Protein 2PYY (pdb70)

CATH classification: 3.40.190.10 (+1 more: 3.40.190.10)

Foldseek 3Di:
DFEEEEEAFPQCAHPCGDHLVVVLVVLLCVVVVHDYDYDYDLAPVRSLVCQVVVVGFWYIGQAWDDPVQVVFWNWAPFLFKKFKFKKAWVPQDAAVVSQAVFEEEDAPPDVQVVVCVVVVGHYDHHSDRVVRVVCRQVVVGGIYMDIPLRVVVCCVPVNPPTMDTHYDGRGMTTGTMIGGPPRPCRVSSNVSSVVCVVVCNSVVSCCVRPPD/DFEEEEEDFPQCAHPCGHHLVVVLVVQLCVVLVHDYDYDYDQDDVRSLVCQVVVVGFWYFGQAWDDPVLVVFWPWAPFLAKWFKFKKAWVAQDFDPVRFAVFEEEAAPPDVQVVVCVVVVGHYDHDSHRVVRVVCRQVVVGGIYMDIPNRVVVCCVPVCPPTMGTHDDGPDMTTGTMIGGPPRPCRVSSNVSSVVCVVVCVSVVSCVVRDPPVPGPD/DFEEEEEDAPQQAHPCGHHLVVVLVVLLCVLLPHDYDYDYDQADVRSLVCQVVVVGFWYDGQAWDDPVQVVQWNWAPFLWKWFKFKKFWVDQDFEPVRQAPFEEEDAPPDVQVVVCVVVVGHYDHDRYRVVRVVCRQVVVGGIYMDIPVRVVLCCVPVCPPTMDIHDDGPGITTGTMIGGPPRPCRVSSNVSSVVCVVVVNSVVSCCVRPND

Structure (mmCIF, N/CA/C/O backbone):
data_2PYY
#
_entry.id   2PYY
#
_cell.length_a   77.979
_cell.length_b   145.085
_cell.length_c   132.128
_cell.angle_alpha   90.00
_cell.angle_beta   90.00
_cell.angle_gamma   90.00
#
_symmetry.space_group_name_H-M   'C 2 2 21'
#
loop_
_entity.id
_entity.type
_entity.pdbx_description
1 polymer 'Ionotropic glutamate receptor bacterial homologue'
2 non-polymer 'GLUTAMIC ACID'
3 water water
#
loop_
_atom_site.group_PDB
_atom_site.id
_atom_site.type_symbol
_atom_site.label_atom_id
_atom_site.label_alt_id
_atom_site.label_comp_id
_atom_site.label_asym_id
_atom_site.label_entity_id
_atom_site.label_seq_id
_atom_site.pdbx_PDB_ins_code
_atom_site.Cartn_x
_atom_site.Cartn_y
_atom_site.Cartn_z
_atom_site.occupancy
_atom_site.B_iso_or_equiv
_atom_site.auth_seq_id
_atom_site.auth_comp_id
_atom_site.auth_asym_id
_atom_site.auth_atom_id
_atom_site.pdbx_PDB_model_num
ATOM 1 N N . PRO A 1 4 ? 51.758 41.269 15.744 1.00 32.76 4 PRO A N 1
ATOM 2 C CA . PRO A 1 4 ? 52.010 39.821 15.940 1.00 32.33 4 PRO A CA 1
ATOM 3 C C . PRO A 1 4 ? 52.137 39.498 17.424 1.00 31.78 4 PRO A C 1
ATOM 4 O O . PRO A 1 4 ? 52.870 40.174 18.144 1.00 32.20 4 PRO A O 1
ATOM 8 N N . LEU A 1 5 ? 51.412 38.479 17.884 1.00 30.42 5 LEU A N 1
ATOM 9 C CA . LEU A 1 5 ? 51.473 38.093 19.292 1.00 28.94 5 LEU A CA 1
ATOM 10 C C . LEU A 1 5 ? 52.656 37.178 19.576 1.00 27.86 5 LEU A C 1
ATOM 11 O O . LEU A 1 5 ? 52.887 36.210 18.860 1.00 27.50 5 LEU A O 1
ATOM 16 N N . LEU A 1 6 ? 53.408 37.500 20.622 1.00 25.55 6 LEU A N 1
ATOM 17 C CA . LEU A 1 6 ? 54.550 36.694 21.026 1.00 23.97 6 LEU A CA 1
ATOM 18 C C . LEU A 1 6 ? 54.076 35.584 21.955 1.00 21.67 6 LEU A C 1
ATOM 19 O O . LEU A 1 6 ? 53.477 35.842 23.003 1.00 19.63 6 LEU A O 1
ATOM 24 N N . VAL A 1 7 ? 54.342 34.345 21.561 1.00 19.87 7 VAL A N 1
ATOM 25 C CA . VAL A 1 7 ? 53.914 33.205 22.350 1.00 19.14 7 VAL A CA 1
ATOM 26 C C . VAL A 1 7 ? 55.088 32.426 22.928 1.00 19.29 7 VAL A C 1
ATOM 27 O O . VAL A 1 7 ? 55.923 31.899 22.194 1.00 18.36 7 VAL A O 1
ATOM 31 N N . ALA A 1 8 ? 55.155 32.358 24.251 1.00 18.34 8 ALA A N 1
ATOM 32 C CA . ALA A 1 8 ? 56.236 31.623 24.889 1.00 18.96 8 ALA A CA 1
ATOM 33 C C . ALA A 1 8 ? 55.891 30.144 24.912 1.00 19.71 8 ALA A C 1
ATOM 34 O O . ALA A 1 8 ? 54.750 29.775 25.193 1.00 19.34 8 ALA A O 1
ATOM 36 N N . THR A 1 9 ? 56.880 29.302 24.610 1.00 19.99 9 THR A N 1
ATOM 37 C CA . THR A 1 9 ? 56.692 27.856 24.620 1.00 21.01 9 THR A CA 1
ATOM 38 C C . THR A 1 9 ? 57.873 27.174 25.310 1.00 20.76 9 THR A C 1
ATOM 39 O O . THR A 1 9 ? 58.891 27.798 25.603 1.00 18.73 9 THR A O 1
ATOM 43 N N . ARG A 1 10 ? 57.713 25.891 25.590 1.00 22.20 10 ARG A N 1
ATOM 44 C CA . ARG A 1 10 ? 58.747 25.122 26.253 1.00 22.88 10 ARG A CA 1
ATOM 45 C C . ARG A 1 10 ? 58.658 23.735 25.637 1.00 22.78 10 ARG A C 1
ATOM 46 O O . ARG A 1 10 ? 57.558 23.196 25.464 1.00 19.81 10 ARG A O 1
ATOM 54 N N . VAL A 1 11 ? 59.808 23.169 25.287 1.00 20.46 11 VAL A N 1
ATOM 55 C CA . VAL A 1 11 ? 59.829 21.850 24.685 1.00 22.36 11 VAL A CA 1
ATOM 56 C C . VAL A 1 11 ? 59.547 20.788 25.733 1.00 22.19 11 VAL A C 1
ATOM 57 O O . VAL A 1 11 ? 60.277 20.658 26.712 1.00 23.31 11 VAL A O 1
ATOM 61 N N . ILE A 1 12 ? 58.466 20.044 25.527 1.00 20.31 12 ILE A N 1
ATOM 62 C CA . ILE A 1 12 ? 58.066 18.998 26.458 1.00 19.07 12 ILE A CA 1
ATOM 63 C C . ILE A 1 12 ? 57.068 18.042 25.783 1.00 19.55 12 ILE A C 1
ATOM 64 O O . ILE A 1 12 ? 55.857 18.231 25.845 1.00 19.22 12 ILE A O 1
ATOM 69 N N . PRO A 1 13 ? 57.580 16.995 25.123 1.00 21.32 13 PRO A N 1
ATOM 70 C CA . PRO A 1 13 ? 56.745 16.007 24.429 1.00 21.85 13 PRO A CA 1
ATOM 71 C C . PRO A 1 13 ? 55.789 15.246 25.350 1.00 21.65 13 PRO A C 1
ATOM 72 O O . PRO A 1 13 ? 56.100 15.013 26.508 1.00 22.34 13 PRO A O 1
ATOM 76 N N . PRO A 1 14 ? 54.612 14.844 24.837 1.00 21.06 14 PRO A N 1
ATOM 77 C CA . PRO A 1 14 ? 54.153 15.063 23.465 1.00 19.92 14 PRO A CA 1
ATOM 78 C C . PRO A 1 14 ? 53.432 16.387 23.213 1.00 18.78 14 PRO A C 1
ATOM 79 O O . PRO A 1 14 ? 52.847 16.584 22.148 1.00 19.14 14 PRO A O 1
ATOM 83 N N . PHE A 1 15 ? 53.476 17.296 24.177 1.00 16.62 15 PHE A N 1
ATOM 84 C CA . PHE A 1 15 ? 52.797 18.577 24.015 1.00 16.44 15 PHE A CA 1
ATOM 85 C C . PHE A 1 15 ? 53.553 19.559 23.117 1.00 18.10 15 PHE A C 1
ATOM 86 O O . PHE A 1 15 ? 52.940 20.287 22.335 1.00 17.17 15 PHE A O 1
ATOM 94 N N . VAL A 1 16 ? 54.878 19.579 23.238 1.00 18.40 16 VAL A N 1
ATOM 95 C CA . VAL A 1 16 ? 55.719 20.428 22.403 1.00 19.69 16 VAL A CA 1
ATOM 96 C C . VAL A 1 16 ? 56.987 19.619 22.083 1.00 21.60 16 VAL A C 1
ATOM 97 O O . VAL A 1 16 ? 57.701 19.188 22.989 1.00 20.84 16 VAL A O 1
ATOM 101 N N . LEU A 1 17 ? 57.230 19.391 20.793 1.00 23.01 17 LEU A N 1
ATOM 102 C CA . LEU A 1 17 ? 58.408 18.658 20.317 1.00 27.60 17 LEU A CA 1
ATOM 103 C C . LEU A 1 17 ? 59.050 19.431 19.177 1.00 30.94 17 LEU A C 1
ATOM 104 O O . LEU A 1 17 ? 58.367 20.147 18.444 1.00 30.52 17 LEU A O 1
ATOM 109 N N . SER A 1 18 ? 60.360 19.251 19.016 1.00 34.44 18 SER A N 1
ATOM 110 C CA . SER A 1 18 ? 61.114 19.925 17.961 1.00 38.81 18 SER A CA 1
ATOM 111 C C . SER A 1 18 ? 61.595 18.924 16.921 1.00 41.22 18 SER A C 1
ATOM 112 O O . SER A 1 18 ? 61.788 17.750 17.227 1.00 41.29 18 SER A O 1
ATOM 115 N N . ASN A 1 19 ? 61.790 19.395 15.691 1.00 43.60 19 ASN A N 1
ATOM 116 C CA . ASN A 1 19 ? 62.242 18.532 14.607 1.00 45.52 19 ASN A CA 1
ATOM 117 C C . ASN A 1 19 ? 62.817 19.348 13.455 1.00 45.08 19 ASN A C 1
ATOM 118 O O . ASN A 1 19 ? 62.361 20.459 13.180 1.00 45.31 19 ASN A O 1
ATOM 123 N N . LEU A 1 23 ? 58.780 22.207 14.797 1.00 24.71 23 LEU A N 1
ATOM 124 C CA . LEU A 1 23 ? 57.912 22.241 15.975 1.00 25.24 23 LEU A CA 1
ATOM 125 C C . LEU A 1 23 ? 56.566 21.583 15.748 1.00 24.10 23 LEU A C 1
ATOM 126 O O . LEU A 1 23 ? 55.847 21.916 14.808 1.00 22.63 23 LEU A O 1
ATOM 131 N N . SER A 1 24 ? 56.222 20.661 16.639 1.00 21.88 24 SER A N 1
ATOM 132 C CA . SER A 1 24 ? 54.958 19.931 16.553 1.00 21.41 24 SER A CA 1
ATOM 133 C C . SER A 1 24 ? 54.485 19.563 17.965 1.00 18.46 24 SER A C 1
ATOM 134 O O . SER A 1 24 ? 54.999 20.086 18.955 1.00 17.24 24 SER A O 1
ATOM 137 N N . GLY A 1 25 ? 53.514 18.658 18.064 1.00 18.84 25 GLY A N 1
ATOM 138 C CA . GLY A 1 25 ? 53.008 18.264 19.369 1.00 17.08 25 GLY A CA 1
ATOM 139 C C . GLY A 1 25 ? 51.606 18.795 19.612 1.00 16.98 25 GLY A C 1
ATOM 140 O O . GLY A 1 25 ? 51.181 19.762 18.977 1.00 17.28 25 GLY A O 1
ATOM 141 N N . PHE A 1 26 ? 50.897 18.167 20.543 1.00 15.58 26 PHE A N 1
ATOM 142 C CA . PHE A 1 26 ? 49.530 18.556 20.875 1.00 14.05 26 PHE A CA 1
ATOM 143 C C . PHE A 1 26 ? 49.312 20.053 21.089 1.00 13.14 26 PHE A C 1
ATOM 144 O O . PHE A 1 26 ? 48.421 20.635 20.478 1.00 11.84 26 PHE A O 1
ATOM 152 N N . SER A 1 27 ? 50.111 20.663 21.961 1.00 13.76 27 SER A N 1
ATOM 153 C CA . SER A 1 27 ? 49.963 22.083 22.262 1.00 14.41 27 SER A CA 1
ATOM 154 C C . SER A 1 27 ? 50.267 22.962 21.050 1.00 14.44 27 SER A C 1
ATOM 155 O O . SER A 1 27 ? 49.652 24.014 20.870 1.00 13.74 27 SER A O 1
ATOM 158 N N . ILE A 1 28 ? 51.211 22.530 20.223 1.00 15.27 28 ILE A N 1
ATOM 159 C CA . ILE A 1 28 ? 51.551 23.294 19.034 1.00 16.54 28 ILE A CA 1
ATOM 160 C C . ILE A 1 28 ? 50.398 23.228 18.032 1.00 14.68 28 ILE A C 1
ATOM 161 O O . ILE A 1 28 ? 49.994 24.251 17.490 1.00 15.41 28 ILE A O 1
ATOM 166 N N . ASP A 1 29 ? 49.851 22.041 17.791 1.00 15.90 29 ASP A N 1
ATOM 167 C CA . ASP A 1 29 ? 48.742 21.939 16.853 1.00 13.71 29 ASP A CA 1
ATOM 168 C C . ASP A 1 29 ? 47.538 22.714 17.402 1.00 15.18 29 ASP A C 1
ATOM 169 O O . ASP A 1 29 ? 46.880 23.443 16.659 1.00 13.05 29 ASP A O 1
ATOM 174 N N . LEU A 1 30 ? 47.255 22.575 18.701 1.00 11.76 30 LEU A N 1
ATOM 175 C CA . LEU A 1 30 ? 46.100 23.275 19.288 1.00 12.08 30 LEU A CA 1
ATOM 176 C C . LEU A 1 30 ? 46.234 24.789 19.148 1.00 12.67 30 LEU A C 1
ATOM 177 O O . LEU A 1 30 ? 45.279 25.472 18.785 1.00 14.10 30 LEU A O 1
ATOM 182 N N . TRP A 1 31 ? 47.416 25.322 19.439 1.00 12.89 31 TRP A N 1
ATOM 183 C CA . TRP A 1 31 ? 47.596 26.755 19.320 1.00 13.74 31 TRP A CA 1
ATOM 184 C C . TRP A 1 31 ? 47.396 27.224 17.878 1.00 15.23 31 TRP A C 1
ATOM 185 O O . TRP A 1 31 ? 46.825 28.285 17.623 1.00 16.05 31 TRP A O 1
ATOM 196 N N . ARG A 1 32 ? 47.881 26.438 16.928 1.00 15.61 32 ARG A N 1
ATOM 197 C CA . ARG A 1 32 ? 47.723 26.805 15.527 1.00 17.49 32 ARG A CA 1
ATOM 198 C C . ARG A 1 32 ? 46.250 26.887 15.134 1.00 17.30 32 ARG A C 1
ATOM 199 O O . ARG A 1 32 ? 45.850 27.828 14.435 1.00 16.76 32 ARG A O 1
ATOM 207 N N . SER A 1 33 ? 45.440 25.925 15.578 1.00 17.78 33 SER A N 1
ATOM 208 C CA . SER A 1 33 ? 44.012 25.960 15.252 1.00 19.16 33 SER A CA 1
ATOM 209 C C . SER A 1 33 ? 43.353 27.156 15.925 1.00 18.00 33 SER A C 1
ATOM 210 O O . SER A 1 33 ? 42.462 27.793 15.353 1.00 20.84 33 SER A O 1
ATOM 213 N N . ILE A 1 34 ? 43.776 27.457 17.148 1.00 17.11 34 ILE A N 1
ATOM 214 C CA . ILE A 1 34 ? 43.196 28.588 17.873 1.00 18.60 34 ILE A CA 1
ATOM 215 C C . ILE A 1 34 ? 43.578 29.905 17.196 1.00 18.91 34 ILE A C 1
ATOM 216 O O . ILE A 1 34 ? 42.731 30.780 16.986 1.00 19.60 34 ILE A O 1
ATOM 221 N N . ALA A 1 35 ? 44.858 30.037 16.864 1.00 18.75 35 ALA A N 1
ATOM 222 C CA . ALA A 1 35 ? 45.368 31.243 16.224 1.00 21.59 35 ALA A CA 1
ATOM 223 C C . ALA A 1 35 ? 44.731 31.473 14.858 1.00 22.46 35 ALA A C 1
ATOM 224 O O . ALA A 1 35 ? 44.383 32.601 14.506 1.00 24.23 35 ALA A O 1
ATOM 226 N N . THR A 1 36 ? 44.596 30.407 14.081 1.00 23.28 36 THR A N 1
ATOM 227 C CA . THR A 1 36 ? 43.993 30.513 12.757 1.00 25.42 36 THR A CA 1
ATOM 228 C C . THR A 1 36 ? 42.563 31.008 12.880 1.00 26.72 36 THR A C 1
ATOM 229 O O . THR A 1 36 ? 42.106 31.826 12.080 1.00 26.13 36 THR A O 1
ATOM 233 N N . GLN A 1 37 ? 41.856 30.502 13.886 1.00 29.28 37 GLN A N 1
ATOM 234 C CA . GLN A 1 37 ? 40.463 30.880 14.109 1.00 31.38 37 GLN A CA 1
ATOM 235 C C . GLN A 1 37 ? 40.282 32.326 14.546 1.00 30.73 37 GLN A C 1
ATOM 236 O O . GLN A 1 37 ? 39.352 33.000 14.103 1.00 32.02 37 GLN A O 1
ATOM 242 N N . ILE A 1 38 ? 41.155 32.807 15.422 1.00 29.83 38 ILE A N 1
ATOM 243 C CA . ILE A 1 38 ? 41.046 34.191 15.872 1.00 29.17 38 ILE A CA 1
ATOM 244 C C . ILE A 1 38 ? 41.666 35.121 14.838 1.00 29.56 38 ILE A C 1
ATOM 245 O O . ILE A 1 38 ? 41.528 36.339 14.929 1.00 28.50 38 ILE A O 1
ATOM 250 N N . GLY A 1 39 ? 42.361 34.543 13.862 1.00 29.01 39 GLY A N 1
ATOM 251 C CA . GLY A 1 39 ? 42.992 35.349 12.833 1.00 30.24 39 GLY A CA 1
ATOM 252 C C . GLY A 1 39 ? 44.136 36.157 13.409 1.00 31.16 39 GLY A C 1
ATOM 253 O O . GLY A 1 39 ? 44.215 37.369 13.221 1.00 31.19 39 GLY A O 1
ATOM 254 N N . ILE A 1 40 ? 45.038 35.477 14.103 1.00 31.03 40 ILE A N 1
ATOM 255 C CA . ILE A 1 40 ? 46.165 36.141 14.723 1.00 32.53 40 ILE A CA 1
ATOM 256 C C . ILE A 1 40 ? 47.501 35.550 14.274 1.00 31.54 40 ILE A C 1
ATOM 257 O O . ILE A 1 40 ? 47.668 34.330 14.175 1.00 33.04 40 ILE A O 1
ATOM 262 N N . GLU A 1 41 ? 48.444 36.428 13.970 1.00 29.06 41 GLU A N 1
ATOM 263 C CA . GLU A 1 41 ? 49.764 36.000 13.542 1.00 29.13 41 GLU A CA 1
ATOM 264 C C . GLU A 1 41 ? 50.586 35.866 14.814 1.00 27.74 41 GLU A C 1
ATOM 265 O O . GLU A 1 41 ? 50.574 36.764 15.657 1.00 26.75 41 GLU A O 1
ATOM 271 N N . SER A 1 42 ? 51.300 34.760 14.964 1.00 25.77 42 SER A N 1
ATOM 272 C CA . SER A 1 42 ? 52.084 34.586 16.171 1.00 26.21 42 SER A CA 1
ATOM 273 C C . SER A 1 42 ? 53.528 34.195 15.929 1.00 25.72 42 SER A C 1
ATOM 274 O O . SER A 1 42 ? 53.868 33.574 14.922 1.00 25.01 42 SER A O 1
ATOM 277 N N . LYS A 1 43 ? 54.377 34.582 16.872 1.00 25.71 43 LYS A N 1
ATOM 278 C CA . LYS A 1 43 ? 55.800 34.284 16.816 1.00 26.98 43 LYS A CA 1
ATOM 279 C C . LYS A 1 43 ? 56.131 33.516 18.095 1.00 25.78 43 LYS A C 1
ATOM 280 O O . LYS A 1 43 ? 55.937 34.021 19.205 1.00 24.50 43 LYS A O 1
ATOM 286 N N . LEU A 1 44 ? 56.623 32.294 17.936 1.00 24.88 44 LEU A N 1
ATOM 287 C CA . LEU A 1 44 ? 56.941 31.455 19.088 1.00 24.36 44 LEU A CA 1
ATOM 288 C C . LEU A 1 44 ? 58.348 31.673 19.630 1.00 24.65 44 LEU A C 1
ATOM 289 O O . LEU A 1 44 ? 59.313 31.741 18.876 1.00 25.91 44 LEU A O 1
ATOM 294 N N . ILE A 1 45 ? 58.454 31.804 20.947 1.00 23.64 45 ILE A N 1
ATOM 295 C CA . ILE A 1 45 ? 59.745 31.997 21.595 1.00 22.47 45 ILE A CA 1
ATOM 296 C C . ILE A 1 45 ? 59.902 30.898 22.637 1.00 22.13 45 ILE A C 1
ATOM 297 O O . ILE A 1 45 ? 59.070 30.770 23.535 1.00 19.73 45 ILE A O 1
ATOM 302 N N . GLU A 1 46 ? 60.961 30.103 22.507 1.00 20.59 46 GLU A N 1
ATOM 303 C CA . GLU A 1 46 ? 61.209 29.007 23.435 1.00 21.75 46 GLU A CA 1
ATOM 304 C C . GLU A 1 46 ? 61.904 29.447 24.710 1.00 20.08 46 GLU A C 1
ATOM 305 O O . GLU A 1 46 ? 62.733 30.360 24.701 1.00 18.93 46 GLU A O 1
ATOM 311 N N . TYR A 1 47 ? 61.533 28.797 25.808 1.00 19.06 47 TYR A N 1
ATOM 312 C CA . TYR A 1 47 ? 62.124 29.076 27.112 1.00 19.62 47 TYR A CA 1
ATOM 313 C C . TYR A 1 47 ? 62.559 27.755 27.745 1.00 19.69 47 TYR A C 1
ATOM 314 O O . TYR A 1 47 ? 61.944 26.714 27.505 1.00 21.27 47 TYR A O 1
ATOM 323 N N . SER A 1 48 ? 63.626 27.817 28.540 1.00 19.61 48 SER A N 1
ATOM 324 C CA . SER A 1 48 ? 64.240 26.660 29.192 1.00 19.97 48 SER A CA 1
ATOM 325 C C . SER A 1 48 ? 63.503 26.037 30.368 1.00 18.16 48 SER A C 1
ATOM 326 O O . SER A 1 48 ? 63.740 24.878 30.709 1.00 17.39 48 SER A O 1
ATOM 329 N N . SER A 1 49 ? 62.631 26.801 31.011 1.00 18.26 49 SER A N 1
ATOM 330 C CA . SER A 1 49 ? 61.890 26.282 32.163 1.00 19.20 49 SER A CA 1
ATOM 331 C C . SER A 1 49 ? 60.599 27.060 32.321 1.00 18.45 49 SER A C 1
ATOM 332 O O . SER A 1 49 ? 60.448 28.141 31.760 1.00 17.48 49 SER A O 1
ATOM 335 N N . VAL A 1 50 ? 59.668 26.493 33.077 1.00 17.11 50 VAL A N 1
ATOM 336 C CA . VAL A 1 50 ? 58.395 27.146 33.295 1.00 18.36 50 VAL A CA 1
ATOM 337 C C . VAL A 1 50 ? 58.597 28.492 33.985 1.00 18.50 50 VAL A C 1
ATOM 338 O O . VAL A 1 50 ? 58.023 29.501 33.562 1.00 16.80 50 VAL A O 1
ATOM 342 N N . PRO A 1 51 ? 59.410 28.537 35.058 1.00 19.25 51 PRO A N 1
ATOM 343 C CA . PRO A 1 51 ? 59.612 29.829 35.726 1.00 20.22 51 PRO A CA 1
ATOM 344 C C . PRO A 1 51 ? 60.193 30.893 34.799 1.00 20.97 51 PRO A C 1
ATOM 345 O O . PRO A 1 51 ? 59.904 32.080 34.949 1.00 19.97 51 PRO A O 1
ATOM 349 N N . GLU A 1 52 ? 61.002 30.466 33.835 1.00 20.22 52 GLU A N 1
ATOM 350 C CA . GLU A 1 52 ? 61.589 31.402 32.883 1.00 23.50 52 GLU A CA 1
ATOM 351 C C . GLU A 1 52 ? 60.491 31.883 31.945 1.00 22.12 52 GLU A C 1
ATOM 352 O O . GLU A 1 52 ? 60.431 33.058 31.585 1.00 21.04 52 GLU A O 1
ATOM 358 N N . LEU A 1 53 ? 59.611 30.966 31.565 1.00 21.52 53 LEU A N 1
ATOM 359 C CA . LEU A 1 53 ? 58.513 31.319 30.696 1.00 20.03 53 LEU A CA 1
ATOM 360 C C . LEU A 1 53 ? 57.588 32.278 31.447 1.00 20.92 53 LEU A C 1
ATOM 361 O O . LEU A 1 53 ? 57.083 33.245 30.874 1.00 23.21 53 LEU A O 1
ATOM 366 N N . ILE A 1 54 ? 57.379 32.027 32.735 1.00 21.06 54 ILE A N 1
ATOM 367 C CA . ILE A 1 54 ? 56.515 32.891 33.548 1.00 23.16 54 ILE A CA 1
ATOM 368 C C . ILE A 1 54 ? 57.058 34.316 33.635 1.00 24.17 54 ILE A C 1
ATOM 369 O O . ILE A 1 54 ? 56.310 35.286 33.460 1.00 25.93 54 ILE A O 1
ATOM 374 N N . SER A 1 55 ? 58.351 34.457 33.917 1.00 23.98 55 SER A N 1
ATOM 375 C CA . SER A 1 55 ? 58.931 35.796 34.015 1.00 25.49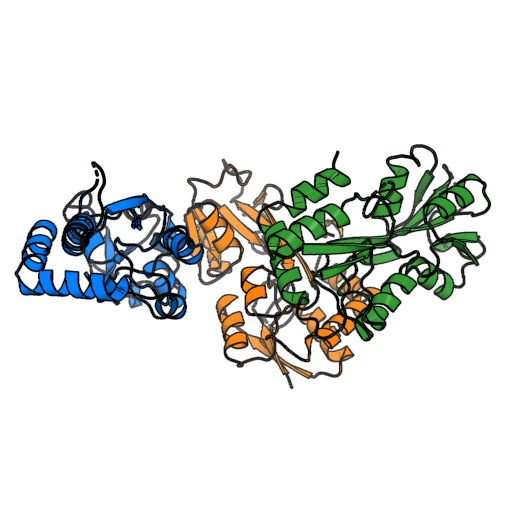 55 SER A CA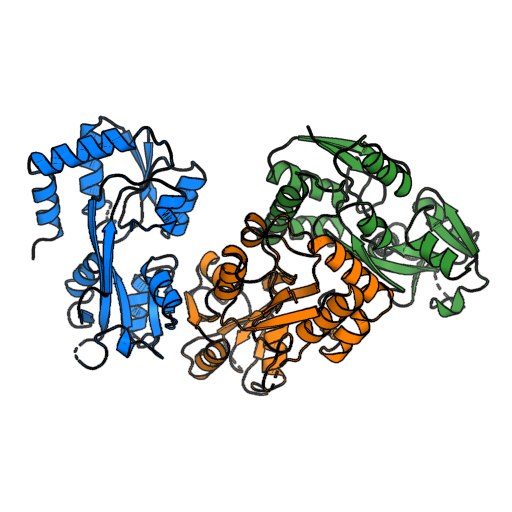 1
ATOM 376 C C . SER A 1 55 ? 58.811 36.547 32.689 1.00 24.80 55 SER A C 1
ATOM 377 O O . SER A 1 55 ? 58.753 37.777 32.668 1.00 23.45 55 SER A O 1
ATOM 380 N N . ALA A 1 56 ? 58.772 35.806 31.585 1.00 25.81 56 ALA A N 1
ATOM 381 C CA . ALA A 1 56 ? 58.623 36.425 30.271 1.00 24.98 56 ALA A CA 1
ATOM 382 C C . ALA A 1 56 ? 57.242 37.089 30.236 1.00 25.85 56 ALA A C 1
ATOM 383 O O . ALA A 1 56 ? 57.085 38.182 29.696 1.00 25.90 56 ALA A O 1
ATOM 385 N N . ILE A 1 57 ? 56.249 36.421 30.825 1.00 26.06 57 ILE A N 1
ATOM 386 C CA . ILE A 1 57 ? 54.889 36.953 30.894 1.00 25.54 57 ILE A CA 1
ATOM 387 C C . ILE A 1 57 ? 54.898 38.193 31.796 1.00 27.71 57 ILE A C 1
ATOM 388 O O . ILE A 1 57 ? 54.378 39.248 31.431 1.00 26.10 57 ILE A O 1
ATOM 393 N N . LYS A 1 58 ? 55.488 38.042 32.977 1.00 26.85 58 LYS A N 1
ATOM 394 C CA . LYS A 1 58 ? 55.577 39.123 33.949 1.00 29.25 58 LYS A CA 1
ATOM 395 C C . LYS A 1 58 ? 56.338 40.333 33.414 1.00 30.20 58 LYS A C 1
ATOM 396 O O . LYS A 1 58 ? 55.997 41.469 33.734 1.00 30.16 58 LYS A O 1
ATOM 402 N N . ASP A 1 59 ? 57.362 40.091 32.598 1.00 31.34 59 ASP A N 1
ATOM 403 C CA . ASP A 1 59 ? 58.159 41.181 32.031 1.00 32.60 59 ASP A CA 1
ATOM 404 C C . ASP A 1 59 ? 57.594 41.728 30.728 1.00 34.22 59 ASP A C 1
ATOM 405 O O . ASP A 1 59 ? 58.270 42.478 30.018 1.00 34.79 59 ASP A O 1
ATOM 410 N N . ASN A 1 60 ? 56.365 41.343 30.408 1.00 33.01 60 ASN A N 1
ATOM 411 C CA . ASN A 1 60 ? 55.724 41.807 29.184 1.00 33.22 60 ASN A CA 1
ATOM 412 C C . ASN A 1 60 ? 56.553 41.462 27.937 1.00 31.23 60 ASN A C 1
ATOM 413 O O . ASN A 1 60 ? 56.447 42.127 26.908 1.00 29.08 60 ASN A O 1
ATOM 418 N N . LYS A 1 61 ? 57.385 40.428 28.042 1.00 29.74 61 LYS A N 1
ATOM 419 C CA . LYS A 1 61 ? 58.222 39.984 26.931 1.00 27.22 61 LYS A CA 1
ATOM 420 C C . LYS A 1 61 ? 57.443 39.086 25.962 1.00 26.24 61 LYS A C 1
ATOM 421 O O . LYS A 1 61 ? 57.865 38.865 24.824 1.00 25.40 61 LYS A O 1
ATOM 427 N N . VAL A 1 62 ? 56.315 38.556 26.430 1.00 24.83 62 VAL A N 1
ATOM 428 C CA . VAL A 1 62 ? 55.433 37.710 25.619 1.00 22.02 62 VAL A CA 1
ATOM 429 C C . VAL A 1 62 ? 53.984 38.047 25.965 1.00 20.35 62 VAL A C 1
ATOM 430 O O . VAL A 1 62 ? 53.715 38.627 27.013 1.00 21.05 62 VAL A O 1
ATOM 434 N N . ASN A 1 63 ? 53.052 37.693 25.089 1.00 19.75 63 ASN A N 1
ATOM 435 C CA . ASN A 1 63 ? 51.641 37.984 25.324 1.00 19.16 63 ASN A CA 1
ATOM 436 C C . ASN A 1 63 ? 50.942 36.789 25.977 1.00 18.15 63 ASN A C 1
ATOM 437 O O . ASN A 1 63 ? 49.918 36.945 26.633 1.00 18.41 63 ASN A O 1
ATOM 442 N N . LEU A 1 64 ? 51.493 35.597 25.788 1.00 17.96 64 LEU A N 1
ATOM 443 C CA . LEU A 1 64 ? 50.917 34.400 26.383 1.00 17.38 64 LEU A CA 1
ATOM 444 C C . LEU A 1 64 ? 51.935 33.279 26.370 1.00 18.72 64 LEU A C 1
ATOM 445 O O . LEU A 1 64 ? 53.028 33.429 25.827 1.00 17.45 64 LEU A O 1
ATOM 450 N N . GLY A 1 65 ? 51.562 32.157 26.979 1.00 16.87 65 GLY A N 1
ATOM 451 C CA . GLY A 1 65 ? 52.441 31.008 27.032 1.00 16.33 65 GLY A CA 1
ATOM 452 C C . GLY A 1 65 ? 51.6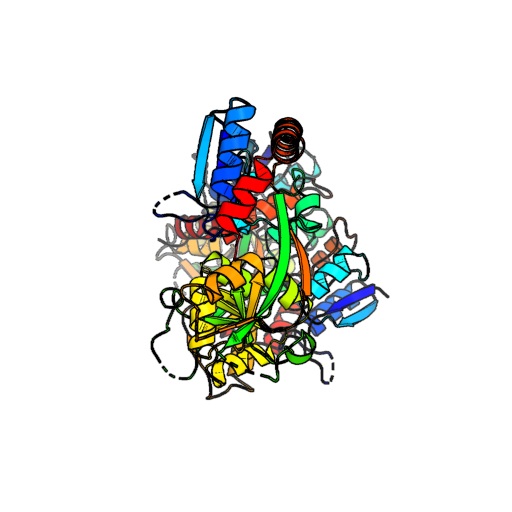56 29.715 26.937 1.00 16.98 65 GLY A C 1
ATOM 453 O O . GLY A 1 65 ? 50.581 29.583 27.518 1.00 14.78 65 GLY A O 1
ATOM 454 N N . ILE A 1 66 ? 52.184 28.757 26.188 1.00 17.39 66 ILE A N 1
ATOM 455 C CA . ILE A 1 66 ? 51.516 27.474 26.049 1.00 17.90 66 ILE A CA 1
ATOM 456 C C . ILE A 1 66 ? 52.531 26.344 25.872 1.00 18.57 66 ILE A C 1
ATOM 457 O O . ILE A 1 66 ? 53.479 26.461 25.097 1.00 20.72 66 ILE A O 1
ATOM 462 N N . ALA A 1 67 ? 52.319 25.258 26.609 1.00 17.97 67 ALA A N 1
ATOM 463 C CA . ALA A 1 67 ? 53.165 24.067 26.559 1.00 18.06 67 ALA A CA 1
ATOM 464 C C . ALA A 1 67 ? 52.444 23.047 27.427 1.00 17.72 67 ALA A C 1
ATOM 465 O O . ALA A 1 67 ? 51.379 22.550 27.047 1.00 19.40 67 ALA A O 1
ATOM 467 N N . ALA A 1 68 ? 53.013 22.740 28.590 1.00 17.48 68 ALA A N 1
ATOM 468 C CA . ALA A 1 68 ? 52.393 21.807 29.543 1.00 16.41 68 ALA A CA 1
ATOM 469 C C . ALA A 1 68 ? 52.405 22.550 30.882 1.00 14.96 68 ALA A C 1
ATOM 470 O O . ALA A 1 68 ? 52.929 22.063 31.886 1.00 13.61 68 ALA A O 1
ATOM 472 N N . ILE A 1 69 ? 51.803 23.738 30.868 1.00 15.41 69 ILE A N 1
ATOM 473 C CA . ILE A 1 69 ? 51.746 24.632 32.030 1.00 14.45 69 ILE A CA 1
ATOM 474 C C . ILE A 1 69 ? 50.587 24.402 33.013 1.00 13.05 69 ILE A C 1
ATOM 475 O O . ILE A 1 69 ? 49.439 24.722 32.710 1.00 14.20 69 ILE A O 1
ATOM 480 N N . SER A 1 70 ? 50.908 23.884 34.196 1.00 12.09 70 SER A N 1
ATOM 481 C CA . SER A 1 70 ? 49.916 23.615 35.211 1.00 9.30 70 SER A CA 1
ATOM 482 C C . SER A 1 70 ? 49.257 24.856 35.778 1.00 11.72 70 SER A C 1
ATOM 483 O O . SER A 1 70 ? 49.922 25.869 36.041 1.00 12.27 70 SER A O 1
ATOM 486 N N . ILE A 1 71 ? 47.939 24.772 35.955 1.00 12.29 71 ILE A N 1
ATOM 487 C CA . ILE A 1 71 ? 47.173 25.860 36.543 1.00 12.28 71 ILE A CA 1
ATOM 488 C C . ILE A 1 71 ? 47.194 25.591 38.054 1.00 12.95 71 ILE A C 1
ATOM 489 O O . ILE A 1 71 ? 46.665 24.581 38.523 1.00 12.38 71 ILE A O 1
ATOM 494 N N . THR A 1 72 ? 47.811 26.502 38.805 1.00 14.37 72 THR A N 1
ATOM 495 C CA . THR A 1 72 ? 47.937 26.410 40.268 1.00 12.47 72 THR A CA 1
ATOM 496 C C . THR A 1 72 ? 47.495 27.735 40.901 1.00 13.16 72 THR A C 1
ATOM 497 O O . THR A 1 72 ? 47.475 28.763 40.222 1.00 10.06 72 THR A O 1
ATOM 501 N N . ALA A 1 73 ? 47.184 27.707 42.200 1.00 13.55 73 ALA A N 1
ATOM 502 C CA . ALA A 1 73 ? 46.734 28.896 42.905 1.00 16.61 73 ALA A CA 1
ATOM 503 C C . ALA A 1 73 ? 47.788 29.990 42.890 1.00 17.51 73 ALA A C 1
ATOM 504 O O . ALA A 1 73 ? 47.491 31.174 42.710 1.00 18.32 73 ALA A O 1
ATOM 506 N N . GLU A 1 74 ? 49.025 29.593 43.121 1.00 18.93 74 GLU A N 1
ATOM 507 C CA . GLU A 1 74 ? 50.113 30.539 43.145 1.00 23.21 74 GLU A CA 1
ATOM 508 C C . GLU A 1 74 ? 50.212 31.297 41.828 1.00 22.41 74 GLU A C 1
ATOM 509 O O . GLU A 1 74 ? 50.382 32.512 41.815 1.00 22.81 74 GLU A O 1
ATOM 515 N N . ARG A 1 75 ? 50.113 30.579 40.715 1.00 21.48 75 ARG A N 1
ATOM 516 C CA . ARG A 1 75 ? 50.213 31.218 39.405 1.00 20.87 75 ARG A CA 1
ATOM 517 C C . ARG A 1 75 ? 49.003 32.094 39.078 1.00 21.39 75 ARG A C 1
ATOM 518 O O . ARG A 1 75 ? 49.153 33.199 38.547 1.00 19.94 75 ARG A O 1
ATOM 526 N N . GLU A 1 76 ? 47.817 31.606 39.430 1.00 21.68 76 GLU A N 1
ATOM 527 C CA . GLU A 1 76 ? 46.561 32.312 39.191 1.00 23.81 76 GLU A CA 1
ATOM 528 C C . GLU A 1 76 ? 46.513 33.623 39.986 1.00 24.37 76 GLU A C 1
ATOM 529 O O . GLU A 1 76 ? 45.891 34.598 39.568 1.00 23.06 76 GLU A O 1
ATOM 535 N N . GLN A 1 77 ? 47.184 33.644 41.130 1.00 26.33 77 GLN A N 1
ATOM 536 C CA . GLN A 1 77 ? 47.207 34.831 41.982 1.00 29.65 77 GLN A CA 1
ATOM 537 C C . GLN A 1 77 ? 47.959 36.007 41.352 1.00 30.15 77 GLN A C 1
ATOM 538 O O . GLN A 1 77 ? 47.630 37.165 41.604 1.00 31.33 77 GLN A O 1
ATOM 544 N N . ASN A 1 78 ? 48.966 35.708 40.535 1.00 29.99 78 ASN A N 1
ATOM 545 C CA . ASN A 1 78 ? 49.770 36.743 39.883 1.00 28.79 78 ASN A CA 1
ATOM 546 C C . ASN A 1 78 ? 49.488 36.855 38.394 1.00 28.85 78 ASN A C 1
ATOM 547 O O . ASN A 1 78 ? 49.817 37.863 37.761 1.00 28.71 78 ASN A O 1
ATOM 552 N N . PHE A 1 79 ? 48.895 35.816 37.823 1.00 25.70 79 PHE A N 1
ATOM 553 C CA . PHE A 1 79 ? 48.612 35.829 36.394 1.00 25.49 79 PHE A CA 1
ATOM 554 C C . PHE A 1 79 ? 47.229 35.273 36.115 1.00 24.01 79 PHE A C 1
ATOM 555 O O . PHE A 1 79 ? 46.473 34.989 37.042 1.00 25.26 79 PHE A O 1
ATOM 563 N N . ASP A 1 80 ? 46.901 35.129 34.837 1.00 22.29 80 ASP A N 1
ATOM 564 C CA . ASP A 1 80 ? 45.597 34.621 34.434 1.00 20.77 80 ASP A CA 1
ATOM 565 C C . ASP A 1 80 ? 45.766 33.374 33.553 1.00 20.86 80 ASP A C 1
ATOM 566 O O . ASP A 1 80 ? 46.871 33.069 33.097 1.00 21.91 80 ASP A O 1
ATOM 571 N N . PHE A 1 81 ? 44.675 32.651 33.332 1.00 18.90 81 PHE A N 1
ATOM 572 C CA . PHE A 1 81 ? 44.707 31.457 32.500 1.00 17.74 81 PHE A CA 1
ATOM 573 C C . PHE A 1 81 ? 43.456 31.366 31.643 1.00 17.87 81 PHE A C 1
ATOM 574 O O . PHE A 1 81 ? 42.405 31.921 31.982 1.00 16.28 81 PHE A O 1
ATOM 582 N N . SER A 1 82 ? 43.580 30.670 30.520 1.00 15.75 82 SER A N 1
ATOM 583 C CA . SER A 1 82 ? 42.441 30.431 29.644 1.00 15.66 82 SER A CA 1
ATOM 584 C C . SER A 1 82 ? 41.779 29.240 30.300 1.00 16.98 82 SER A C 1
ATOM 585 O O . SER A 1 82 ? 42.201 28.799 31.372 1.00 16.53 82 SER A O 1
ATOM 588 N N . LEU A 1 83 ? 40.753 28.707 29.657 1.00 18.45 83 LEU A N 1
ATOM 589 C CA . LEU A 1 83 ? 40.095 27.515 30.169 1.00 18.55 83 LEU A CA 1
ATOM 590 C C . LEU A 1 83 ? 41.142 26.423 29.976 1.00 18.24 83 LEU A C 1
ATOM 591 O O . LEU A 1 83 ? 42.031 26.554 29.138 1.00 15.38 83 LEU A O 1
ATOM 596 N N . PRO A 1 84 ? 41.052 25.331 30.743 1.00 18.38 84 PRO A N 1
ATOM 597 C CA . PRO A 1 84 ? 42.032 24.246 30.607 1.00 16.78 84 PRO A CA 1
ATOM 598 C C . PRO A 1 84 ? 42.110 23.631 29.211 1.00 15.83 84 PRO A C 1
ATOM 599 O O . PRO A 1 84 ? 41.096 23.473 28.538 1.00 15.60 84 PRO A O 1
ATOM 603 N N . ILE A 1 85 ? 43.320 23.310 28.763 1.00 13.35 85 ILE A N 1
ATOM 604 C CA . ILE A 1 85 ? 43.486 22.692 27.445 1.00 12.36 85 ILE A CA 1
ATOM 605 C C . ILE A 1 85 ? 43.811 21.201 27.558 1.00 11.08 85 ILE A C 1
ATOM 606 O O . ILE A 1 85 ? 44.028 20.519 26.543 1.00 11.43 85 ILE A O 1
ATOM 611 N N . PHE A 1 86 ? 43.858 20.702 28.792 1.00 11.53 86 PHE A N 1
ATOM 612 C CA . PHE A 1 86 ? 44.190 19.296 29.050 1.00 13.58 86 PHE A CA 1
ATOM 613 C C . PHE A 1 86 ? 44.084 18.949 30.543 1.00 14.46 86 PHE A C 1
ATOM 614 O O . PHE A 1 86 ? 44.295 19.808 31.406 1.00 14.99 86 PHE A O 1
ATOM 622 N N . ALA A 1 87 ? 43.778 17.686 30.831 1.00 15.65 87 ALA A N 1
ATOM 623 C CA . ALA A 1 87 ? 43.677 17.201 32.203 1.00 17.80 87 ALA A CA 1
ATOM 624 C C . ALA A 1 87 ? 44.928 16.372 32.467 1.00 18.27 87 ALA A C 1
ATOM 625 O O . ALA A 1 87 ? 45.169 15.371 31.792 1.00 19.62 87 ALA A O 1
ATOM 627 N N . SER A 1 88 ? 45.728 16.803 33.438 1.00 16.63 88 SER A N 1
ATOM 628 C CA . SER A 1 88 ? 46.970 16.118 33.766 1.00 16.73 88 SER A CA 1
ATOM 629 C C . SER A 1 88 ? 47.066 15.813 35.256 1.00 16.14 88 SER A C 1
ATOM 630 O O . SER A 1 88 ? 46.058 15.822 35.966 1.00 16.14 88 SER A O 1
ATOM 633 N N . GLY A 1 89 ? 48.281 15.535 35.721 1.00 16.56 89 GLY A N 1
ATOM 634 C CA . GLY A 1 89 ? 48.496 15.233 37.127 1.00 15.23 89 GLY A CA 1
ATOM 635 C C . GLY A 1 89 ? 49.863 14.627 37.365 1.00 16.87 89 GLY A C 1
ATOM 636 O O . GLY A 1 89 ? 50.500 14.120 36.436 1.00 16.66 89 GLY A O 1
ATOM 637 N N . LEU A 1 90 ? 50.312 14.681 38.615 1.00 18.30 90 LEU A N 1
ATOM 638 C CA . LEU A 1 90 ? 51.610 14.131 39.012 1.00 19.20 90 LEU A CA 1
ATOM 639 C C . LEU A 1 90 ? 51.556 12.615 39.157 1.00 19.36 90 LEU A C 1
ATOM 640 O O . LEU A 1 90 ? 50.600 12.056 39.697 1.00 21.51 90 LEU A O 1
ATOM 645 N N . GLN A 1 91 ? 52.615 11.966 38.698 1.00 19.22 91 GLN A N 1
ATOM 646 C CA . GLN A 1 91 ? 52.703 10.522 38.718 1.00 19.26 91 GLN A CA 1
ATOM 647 C C . GLN A 1 91 ? 54.100 10.048 39.086 1.00 18.15 91 GLN A C 1
ATOM 648 O O . GLN A 1 91 ? 55.101 10.707 38.781 1.00 17.32 91 GLN A O 1
ATOM 654 N N . ILE A 1 92 ? 54.162 8.891 39.730 1.00 17.13 92 ILE A N 1
ATOM 655 C CA . ILE A 1 92 ? 55.435 8.309 40.124 1.00 17.70 92 ILE A CA 1
ATOM 656 C C . ILE A 1 92 ? 55.883 7.302 39.072 1.00 16.67 92 ILE A C 1
ATOM 657 O O . ILE A 1 92 ? 55.074 6.529 38.571 1.00 18.48 92 ILE A O 1
ATOM 662 N N . MET A 1 93 ? 57.165 7.333 38.728 1.00 16.28 93 MET A N 1
ATOM 663 C CA . MET A 1 93 ? 57.745 6.406 37.756 1.00 18.21 93 MET A CA 1
ATOM 664 C C . MET A 1 93 ? 59.027 5.852 38.368 1.00 19.74 93 MET A C 1
ATOM 665 O O . MET A 1 93 ? 59.851 6.605 38.902 1.00 21.03 93 MET A O 1
ATOM 670 N N . VAL A 1 94 ? 59.188 4.536 38.301 1.00 20.30 94 VAL A N 1
ATOM 671 C CA . VAL A 1 94 ? 60.370 3.893 38.848 1.00 20.58 94 VAL A CA 1
ATOM 672 C C . VAL A 1 94 ? 61.061 3.079 37.769 1.00 21.85 94 VAL A C 1
ATOM 673 O O . VAL A 1 94 ? 60.566 2.977 36.651 1.00 18.85 94 VAL A O 1
ATOM 677 N N . ARG A 1 95 ? 62.215 2.512 38.105 1.00 24.38 95 ARG A N 1
ATOM 678 C CA . ARG A 1 95 ? 62.962 1.693 37.159 1.00 28.32 95 ARG A CA 1
ATOM 679 C C . ARG A 1 95 ? 62.244 0.364 36.934 1.00 30.24 95 ARG A C 1
ATOM 680 O O . ARG A 1 95 ? 61.512 -0.107 37.805 1.00 28.21 95 ARG A O 1
ATOM 688 N N . ASN A 1 96 ? 62.449 -0.240 35.767 1.00 32.84 96 ASN A N 1
ATOM 689 C CA . ASN A 1 96 ? 61.799 -1.513 35.467 1.00 35.13 96 ASN A CA 1
ATOM 690 C C . ASN A 1 96 ? 62.228 -2.568 36.481 1.00 35.17 96 ASN A C 1
ATOM 691 O O . ASN A 1 96 ? 61.492 -3.516 36.749 1.00 35.30 96 ASN A O 1
ATOM 696 N N . GLY A 1 102 ? 56.304 -2.763 42.861 1.00 57.16 100 GLY A N 1
ATOM 697 C CA . GLY A 1 102 ? 57.191 -3.332 43.859 1.00 57.67 100 GLY A CA 1
ATOM 698 C C . GLY A 1 102 ? 57.024 -2.709 45.234 1.00 57.05 100 GLY A C 1
ATOM 699 O O . GLY A 1 102 ? 56.020 -2.935 45.914 1.00 57.74 100 GLY A O 1
ATOM 700 N N . ASP A 1 103 ? 58.011 -1.916 45.641 1.00 56.34 101 ASP A N 1
ATOM 701 C CA . ASP A 1 103 ? 57.993 -1.250 46.942 1.00 55.00 101 ASP A CA 1
ATOM 702 C C . ASP A 1 103 ? 57.439 0.165 46.867 1.00 53.19 101 ASP A C 1
ATOM 703 O O . ASP A 1 103 ? 56.465 0.490 47.545 1.00 54.18 101 ASP A O 1
ATOM 708 N N . ILE A 1 104 ? 58.063 1.010 46.054 1.00 49.67 102 ILE A N 1
ATOM 709 C CA . ILE A 1 104 ? 57.595 2.383 45.915 1.00 46.71 102 ILE A CA 1
ATOM 710 C C . ILE A 1 104 ? 56.315 2.420 45.089 1.00 45.40 102 ILE A C 1
ATOM 711 O O . ILE A 1 104 ? 56.320 2.063 43.913 1.00 45.11 102 ILE A O 1
ATOM 716 N N . ARG A 1 105 ? 55.220 2.854 45.708 1.00 44.30 103 ARG A N 1
ATOM 717 C CA . ARG A 1 105 ? 53.939 2.913 45.017 1.00 43.94 103 ARG A CA 1
ATOM 718 C C . ARG A 1 105 ? 53.107 4.143 45.362 1.00 41.93 103 ARG A C 1
ATOM 719 O O . ARG A 1 105 ? 52.129 4.446 44.683 1.00 42.13 103 ARG A O 1
ATOM 727 N N . SER A 1 106 ? 53.481 4.846 46.423 1.00 40.18 104 SER A N 1
ATOM 728 C CA . SER A 1 106 ? 52.751 6.046 46.815 1.00 36.65 104 SER A CA 1
ATOM 729 C C . SER A 1 106 ? 53.719 7.009 47.472 1.00 35.09 104 SER A C 1
ATOM 730 O O . SER A 1 106 ? 54.894 6.692 47.649 1.00 34.50 104 SER A O 1
ATOM 733 N N . ILE A 1 107 ? 53.229 8.186 47.837 1.00 33.72 105 ILE A N 1
ATOM 734 C CA . ILE A 1 107 ? 54.082 9.170 48.487 1.00 33.32 105 ILE A CA 1
ATOM 735 C C . ILE A 1 107 ? 54.609 8.594 49.791 1.00 31.29 105 ILE A C 1
ATOM 736 O O . ILE A 1 107 ? 55.702 8.942 50.250 1.00 31.79 105 ILE A O 1
ATOM 741 N N . ASP A 1 108 ? 53.826 7.695 50.377 1.00 29.60 106 ASP A N 1
ATOM 742 C CA . ASP A 1 108 ? 54.188 7.045 51.635 1.00 27.52 106 ASP A CA 1
ATOM 743 C C . ASP A 1 108 ? 55.504 6.258 51.559 1.00 26.15 106 ASP A C 1
ATOM 744 O O . ASP A 1 108 ? 56.096 5.948 52.588 1.00 24.60 106 ASP A O 1
ATOM 749 N N . ASP A 1 109 ? 55.973 5.943 50.354 1.00 23.21 107 ASP A N 1
ATOM 750 C CA . ASP A 1 109 ? 57.232 5.210 50.230 1.00 21.38 107 ASP A CA 1
ATOM 751 C C . ASP A 1 109 ? 58.375 6.130 49.822 1.00 19.03 107 ASP A C 1
ATOM 752 O O . ASP A 1 109 ? 59.522 5.699 49.724 1.00 17.08 107 ASP A O 1
ATOM 757 N N . LEU A 1 110 ? 58.060 7.397 49.591 1.00 18.59 108 LEU A N 1
ATOM 758 C CA . LEU A 1 110 ? 59.069 8.352 49.175 1.00 17.37 108 LEU A CA 1
ATOM 759 C C . LEU A 1 110 ? 59.907 8.947 50.299 1.00 18.90 108 LEU A C 1
ATOM 760 O O . LEU A 1 110 ? 60.988 9.484 50.054 1.00 17.68 108 LEU A O 1
ATOM 765 N N . PRO A 1 111 ? 59.433 8.872 51.553 1.00 20.48 109 PRO A N 1
ATOM 766 C CA . PRO A 1 111 ? 60.292 9.456 52.589 1.00 22.38 109 PRO A CA 1
ATOM 767 C C . PRO A 1 111 ? 61.683 8.811 52.556 1.00 23.54 109 PRO A C 1
ATOM 768 O O . PRO A 1 111 ? 61.815 7.591 52.410 1.00 20.88 109 PRO A O 1
ATOM 772 N N . GLY A 1 112 ? 62.714 9.641 52.671 1.00 22.63 110 GLY A N 1
ATOM 773 C CA . GLY A 1 112 ? 64.073 9.144 52.652 1.00 21.91 110 GLY A CA 1
ATOM 774 C C . GLY A 1 112 ? 64.606 8.804 51.274 1.00 22.52 110 GLY A C 1
ATOM 775 O O . GLY A 1 112 ? 65.771 8.438 51.139 1.00 24.50 110 GLY A O 1
ATOM 776 N N . LYS A 1 113 ? 63.771 8.916 50.246 1.00 21.94 111 LYS A N 1
ATOM 777 C CA . LYS A 1 113 ? 64.200 8.612 48.875 1.00 22.41 111 LYS A CA 1
ATOM 778 C C . LYS A 1 113 ? 64.624 9.873 48.126 1.00 21.86 111 LYS A C 1
ATOM 779 O O . LYS A 1 113 ? 64.333 10.992 48.549 1.00 21.61 111 LYS A O 1
ATOM 785 N N . VAL A 1 114 ? 65.323 9.677 47.015 1.00 21.74 112 VAL A N 1
ATOM 786 C CA . VAL A 1 114 ? 65.740 10.784 46.166 1.00 18.36 112 VAL A CA 1
ATOM 787 C C . VAL A 1 114 ? 64.798 10.708 44.956 1.00 17.96 112 VAL A C 1
ATOM 788 O O . VAL A 1 114 ? 64.758 9.687 44.267 1.00 18.57 112 VAL A O 1
ATOM 792 N N . VAL A 1 115 ? 64.013 11.757 44.727 1.00 15.89 113 VAL A N 1
ATOM 793 C CA . VAL A 1 115 ? 63.083 11.774 43.601 1.00 16.00 113 VAL A CA 1
ATOM 794 C C . VAL A 1 115 ? 63.525 12.854 42.621 1.00 15.46 113 VAL A C 1
ATOM 795 O O . VAL A 1 115 ? 63.673 14.019 42.999 1.00 17.62 113 VAL A O 1
ATOM 799 N N . ALA A 1 116 ? 63.746 12.471 41.367 1.00 16.82 114 ALA A N 1
ATOM 800 C CA . ALA A 1 116 ? 64.180 13.429 40.356 1.00 16.35 114 ALA A CA 1
ATOM 801 C C . ALA A 1 116 ? 63.025 14.022 39.565 1.00 15.34 114 ALA A C 1
ATOM 802 O O . ALA A 1 116 ? 62.044 13.343 39.263 1.00 16.04 114 ALA A O 1
ATOM 804 N N . THR A 1 117 ? 63.135 15.306 39.248 1.00 14.40 115 THR A N 1
ATOM 805 C CA . THR A 1 117 ? 62.121 15.996 38.435 1.00 15.69 115 THR A CA 1
ATOM 806 C C . THR A 1 117 ? 62.769 17.270 37.880 1.00 15.68 115 THR A C 1
ATOM 807 O O . THR A 1 117 ? 63.906 17.578 38.212 1.00 16.88 115 THR A O 1
ATOM 811 N N . THR A 1 118 ? 62.063 17.998 37.029 1.00 16.26 116 THR A N 1
ATOM 812 C CA . THR A 1 118 ? 62.624 19.215 36.465 1.00 16.92 116 THR A CA 1
ATOM 813 C C . THR A 1 118 ? 62.587 20.334 37.495 1.00 15.98 116 THR A C 1
ATOM 814 O O . THR A 1 118 ? 61.699 20.360 38.351 1.00 13.50 116 THR A O 1
ATOM 818 N N . ALA A 1 119 ? 63.553 21.251 37.425 1.00 15.62 117 ALA A N 1
ATOM 819 C CA . ALA A 1 119 ? 63.581 22.375 38.359 1.00 15.00 117 ALA A CA 1
ATOM 820 C C . ALA A 1 119 ? 62.459 23.359 37.988 1.00 13.93 117 ALA A C 1
ATOM 821 O O . ALA A 1 119 ? 62.148 23.529 36.817 1.00 13.66 117 ALA A O 1
ATOM 823 N N . GLY A 1 120 ? 61.834 23.988 38.979 1.00 12.04 118 GLY A N 1
ATOM 824 C CA . GLY A 1 120 ? 60.798 24.958 38.673 1.00 13.23 118 GLY A CA 1
ATOM 825 C C . GLY A 1 120 ? 59.418 24.405 38.388 1.00 14.44 118 GLY A C 1
ATOM 826 O O . GLY A 1 120 ? 58.488 25.169 38.115 1.00 12.60 118 GLY A O 1
ATOM 827 N N . SER A 1 121 ? 59.265 23.083 38.446 1.00 13.89 119 SER A N 1
ATOM 828 C CA . SER A 1 121 ? 57.957 22.464 38.164 1.00 13.51 119 SER A CA 1
ATOM 829 C C . SER A 1 121 ? 57.062 22.340 39.371 1.00 12.59 119 SER A C 1
ATOM 830 O O . SER A 1 121 ? 57.459 22.573 40.499 1.00 11.52 119 SER A O 1
ATOM 833 N N . THR A 1 122 ? 55.824 21.961 39.107 1.00 12.99 120 THR A N 1
ATOM 834 C CA . THR A 1 122 ? 54.883 21.746 40.177 1.00 12.38 120 THR A CA 1
ATOM 835 C C . THR A 1 122 ? 55.317 20.483 40.907 1.00 12.47 120 THR A C 1
ATOM 836 O O . THR A 1 122 ? 55.128 20.369 42.123 1.00 11.54 120 THR A O 1
ATOM 840 N N . ALA A 1 123 ? 55.899 19.533 40.175 1.00 10.08 121 ALA A N 1
ATOM 841 C CA . ALA A 1 123 ? 56.376 18.305 40.802 1.00 10.95 121 ALA A CA 1
ATOM 842 C C . ALA A 1 123 ? 57.400 18.688 41.871 1.00 12.37 121 ALA A C 1
ATOM 843 O O . ALA A 1 123 ? 57.327 18.223 43.017 1.00 14.04 121 ALA A O 1
ATOM 845 N N . ALA A 1 124 ? 58.357 19.529 41.487 1.00 10.34 122 ALA A N 1
ATOM 846 C CA . ALA A 1 124 ? 59.386 20.011 42.416 1.00 12.70 122 ALA A CA 1
ATOM 847 C C . ALA A 1 124 ? 58.750 20.610 43.665 1.00 13.00 122 ALA A C 1
ATOM 848 O O . ALA A 1 124 ? 59.069 20.221 44.787 1.00 13.51 122 ALA A O 1
ATOM 850 N N . THR A 1 125 ? 57.873 21.594 43.459 1.00 14.21 123 THR A N 1
ATOM 851 C CA . THR A 1 125 ? 57.174 22.249 44.566 1.00 14.08 123 THR A CA 1
ATOM 852 C C . THR A 1 125 ? 56.413 21.228 45.429 1.00 14.83 123 THR A C 1
ATOM 853 O O . THR A 1 125 ? 56.448 21.281 46.659 1.00 16.39 123 THR A O 1
ATOM 857 N N . TYR A 1 126 ? 55.728 20.294 44.779 1.00 15.49 124 TYR A N 1
ATOM 858 C CA . TYR A 1 126 ? 54.987 19.268 45.499 1.00 15.52 124 TYR A CA 1
ATOM 859 C C . TYR A 1 126 ? 55.899 18.413 46.406 1.00 16.78 124 TYR A C 1
ATOM 860 O O . TYR A 1 126 ? 55.604 18.184 47.586 1.00 16.33 124 TYR A O 1
ATOM 869 N N . LEU A 1 127 ? 57.011 17.954 45.841 1.00 14.18 125 LEU A N 1
ATOM 870 C CA . LEU A 1 127 ? 57.982 17.140 46.565 1.00 14.71 125 LEU A CA 1
ATOM 871 C C . LEU A 1 127 ? 58.593 17.907 47.730 1.00 15.65 125 LEU A C 1
ATOM 872 O O . LEU A 1 127 ? 58.720 17.366 48.824 1.00 18.11 125 LEU A O 1
ATOM 877 N N . ARG A 1 128 ? 58.962 19.165 47.498 1.00 14.99 126 ARG A N 1
ATOM 878 C CA . ARG A 1 128 ? 59.540 19.974 48.563 1.00 15.92 126 ARG A CA 1
ATOM 879 C C . ARG A 1 128 ? 58.543 20.183 49.702 1.00 16.46 126 ARG A C 1
ATOM 880 O O . ARG A 1 128 ? 58.894 20.055 50.873 1.00 12.92 126 ARG A O 1
ATOM 888 N N . GLU A 1 129 ? 57.296 20.484 49.357 1.00 15.59 127 GLU A N 1
ATOM 889 C CA . GLU A 1 129 ? 56.293 20.711 50.374 1.00 16.49 127 GLU A CA 1
ATOM 890 C C . GLU A 1 129 ? 55.999 19.469 51.210 1.00 16.42 127 GLU A C 1
ATOM 891 O O . GLU A 1 129 ? 55.509 19.588 52.327 1.00 17.64 127 GLU A O 1
ATOM 897 N N . HIS A 1 130 ? 56.308 18.292 50.671 1.00 16.34 128 HIS A N 1
ATOM 898 C CA . HIS A 1 130 ? 56.090 17.032 51.367 1.00 17.37 128 HIS A CA 1
ATOM 899 C C . HIS A 1 130 ? 57.382 16.523 51.999 1.00 16.95 128 HIS A C 1
ATOM 900 O O . HIS A 1 130 ? 57.462 15.378 52.452 1.00 15.24 128 HIS A O 1
ATOM 907 N N . HIS A 1 131 ? 58.397 17.382 51.994 1.00 16.57 129 HIS A N 1
ATOM 908 C CA . HIS A 1 131 ? 59.693 17.093 52.593 1.00 14.30 129 HIS A CA 1
ATOM 909 C C . HIS A 1 131 ? 60.338 15.835 52.049 1.00 16.11 129 HIS A C 1
ATOM 910 O O . HIS A 1 131 ? 60.807 14.980 52.791 1.00 12.97 129 HIS A O 1
ATOM 917 N N . ILE A 1 132 ? 60.339 15.729 50.727 1.00 16.01 130 ILE A N 1
ATOM 918 C CA . ILE A 1 132 ? 60.957 14.605 50.050 1.00 15.09 130 ILE A CA 1
ATOM 919 C C . ILE A 1 132 ? 62.200 15.197 49.387 1.00 15.01 130 ILE A C 1
ATOM 920 O O . ILE A 1 132 ? 62.157 16.314 48.861 1.00 13.75 130 ILE A O 1
ATOM 925 N N . SER A 1 133 ? 63.307 14.469 49.420 1.00 14.63 131 SER A N 1
ATOM 926 C CA . SER A 1 133 ? 64.524 14.963 48.791 1.00 15.07 131 SER A CA 1
ATOM 927 C C . SER A 1 133 ? 64.282 14.906 47.286 1.00 15.79 131 SER A C 1
ATOM 928 O O . SER A 1 133 ? 63.915 13.864 46.739 1.00 14.93 131 SER A O 1
ATOM 931 N N . VAL A 1 134 ? 64.470 16.043 46.628 1.00 15.33 132 VAL A N 1
ATOM 932 C CA . VAL A 1 134 ? 64.239 16.129 45.198 1.00 17.52 132 VAL A CA 1
ATOM 933 C C . VAL A 1 134 ? 65.464 16.612 44.428 1.00 18.97 132 VAL A C 1
ATOM 934 O O . VAL A 1 134 ? 66.067 17.636 44.764 1.00 19.04 132 VAL A O 1
ATOM 938 N N . LEU A 1 135 ? 65.833 15.847 43.407 1.00 17.81 133 LEU A N 1
ATOM 939 C CA . LEU A 1 135 ? 66.955 16.189 42.548 1.00 18.89 133 LEU A CA 1
ATOM 940 C C . LEU A 1 135 ? 66.316 17.010 41.438 1.00 18.22 133 LEU A C 1
ATOM 941 O O . LEU A 1 135 ? 65.587 16.477 40.605 1.00 18.96 133 LEU A O 1
ATOM 946 N N . GLU A 1 136 ? 66.560 18.316 41.454 1.00 19.88 134 GLU A N 1
ATOM 947 C CA . GLU A 1 136 ? 65.991 19.220 40.456 1.00 19.57 134 GLU A CA 1
ATOM 948 C C . GLU A 1 136 ? 66.973 19.488 39.332 1.00 18.97 134 GLU A C 1
ATOM 949 O O . GLU A 1 136 ? 67.980 20.180 39.513 1.00 18.36 134 GLU A O 1
ATOM 955 N N . VAL A 1 137 ? 66.662 18.935 38.166 1.00 19.43 135 VAL A N 1
ATOM 956 C CA . VAL A 1 137 ? 67.496 19.086 36.987 1.00 18.33 135 VAL A CA 1
ATOM 957 C C . VAL A 1 137 ? 66.879 20.091 36.030 1.00 21.23 135 VAL A C 1
ATOM 958 O O . VAL A 1 137 ? 65.654 20.261 35.990 1.00 19.89 135 VAL A O 1
ATOM 962 N N . PRO A 1 138 ? 67.723 20.790 35.251 1.00 24.06 136 PRO A N 1
ATOM 963 C CA . PRO A 1 138 ? 67.199 21.776 34.299 1.00 25.88 136 PRO A CA 1
ATOM 964 C C . PRO A 1 138 ? 66.487 21.140 33.106 1.00 27.76 136 PRO A C 1
ATOM 965 O O . PRO A 1 138 ? 65.626 21.766 32.488 1.00 30.18 136 PRO A O 1
ATOM 969 N N . LYS A 1 139 ? 66.826 19.890 32.807 1.00 28.86 137 LYS A N 1
ATOM 970 C CA . LYS A 1 139 ? 66.208 19.173 31.696 1.00 30.09 137 LYS A CA 1
ATOM 971 C C . LYS A 1 139 ? 65.678 17.814 32.143 1.00 29.18 137 LYS A C 1
ATOM 972 O O . LYS A 1 139 ? 66.414 17.007 32.708 1.00 27.51 137 LYS A O 1
ATOM 978 N N . ILE A 1 140 ? 64.400 17.566 31.883 1.00 28.72 138 ILE A N 1
ATOM 979 C CA . ILE A 1 140 ? 63.762 16.311 32.274 1.00 30.65 138 ILE A CA 1
ATOM 980 C C . ILE A 1 140 ? 64.565 15.084 31.864 1.00 31.11 138 ILE A C 1
ATOM 981 O O . ILE A 1 140 ? 64.555 14.067 32.562 1.00 32.17 138 ILE A O 1
ATOM 986 N N . GLU A 1 141 ? 65.248 15.188 30.728 1.00 30.91 139 GLU A N 1
ATOM 987 C CA . GLU A 1 141 ? 66.061 14.098 30.204 1.00 31.33 139 GLU A CA 1
ATOM 988 C C . GLU A 1 141 ? 67.065 13.643 31.258 1.00 29.27 139 GLU A C 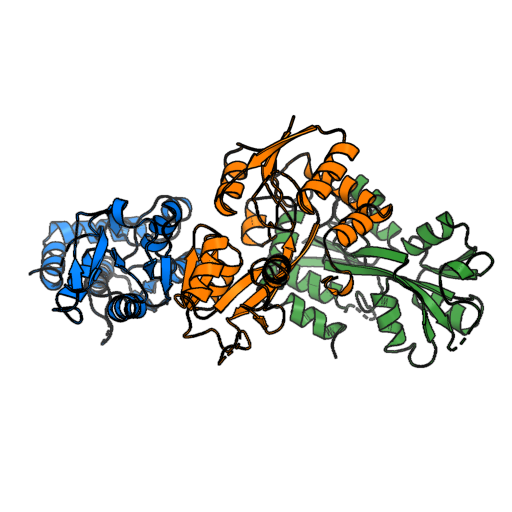1
ATOM 989 O O . GLU A 1 141 ? 67.390 12.461 31.349 1.00 27.54 139 GLU A O 1
ATOM 995 N N . GLU A 1 142 ? 67.577 14.590 32.037 1.00 27.38 140 GLU A N 1
ATOM 996 C CA . GLU A 1 142 ? 68.521 14.259 33.092 1.00 25.84 140 GLU A CA 1
ATOM 997 C C . GLU A 1 142 ? 67.824 13.464 34.179 1.00 23.46 140 GLU A C 1
ATOM 998 O O . GLU A 1 142 ? 68.426 12.570 34.758 1.00 25.29 140 GLU A O 1
ATOM 1004 N N . ALA A 1 143 ? 66.562 13.794 34.448 1.00 20.95 141 ALA A N 1
ATOM 1005 C CA . ALA A 1 143 ? 65.779 13.092 35.463 1.00 20.74 141 ALA A CA 1
ATOM 1006 C C . ALA A 1 143 ? 65.741 11.605 35.122 1.00 20.77 141 ALA A C 1
ATOM 1007 O O . ALA A 1 143 ? 66.058 10.766 35.959 1.00 20.47 141 ALA A O 1
ATOM 1009 N N . TYR A 1 144 ? 65.365 11.302 33.881 1.00 20.27 142 TYR A N 1
ATOM 1010 C CA . TYR A 1 144 ? 65.291 9.933 33.388 1.00 21.40 142 TYR A CA 1
ATOM 1011 C C . TYR A 1 144 ? 66.641 9.240 33.518 1.00 20.58 142 TYR A C 1
ATOM 1012 O O . TYR A 1 144 ? 66.710 8.086 33.917 1.00 19.73 142 TYR A O 1
ATOM 1021 N N . LYS A 1 145 ? 67.709 9.948 33.163 1.00 21.98 143 LYS A N 1
ATOM 1022 C CA . LYS A 1 145 ? 69.056 9.393 33.250 1.00 23.21 143 LYS A CA 1
ATOM 1023 C C . LYS A 1 145 ? 69.438 9.076 34.694 1.00 22.24 143 LYS A C 1
ATOM 1024 O O . LYS A 1 145 ? 70.015 8.027 34.979 1.00 22.32 143 LYS A O 1
ATOM 1030 N N . ALA A 1 146 ? 69.115 9.997 35.598 1.00 21.31 144 ALA A N 1
ATOM 1031 C CA . ALA A 1 146 ? 69.408 9.837 37.020 1.00 21.20 144 ALA A CA 1
ATOM 1032 C C . ALA A 1 146 ? 68.683 8.617 37.582 1.00 20.38 144 ALA A C 1
ATOM 1033 O O . ALA A 1 146 ? 69.180 7.955 38.494 1.00 21.88 144 ALA A O 1
ATOM 1035 N N . LEU A 1 147 ? 67.504 8.328 37.038 1.00 18.62 145 LEU A N 1
ATOM 1036 C CA . LEU A 1 147 ? 66.728 7.179 37.484 1.00 20.33 145 LEU A CA 1
ATOM 1037 C C . LEU A 1 147 ? 67.412 5.900 37.020 1.00 20.44 145 LEU A C 1
ATOM 1038 O O . LEU A 1 147 ? 67.565 4.958 37.795 1.00 18.27 145 LEU A O 1
ATOM 1043 N N . GLN A 1 148 ? 67.822 5.878 35.755 1.00 22.23 146 GLN A N 1
ATOM 1044 C CA . GLN A 1 148 ? 68.488 4.713 35.185 1.00 25.72 146 GLN A CA 1
ATOM 1045 C C . GLN A 1 148 ? 69.873 4.478 35.780 1.00 26.77 146 GLN A C 1
ATOM 1046 O O . GLN A 1 148 ? 70.333 3.341 35.865 1.00 25.97 146 GLN A O 1
ATOM 1052 N N . THR A 1 149 ? 70.526 5.560 36.192 1.00 27.96 147 THR A N 1
ATOM 1053 C CA . THR A 1 149 ? 71.862 5.499 36.777 1.00 28.53 147 THR A CA 1
ATOM 1054 C C . THR A 1 149 ? 71.753 5.187 38.259 1.00 30.08 147 THR A C 1
ATOM 1055 O O . THR A 1 149 ? 72.756 4.984 38.945 1.00 29.40 147 THR A O 1
ATOM 1059 N N . LYS A 1 150 ? 70.518 5.165 38.746 1.00 29.16 148 LYS A N 1
ATOM 1060 C CA . LYS A 1 150 ? 70.242 4.872 40.141 1.00 28.44 148 LYS A CA 1
ATOM 1061 C C . LYS A 1 150 ? 70.584 6.004 41.108 1.00 27.62 148 LYS A C 1
ATOM 1062 O O . LYS A 1 150 ? 70.568 5.805 42.322 1.00 26.85 148 LYS A O 1
ATOM 1068 N N . LYS A 1 151 ? 70.902 7.184 40.581 1.00 27.41 149 LYS A N 1
ATOM 1069 C CA . LYS A 1 151 ? 71.198 8.324 41.439 1.00 26.70 149 LYS A CA 1
ATOM 1070 C C . LYS A 1 151 ? 69.907 8.678 42.164 1.00 25.49 149 LYS A C 1
ATOM 1071 O O . LYS A 1 151 ? 69.909 9.059 43.336 1.00 26.06 149 LYS A O 1
ATOM 1077 N N . ALA A 1 152 ? 68.799 8.554 41.448 1.00 22.01 150 ALA A N 1
ATOM 1078 C CA . ALA A 1 152 ? 67.492 8.824 42.017 1.00 20.92 150 ALA A CA 1
ATOM 1079 C C . ALA A 1 152 ? 66.773 7.494 42.160 1.00 19.16 150 ALA A C 1
ATOM 1080 O O . ALA A 1 152 ? 67.049 6.552 41.426 1.00 18.09 150 ALA A O 1
ATOM 1082 N N . ASP A 1 153 ? 65.861 7.428 43.120 1.00 18.30 151 ASP A N 1
ATOM 1083 C CA . ASP A 1 153 ? 65.082 6.224 43.364 1.00 16.80 151 ASP A CA 1
ATOM 1084 C C . ASP A 1 153 ? 63.802 6.267 42.551 1.00 17.21 151 ASP A C 1
ATOM 1085 O O . ASP A 1 153 ? 63.136 5.250 42.366 1.00 15.23 151 ASP A O 1
ATOM 1090 N N . ALA A 1 154 ? 63.436 7.451 42.080 1.00 15.24 152 ALA A N 1
ATOM 1091 C CA . ALA A 1 154 ? 62.223 7.568 41.305 1.00 13.24 152 ALA A CA 1
ATOM 1092 C C . ALA A 1 154 ? 62.140 8.929 40.663 1.00 14.74 152 ALA A C 1
ATOM 1093 O O . ALA A 1 154 ? 62.981 9.802 40.882 1.00 13.16 152 ALA A O 1
ATOM 1095 N N . VAL A 1 155 ? 61.098 9.102 39.870 1.00 14.40 153 VAL A N 1
ATOM 1096 C CA . VAL A 1 155 ? 60.862 10.366 39.213 1.00 14.18 153 VAL A CA 1
ATOM 1097 C C . VAL A 1 155 ? 59.396 10.668 39.421 1.00 14.19 153 VAL A C 1
ATOM 1098 O O . VAL A 1 155 ? 58.561 9.767 39.412 1.00 13.90 153 VAL A O 1
ATOM 1102 N N . VAL A 1 156 ? 59.100 11.932 39.661 1.00 13.08 154 VAL A N 1
ATOM 1103 C CA . VAL A 1 156 ? 57.731 12.361 39.809 1.00 13.63 154 VAL A CA 1
ATOM 1104 C C . VAL A 1 156 ? 57.606 13.495 38.807 1.00 15.35 154 VAL A C 1
ATOM 1105 O O . VAL A 1 156 ? 58.366 14.464 38.846 1.00 15.68 154 VAL A O 1
ATOM 1109 N N . PHE A 1 157 ? 56.662 13.354 37.890 1.00 15.12 155 PHE A N 1
ATOM 1110 C CA . PHE A 1 157 ? 56.444 14.366 36.873 1.00 15.03 155 PHE A CA 1
ATOM 1111 C C . PHE A 1 157 ? 55.046 14.162 36.320 1.00 14.26 155 PHE A C 1
ATOM 1112 O O . PHE A 1 157 ? 54.295 13.303 36.795 1.00 15.06 155 PHE A O 1
ATOM 1120 N N . ASP A 1 158 ? 54.690 14.972 35.333 1.00 15.54 156 ASP A N 1
ATOM 1121 C CA . ASP A 1 158 ? 53.364 14.926 34.704 1.00 16.97 156 ASP A CA 1
ATOM 1122 C C . ASP A 1 158 ? 53.068 13.572 34.037 1.00 15.25 156 ASP A C 1
ATOM 1123 O O . ASP A 1 158 ? 53.837 13.103 33.205 1.00 14.35 156 ASP A O 1
ATOM 1128 N N . ALA A 1 159 ? 51.942 12.965 34.401 1.00 15.28 157 ALA A N 1
ATOM 1129 C CA . ALA A 1 159 ? 51.538 11.670 33.850 1.00 15.64 157 ALA A CA 1
ATOM 1130 C C . ALA A 1 159 ? 51.624 11.547 32.328 1.00 14.82 157 ALA A C 1
ATOM 1131 O O . ALA A 1 159 ? 52.279 10.651 31.821 1.00 14.50 157 ALA A O 1
ATOM 1133 N N . PRO A 1 160 ? 50.976 12.455 31.584 1.00 16.36 158 PRO A N 1
ATOM 1134 C CA . PRO A 1 160 ? 50.989 12.421 30.115 1.00 17.98 158 PRO A CA 1
ATOM 1135 C C . PRO A 1 160 ? 52.405 12.361 29.557 1.00 18.39 158 PRO A C 1
ATOM 1136 O O . PRO A 1 160 ? 52.694 11.596 28.628 1.00 19.89 158 PRO A O 1
ATOM 1140 N N . VAL A 1 161 ? 53.290 13.160 30.146 1.00 18.28 159 VAL A N 1
ATOM 1141 C CA . VAL A 1 161 ? 54.684 13.227 29.710 1.00 18.19 159 VAL A CA 1
ATOM 1142 C C . VAL A 1 161 ? 55.445 11.940 30.015 1.00 18.26 159 VAL A C 1
ATOM 1143 O O . VAL A 1 161 ? 56.189 11.443 29.172 1.00 17.01 159 VAL A O 1
ATOM 1147 N N . LEU A 1 162 ? 55.272 11.413 31.228 1.00 18.60 160 LEU A N 1
ATOM 1148 C CA . LEU A 1 162 ? 55.959 10.181 31.616 1.00 19.57 160 LEU A CA 1
ATOM 1149 C C . LEU A 1 162 ? 55.442 8.997 30.802 1.00 21.93 160 LEU A C 1
ATOM 1150 O O . LEU A 1 162 ? 56.209 8.122 30.406 1.00 21.76 160 LEU A O 1
ATOM 1155 N N . LEU A 1 163 ? 54.133 8.957 30.579 1.00 22.73 161 LEU A N 1
ATOM 1156 C CA . LEU A 1 163 ? 53.554 7.863 29.809 1.00 24.76 161 LEU A CA 1
ATOM 1157 C C . LEU A 1 163 ? 54.153 7.845 28.404 1.00 24.06 161 LEU A C 1
ATOM 1158 O O . LEU A 1 163 ? 54.513 6.787 27.893 1.00 24.41 161 LEU A O 1
ATOM 1163 N N . PHE A 1 164 ? 54.287 9.025 27.802 1.00 23.87 162 PHE A N 1
ATOM 1164 C CA . PHE A 1 164 ? 54.844 9.151 26.458 1.00 24.05 162 PHE A CA 1
ATOM 1165 C C . PHE A 1 164 ? 56.274 8.626 26.433 1.00 24.74 162 PHE A C 1
ATOM 1166 O O . PHE A 1 164 ? 56.691 7.962 25.486 1.00 26.19 162 PHE A O 1
ATOM 1174 N N . TYR A 1 165 ? 57.025 8.927 27.485 1.00 25.32 163 TYR A N 1
ATOM 1175 C CA . TYR A 1 165 ? 58.400 8.477 27.590 1.00 25.67 163 TYR A CA 1
ATOM 1176 C C . TYR A 1 165 ? 58.471 6.958 27.754 1.00 25.68 163 TYR A C 1
ATOM 1177 O O . TYR A 1 165 ? 59.249 6.289 27.077 1.00 25.72 163 TYR A O 1
ATOM 1186 N N . ALA A 1 166 ? 57.660 6.425 28.660 1.00 27.02 164 ALA A N 1
ATOM 1187 C CA . ALA A 1 166 ? 57.639 4.986 28.918 1.00 28.61 164 ALA A CA 1
ATOM 1188 C C . ALA A 1 166 ? 57.307 4.174 27.668 1.00 30.04 164 ALA A C 1
ATOM 1189 O O . ALA A 1 166 ? 57.764 3.044 27.513 1.00 29.81 164 ALA A O 1
ATOM 1191 N N . ALA A 1 167 ? 56.511 4.762 26.782 1.00 31.30 165 ALA A N 1
ATOM 1192 C CA . ALA A 1 167 ? 56.116 4.104 25.550 1.00 33.11 165 ALA A CA 1
ATOM 1193 C C . ALA A 1 167 ? 57.202 4.251 24.488 1.00 33.60 165 ALA A C 1
ATOM 1194 O O . ALA A 1 167 ? 57.280 3.451 23.559 1.00 34.11 165 ALA A O 1
ATOM 1196 N N . ASN A 1 168 ? 58.042 5.272 24.637 1.00 35.07 166 ASN A N 1
ATOM 1197 C CA . ASN A 1 168 ? 59.114 5.538 23.681 1.00 35.01 166 ASN A CA 1
ATOM 1198 C C . ASN A 1 168 ? 60.516 5.215 24.203 1.00 34.79 166 ASN A C 1
ATOM 1199 O O . ASN A 1 168 ? 60.825 4.058 24.487 1.00 33.94 166 ASN A O 1
ATOM 1204 N N . GLU A 1 169 ? 61.362 6.237 24.317 1.00 34.31 167 GLU A N 1
ATOM 1205 C CA . GLU A 1 169 ? 62.734 6.050 24.786 1.00 34.59 167 GLU A CA 1
ATOM 1206 C C . GLU A 1 169 ? 62.850 5.289 26.104 1.00 33.27 167 GLU A C 1
ATOM 1207 O O . GLU A 1 169 ? 63.909 4.742 26.422 1.00 32.33 167 GLU A O 1
ATOM 1213 N N . GLY A 1 170 ? 61.762 5.236 26.864 1.00 32.05 168 GLY A N 1
ATOM 1214 C CA . GLY A 1 170 ? 61.803 4.554 28.146 1.00 31.34 168 GLY A CA 1
ATOM 1215 C C . GLY A 1 170 ? 61.319 3.116 28.167 1.00 29.93 168 GLY A C 1
ATOM 1216 O O . GLY A 1 170 ? 61.495 2.420 29.166 1.00 28.24 168 GLY A O 1
ATOM 1217 N N . LYS A 1 171 ? 60.719 2.662 27.073 1.00 30.62 169 LYS A N 1
ATOM 1218 C CA . LYS A 1 171 ? 60.204 1.295 27.017 1.00 30.48 169 LYS A CA 1
ATOM 1219 C C . LYS A 1 171 ? 61.203 0.245 27.495 1.00 29.41 169 LYS A C 1
ATOM 1220 O O . LYS A 1 171 ? 62.351 0.215 27.055 1.00 26.63 169 LYS A O 1
ATOM 1226 N N . GLY A 1 172 ? 60.742 -0.598 28.415 1.00 29.01 170 GLY A N 1
ATOM 1227 C CA . GLY A 1 172 ? 61.562 -1.665 28.952 1.00 30.43 170 GLY A CA 1
ATOM 1228 C C . GLY A 1 172 ? 62.479 -1.294 30.100 1.00 30.54 170 GLY A C 1
ATOM 1229 O O . GLY A 1 172 ? 63.064 -2.170 30.735 1.00 29.82 170 GLY A O 1
ATOM 1230 N N . LYS A 1 173 ? 62.593 -0.008 30.401 1.00 29.65 171 LYS A N 1
ATOM 1231 C CA . LYS A 1 173 ? 63.489 0.415 31.468 1.00 28.85 171 LYS A CA 1
ATOM 1232 C C . LYS A 1 173 ? 62.784 1.153 32.593 1.00 26.56 171 LYS A C 1
ATOM 1233 O O . LYS A 1 173 ? 63.396 1.466 33.606 1.00 25.89 171 LYS A O 1
ATOM 1239 N N . VAL A 1 174 ? 61.495 1.411 32.430 1.00 26.33 172 VAL A N 1
ATOM 1240 C CA . VAL A 1 174 ? 60.769 2.155 33.439 1.00 28.55 172 VAL A CA 1
ATOM 1241 C C . VAL A 1 174 ? 59.374 1.587 33.675 1.00 29.51 172 VAL A C 1
ATOM 1242 O O . VAL A 1 174 ? 58.851 0.820 32.866 1.00 29.28 172 VAL A O 1
ATOM 1246 N N . GLU A 1 175 ? 58.770 1.973 34.788 1.00 28.94 173 GLU A N 1
ATOM 1247 C CA . GLU A 1 175 ? 57.440 1.501 35.099 1.00 29.89 173 GLU A CA 1
ATOM 1248 C C . GLU A 1 175 ? 56.649 2.590 35.813 1.00 29.60 173 GLU A C 1
ATOM 1249 O O . GLU A 1 175 ? 57.108 3.140 36.816 1.00 29.66 173 GLU A O 1
ATOM 1255 N N . ILE A 1 176 ? 55.479 2.929 35.282 1.00 28.65 174 ILE A N 1
ATOM 1256 C CA . ILE A 1 176 ? 54.640 3.936 35.922 1.00 29.93 174 ILE A CA 1
ATOM 1257 C C . ILE A 1 176 ? 53.872 3.189 37.002 1.00 30.31 174 ILE A C 1
ATOM 1258 O O . ILE A 1 176 ? 53.196 2.198 36.724 1.00 30.36 174 ILE A O 1
ATOM 1263 N N . VAL A 1 177 ? 53.974 3.675 38.233 1.00 29.88 175 VAL A N 1
ATOM 1264 C CA . VAL A 1 177 ? 53.336 3.020 39.365 1.00 31.20 175 VAL A CA 1
ATOM 1265 C C . VAL A 1 177 ? 52.396 3.910 40.169 1.00 31.33 175 VAL A C 1
ATOM 1266 O O . VAL A 1 177 ? 52.530 5.130 40.166 1.00 30.34 175 VAL A O 1
ATOM 1270 N N . GLY A 1 178 ? 51.441 3.280 40.853 1.00 32.79 176 GLY A N 1
ATOM 1271 C CA . GLY A 1 178 ? 50.492 4.008 41.681 1.00 33.11 176 GLY A CA 1
ATOM 1272 C C . GLY A 1 178 ? 49.515 4.877 40.918 1.00 33.49 176 GLY A C 1
ATOM 1273 O O . GLY A 1 178 ? 49.548 4.926 39.689 1.00 34.56 176 GLY A O 1
ATOM 1274 N N . SER A 1 179 ? 48.644 5.566 41.648 1.00 33.19 177 SER A N 1
ATOM 1275 C CA . SER A 1 179 ? 47.656 6.442 41.026 1.00 33.32 177 SER A CA 1
ATOM 1276 C C . SER A 1 179 ? 48.153 7.886 41.021 1.00 31.36 177 SER A C 1
ATOM 1277 O O . SER A 1 179 ? 49.238 8.185 41.522 1.00 28.90 177 SER A O 1
ATOM 1280 N N . ILE A 1 180 ? 47.353 8.776 40.442 1.00 30.60 178 ILE A N 1
ATOM 1281 C CA . ILE A 1 180 ? 47.706 10.191 40.369 1.00 28.04 178 ILE A CA 1
ATOM 1282 C C . ILE A 1 180 ? 47.845 10.786 41.765 1.00 27.00 178 ILE A C 1
ATOM 1283 O O . ILE A 1 180 ? 46.937 10.693 42.588 1.00 25.45 178 ILE A O 1
ATOM 1288 N N . LEU A 1 181 ? 48.993 11.404 42.022 1.00 25.26 179 LEU A N 1
ATOM 1289 C CA . LEU A 1 181 ? 49.271 12.006 43.321 1.00 23.53 179 LEU A CA 1
ATOM 1290 C C . LEU A 1 181 ? 48.461 13.274 43.533 1.00 24.60 179 LEU A C 1
ATOM 1291 O O . LEU A 1 181 ? 47.995 13.557 44.636 1.00 22.83 179 LEU A O 1
ATOM 1296 N N . ARG A 1 182 ? 48.305 14.038 42.461 1.00 22.56 180 ARG A N 1
ATOM 1297 C CA . ARG A 1 182 ? 47.582 15.296 42.517 1.00 23.97 180 ARG A CA 1
ATOM 1298 C C . ARG A 1 182 ? 47.146 15.669 41.113 1.00 23.13 180 ARG A C 1
ATOM 1299 O O . ARG A 1 182 ? 47.972 15.769 40.207 1.00 22.38 180 ARG A O 1
ATOM 1307 N N . GLU A 1 183 ? 45.845 15.855 40.932 1.00 20.98 181 GLU A N 1
ATOM 1308 C CA . GLU A 1 183 ? 45.312 16.216 39.630 1.00 21.83 181 GLU A CA 1
ATOM 1309 C C . GLU A 1 183 ? 45.655 17.656 39.281 1.00 20.08 181 GLU A C 1
ATOM 1310 O O . GLU A 1 183 ? 45.571 18.534 40.132 1.00 19.14 181 GLU A O 1
ATOM 1316 N N . GLU A 1 184 ? 46.064 17.894 38.038 1.00 20.29 182 GLU A N 1
ATOM 1317 C CA . GLU A 1 184 ? 46.395 19.247 37.579 1.00 20.37 182 GLU A CA 1
ATOM 1318 C C . GLU A 1 184 ? 45.923 19.408 36.137 1.00 20.27 182 GLU A C 1
ATOM 1319 O O . GLU A 1 184 ? 46.061 18.495 35.322 1.00 20.70 182 GLU A O 1
ATOM 1325 N N . SER A 1 185 ? 45.374 20.569 35.811 1.00 18.20 183 SER A N 1
ATOM 1326 C CA . SER A 1 185 ? 44.964 20.788 34.439 1.00 21.29 183 SER A CA 1
ATOM 1327 C C . SER A 1 185 ? 45.958 21.772 33.801 1.00 18.76 183 SER A C 1
ATOM 1328 O O . SER A 1 185 ? 46.618 22.543 34.502 1.00 18.21 183 SER A O 1
ATOM 1331 N N . TYR A 1 186 ? 46.114 21.692 32.484 1.00 18.99 184 TYR A N 1
ATOM 1332 C CA . TYR A 1 186 ? 47.009 22.582 31.759 1.00 15.70 184 TYR A CA 1
ATOM 1333 C C . TYR A 1 186 ? 46.171 23.701 31.181 1.00 15.53 184 TYR A C 1
ATOM 1334 O O . TYR A 1 186 ? 45.004 23.501 30.820 1.00 14.00 184 TYR A O 1
ATOM 1343 N N . GLY A 1 187 ? 46.780 24.872 31.065 1.00 14.17 185 GLY A N 1
ATOM 1344 C CA . GLY A 1 187 ? 46.077 25.996 30.493 1.00 15.44 185 GLY A CA 1
ATOM 1345 C C . GLY A 1 187 ? 47.046 26.895 29.757 1.00 16.46 185 GLY A C 1
ATOM 1346 O O . GLY A 1 187 ? 48.265 26.690 29.790 1.00 14.65 185 GLY A O 1
ATOM 1347 N N . ILE A 1 188 ? 46.499 27.880 29.059 1.00 15.69 186 ILE A N 1
ATOM 1348 C CA . ILE A 1 188 ? 47.316 28.841 28.336 1.00 14.66 186 ILE A CA 1
ATOM 1349 C C . ILE A 1 188 ? 47.433 29.974 29.345 1.00 13.99 186 ILE A C 1
ATOM 1350 O O . ILE A 1 188 ? 46.422 30.514 29.785 1.00 14.71 186 ILE A O 1
ATOM 1355 N N . ILE A 1 189 ? 48.652 30.297 29.759 1.00 14.20 187 ILE A N 1
ATOM 1356 C CA . ILE A 1 189 ? 48.830 31.338 30.755 1.00 12.96 187 ILE A CA 1
ATOM 1357 C C . ILE A 1 189 ? 48.936 32.706 30.096 1.00 15.27 187 ILE A C 1
ATOM 1358 O O . ILE A 1 189 ? 49.523 32.854 29.019 1.00 16.37 187 ILE A O 1
ATOM 1363 N N . LEU A 1 190 ? 48.364 33.708 30.752 1.00 16.15 188 LEU A N 1
ATOM 1364 C CA . LEU A 1 190 ? 48.373 35.061 30.217 1.00 17.74 188 LEU A CA 1
ATOM 1365 C C . LEU A 1 190 ? 48.538 36.090 31.319 1.00 19.32 188 LEU A C 1
ATOM 1366 O O . LEU A 1 190 ? 48.401 35.778 32.507 1.00 20.05 188 LEU A O 1
ATOM 1371 N N . PRO A 1 191 ? 48.868 37.333 30.942 1.00 20.15 189 PRO A N 1
ATOM 1372 C CA . PRO A 1 191 ? 49.020 38.356 31.971 1.00 20.74 189 PRO A CA 1
ATOM 1373 C C . PRO A 1 191 ? 47.610 38.734 32.413 1.00 21.61 189 PRO A C 1
ATOM 1374 O O . PRO A 1 191 ? 46.636 38.438 31.717 1.00 18.14 189 PRO A O 1
ATOM 1378 N N . ASN A 1 192 ? 47.490 39.369 33.572 1.00 25.13 190 ASN A N 1
ATOM 1379 C CA . ASN A 1 192 ? 46.178 39.774 34.053 1.00 26.72 190 ASN A CA 1
ATOM 1380 C C . ASN A 1 192 ? 45.582 40.793 33.108 1.00 26.43 190 ASN A C 1
ATOM 1381 O O . ASN A 1 192 ? 46.306 41.537 32.453 1.00 27.00 190 ASN A O 1
ATOM 1386 N N . ASN A 1 193 ? 44.257 40.817 33.029 1.00 27.17 191 ASN A N 1
ATOM 1387 C CA . ASN A 1 193 ? 43.557 41.771 32.173 1.00 28.62 191 ASN A CA 1
ATOM 1388 C C . ASN A 1 193 ? 43.845 41.588 30.693 1.00 27.39 191 ASN A C 1
ATOM 1389 O O . ASN A 1 193 ? 43.627 42.505 29.907 1.00 29.52 191 ASN A O 1
ATOM 1394 N N . SER A 1 194 ? 44.315 40.405 30.302 1.00 26.06 192 SER A N 1
ATOM 1395 C CA . SER A 1 194 ? 44.625 40.156 28.894 1.00 23.75 192 SER A CA 1
ATOM 1396 C C . SER A 1 194 ? 43.400 40.173 27.992 1.00 24.48 192 SER A C 1
ATOM 1397 O O . SER A 1 194 ? 42.440 39.448 28.223 1.00 25.19 192 SER A O 1
ATOM 1400 N N . PRO A 1 195 ? 43.431 40.990 26.933 1.00 24.09 193 PRO A N 1
ATOM 1401 C CA . PRO A 1 195 ? 42.301 41.068 26.014 1.00 23.49 193 PRO A CA 1
ATOM 1402 C C . PRO A 1 195 ? 42.225 39.871 25.076 1.00 23.26 193 PRO A C 1
ATOM 1403 O O . PRO A 1 195 ? 41.364 39.811 24.203 1.00 23.74 193 PRO A O 1
ATOM 1407 N N . TYR A 1 196 ? 43.122 38.908 25.263 1.00 22.78 194 TYR A N 1
ATOM 1408 C CA . TYR A 1 196 ? 43.120 37.726 24.423 1.00 20.94 194 TYR A CA 1
ATOM 1409 C C . TYR A 1 196 ? 42.494 36.520 25.129 1.00 20.25 194 TYR A C 1
ATOM 1410 O O . TYR A 1 196 ? 42.153 35.525 24.490 1.00 17.26 194 TYR A O 1
ATOM 1419 N N . ARG A 1 197 ? 42.322 36.613 26.445 1.00 18.77 195 ARG A N 1
ATOM 1420 C CA . ARG A 1 197 ? 41.744 35.504 27.199 1.00 18.84 195 ARG A CA 1
ATOM 1421 C C . ARG A 1 197 ? 40.428 35.007 26.593 1.00 17.68 195 ARG A C 1
ATOM 1422 O O . ARG A 1 197 ? 40.340 33.852 26.196 1.00 17.02 195 ARG A O 1
ATOM 1430 N N . LYS A 1 198 ? 39.418 35.872 26.509 1.00 17.67 196 LYS A N 1
ATOM 1431 C CA . LYS A 1 198 ? 38.125 35.457 25.957 1.00 19.89 196 LYS A CA 1
ATOM 1432 C C . LYS A 1 198 ? 38.137 34.915 24.527 1.00 18.56 196 LYS A C 1
ATOM 1433 O O . LYS A 1 198 ? 37.497 33.909 24.248 1.00 17.60 196 LYS A O 1
ATOM 1439 N N . PRO A 1 199 ? 38.837 35.582 23.594 1.00 19.14 197 PRO A N 1
ATOM 1440 C CA . PRO A 1 199 ? 38.830 35.026 22.236 1.00 18.77 197 PRO A CA 1
ATOM 1441 C C . PRO A 1 199 ? 39.491 33.657 22.176 1.00 16.59 197 PRO A C 1
ATOM 1442 O O . PRO A 1 199 ? 39.052 32.781 21.441 1.00 14.97 197 PRO A O 1
ATOM 1446 N N . ILE A 1 200 ? 40.545 33.471 22.963 1.00 16.05 198 ILE A N 1
ATOM 1447 C CA . ILE A 1 200 ? 41.202 32.172 22.984 1.00 14.79 198 ILE A CA 1
ATOM 1448 C C . ILE A 1 200 ? 40.183 31.166 23.523 1.00 15.17 198 ILE A C 1
ATOM 1449 O O . ILE A 1 200 ? 39.938 30.137 22.910 1.00 14.14 198 ILE A O 1
ATOM 1454 N N . ASN A 1 201 ? 39.568 31.487 24.660 1.00 15.99 199 ASN A N 1
ATOM 1455 C CA . ASN A 1 201 ? 38.563 30.607 25.247 1.00 15.99 199 ASN A CA 1
ATOM 1456 C C . ASN A 1 201 ? 37.488 30.254 24.231 1.00 15.21 199 ASN A C 1
ATOM 1457 O O . ASN A 1 201 ? 37.140 29.083 24.058 1.00 16.20 199 ASN A O 1
ATOM 1462 N N . GLN A 1 202 ? 36.976 31.281 23.560 1.00 17.22 200 GLN A N 1
ATOM 1463 C CA . GLN A 1 202 ? 35.939 31.122 22.544 1.00 18.87 200 GLN A CA 1
ATOM 1464 C C . GLN A 1 202 ? 36.437 30.196 21.442 1.00 16.36 200 GLN A C 1
ATOM 1465 O O . GLN A 1 202 ? 35.736 29.271 21.028 1.00 13.54 200 GLN A O 1
ATOM 1471 N N . ALA A 1 203 ? 37.654 30.446 20.971 1.00 18.16 201 ALA A N 1
ATOM 1472 C CA . ALA A 1 203 ? 38.237 29.610 19.922 1.00 19.49 201 ALA A CA 1
ATOM 1473 C C . ALA A 1 203 ? 38.344 28.153 20.377 1.00 18.74 201 ALA A C 1
ATOM 1474 O O . ALA A 1 203 ? 37.934 27.241 19.656 1.00 19.86 201 ALA A O 1
ATOM 1476 N N . LEU A 1 204 ? 38.902 27.943 21.572 1.00 16.30 202 LEU A N 1
ATOM 1477 C CA . LEU A 1 204 ? 39.064 26.592 22.135 1.00 14.34 202 LEU A CA 1
ATOM 1478 C C . LEU A 1 204 ? 37.724 25.856 22.230 1.00 12.89 202 LEU A C 1
ATOM 1479 O O . LEU A 1 204 ? 37.626 24.687 21.874 1.00 12.97 202 LEU A O 1
ATOM 1484 N N . LEU A 1 205 ? 36.710 26.560 22.728 1.00 11.57 203 LEU A N 1
ATOM 1485 C CA . LEU A 1 205 ? 35.386 25.991 22.866 1.00 13.56 203 LEU A CA 1
ATOM 1486 C C . LEU A 1 205 ? 34.857 25.576 21.491 1.00 13.33 203 LEU A C 1
ATOM 1487 O O . LEU A 1 205 ? 34.327 24.476 21.340 1.00 13.44 203 LEU A O 1
ATOM 1492 N N . ASN A 1 206 ? 35.021 26.423 20.478 1.00 15.80 204 ASN A N 1
ATOM 1493 C CA . ASN A 1 206 ? 34.552 26.051 19.154 1.00 16.74 204 ASN A CA 1
ATOM 1494 C C . ASN A 1 206 ? 35.256 24.768 18.700 1.00 17.41 204 ASN A C 1
ATOM 1495 O O . ASN A 1 206 ? 34.629 23.898 18.100 1.00 15.16 204 ASN A O 1
ATOM 1500 N N . LEU A 1 207 ? 36.553 24.636 18.980 1.00 17.23 205 LEU A N 1
ATOM 1501 C CA . LEU A 1 207 ? 37.277 23.432 18.563 1.00 17.29 205 LEU A CA 1
ATOM 1502 C C . LEU A 1 207 ? 36.773 22.212 19.315 1.00 18.06 205 LEU A C 1
ATOM 1503 O O . LEU A 1 207 ? 36.676 21.114 18.758 1.00 18.43 205 LEU A O 1
ATOM 1508 N N . LYS A 1 208 ? 36.474 22.396 20.596 1.00 17.96 206 LYS A N 1
ATOM 1509 C CA . LYS A 1 208 ? 35.957 21.305 21.410 1.00 19.59 206 LYS A CA 1
ATOM 1510 C C . LYS A 1 208 ? 34.550 20.938 20.941 1.00 19.68 206 LYS A C 1
ATOM 1511 O O . LYS A 1 208 ? 34.134 19.791 21.043 1.00 20.68 206 LYS A O 1
ATOM 1517 N N . GLU A 1 209 ? 33.820 21.908 20.412 1.00 18.78 207 GLU A N 1
ATOM 1518 C CA . GLU A 1 209 ? 32.456 21.637 19.976 1.00 21.58 207 GLU A CA 1
ATOM 1519 C C . GLU A 1 209 ? 32.294 21.146 18.530 1.00 22.53 207 GLU A C 1
ATOM 1520 O O . GLU A 1 209 ? 31.246 20.619 18.178 1.00 24.58 207 GLU A O 1
ATOM 1526 N N . ASN A 1 210 ? 33.317 21.294 17.692 1.00 22.22 208 ASN A N 1
ATOM 1527 C CA . ASN A 1 210 ? 33.190 20.838 16.305 1.00 22.01 208 ASN A CA 1
ATOM 1528 C C . ASN A 1 210 ? 34.050 19.605 16.014 1.00 22.25 208 ASN A C 1
ATOM 1529 O O . ASN A 1 210 ? 34.257 19.236 14.856 1.00 21.62 208 ASN A O 1
ATOM 1534 N N . GLY A 1 211 ? 34.572 18.989 17.072 1.00 20.97 209 GLY A N 1
ATOM 1535 C CA . GLY A 1 211 ? 35.382 17.795 16.918 1.00 20.45 209 GLY A CA 1
ATOM 1536 C C . GLY A 1 211 ? 36.867 17.986 16.677 1.00 20.36 209 GLY A C 1
ATOM 1537 O O . GLY A 1 211 ? 37.609 17.011 16.645 1.00 20.84 209 GLY A O 1
ATOM 1538 N N . THR A 1 212 ? 37.316 19.221 16.502 1.00 19.72 210 THR A N 1
ATOM 1539 C CA . THR A 1 212 ? 38.736 19.446 16.261 1.00 19.86 210 THR A CA 1
ATOM 1540 C C . THR A 1 212 ? 39.603 19.041 17.453 1.00 19.67 210 THR A C 1
ATOM 1541 O O . THR A 1 212 ? 40.661 18.412 17.300 1.00 17.54 210 THR A O 1
ATOM 1545 N N . TYR A 1 213 ? 39.156 19.411 18.645 1.00 18.98 211 TYR A N 1
ATOM 1546 C CA . TYR A 1 213 ? 39.891 19.073 19.846 1.00 19.08 211 TYR A CA 1
ATOM 1547 C C . TYR A 1 213 ? 40.029 17.548 19.916 1.00 20.78 211 TYR A C 1
ATOM 1548 O O . TYR A 1 213 ? 41.128 17.029 20.118 1.00 20.73 211 TYR A O 1
ATOM 1557 N N . GLN A 1 214 ? 38.917 16.840 19.726 1.00 21.91 212 GLN A N 1
ATOM 1558 C CA . GLN A 1 214 ? 38.913 15.378 19.754 1.00 24.33 212 GLN A CA 1
ATOM 1559 C C . GLN A 1 214 ? 39.976 14.804 18.817 1.00 23.00 212 GLN A C 1
ATOM 1560 O O . GLN A 1 214 ? 40.749 13.935 19.211 1.00 22.92 212 GLN A O 1
ATOM 1566 N N . SER A 1 215 ? 40.002 15.296 17.580 1.00 21.51 213 SER A N 1
ATOM 1567 C CA . SER A 1 215 ? 40.971 14.831 16.588 1.00 22.28 213 SER A CA 1
ATOM 1568 C C . SER A 1 215 ? 42.407 15.055 17.037 1.00 20.24 213 SER A C 1
ATOM 1569 O O . SER A 1 215 ? 43.250 14.177 16.894 1.00 17.82 213 SER A O 1
ATOM 1572 N N . LEU A 1 216 ? 42.689 16.246 17.552 1.00 20.66 214 LEU A N 1
ATOM 1573 C CA . LEU A 1 216 ? 44.033 16.550 18.000 1.00 20.96 214 LEU A CA 1
ATOM 1574 C C . LEU A 1 216 ? 44.393 15.657 19.173 1.00 20.74 214 LEU A C 1
ATOM 1575 O O . LEU A 1 216 ? 45.513 15.144 19.249 1.00 21.31 214 LEU A O 1
ATOM 1580 N N . TYR A 1 217 ? 43.440 15.446 20.073 1.00 19.83 215 TYR A N 1
ATOM 1581 C CA . TYR A 1 217 ? 43.691 14.583 21.218 1.00 20.83 215 TYR A CA 1
ATOM 1582 C C . TYR A 1 217 ? 44.024 13.156 20.767 1.00 21.74 215 TYR A C 1
ATOM 1583 O O . TYR A 1 217 ? 44.980 12.549 21.259 1.00 19.11 215 TYR A O 1
ATOM 1592 N N . ASP A 1 218 ? 43.233 12.620 19.837 1.00 21.83 216 ASP A N 1
ATOM 1593 C CA . ASP A 1 218 ? 43.462 11.256 19.348 1.00 22.74 216 ASP A CA 1
ATOM 1594 C C . ASP A 1 218 ? 44.795 11.134 18.648 1.00 22.57 216 ASP A C 1
ATOM 1595 O O . ASP A 1 218 ? 45.545 10.187 18.872 1.00 21.74 216 ASP A O 1
ATOM 1600 N N . LYS A 1 219 ? 45.081 12.096 17.785 1.00 21.96 217 LYS A N 1
ATOM 1601 C CA . LYS A 1 219 ? 46.328 12.064 17.067 1.00 23.89 217 LYS A CA 1
ATOM 1602 C C . LYS A 1 219 ? 47.508 11.911 18.017 1.00 23.08 217 LYS A C 1
ATOM 1603 O O . LYS A 1 219 ? 48.422 11.127 17.759 1.00 22.45 217 LYS A O 1
ATOM 1609 N N . TRP A 1 220 ? 47.488 12.635 19.131 1.00 22.46 218 TRP A N 1
ATOM 1610 C CA . TRP A 1 220 ? 48.611 12.570 20.062 1.00 24.30 218 TRP A CA 1
ATOM 1611 C C . TRP A 1 220 ? 48.518 11.673 21.289 1.00 25.26 218 TRP A C 1
ATOM 1612 O O . TRP A 1 220 ? 49.542 11.381 21.904 1.00 25.62 218 TRP A O 1
ATOM 1623 N N . PHE A 1 221 ? 47.318 11.234 21.651 1.00 26.13 219 PHE A N 1
ATOM 1624 C CA . PHE A 1 221 ? 47.184 10.407 22.844 1.00 28.99 219 PHE A CA 1
ATOM 1625 C C . PHE A 1 221 ? 46.450 9.085 22.674 1.00 32.12 219 PHE A C 1
ATOM 1626 O O . PHE A 1 221 ? 46.020 8.485 23.656 1.00 32.48 219 PHE A O 1
ATOM 1634 N N . ASP A 1 222 ? 46.311 8.627 21.437 1.00 36.14 220 ASP A N 1
ATOM 1635 C CA . ASP A 1 222 ? 45.638 7.361 21.185 1.00 40.76 220 ASP A CA 1
ATOM 1636 C C . ASP A 1 222 ? 46.646 6.236 21.414 1.00 43.56 220 ASP A C 1
ATOM 1637 O O . ASP A 1 222 ? 47.790 6.309 20.958 1.00 44.43 220 ASP A O 1
ATOM 1642 N N . PRO A 1 223 ? 46.238 5.182 22.137 1.00 45.83 221 PRO A N 1
ATOM 1643 C CA . PRO A 1 223 ? 47.160 4.070 22.391 1.00 47.15 221 PRO A CA 1
ATOM 1644 C C . PRO A 1 223 ? 47.599 3.357 21.107 1.00 47.44 221 PRO A C 1
ATOM 1645 O O . PRO A 1 223 ? 48.807 3.444 20.776 1.00 46.87 221 PRO A O 1
ATOM 1649 N N . PRO B 1 4 ? 54.546 39.059 75.377 1.00 29.54 4 PRO B N 1
ATOM 1650 C CA . PRO B 1 4 ? 55.784 38.330 74.997 1.00 29.93 4 PRO B CA 1
ATOM 1651 C C . PRO B 1 4 ? 55.789 38.012 73.499 1.00 28.18 4 PRO B C 1
ATOM 1652 O O . PRO B 1 4 ? 55.047 37.140 73.037 1.00 28.43 4 PRO B O 1
ATOM 1656 N N . LEU B 1 5 ? 56.631 38.723 72.749 1.00 25.10 5 LEU B N 1
ATOM 1657 C CA . LEU B 1 5 ? 56.718 38.531 71.302 1.00 22.68 5 LEU B CA 1
ATOM 1658 C C . LEU B 1 5 ? 57.064 37.113 70.889 1.00 20.06 5 LEU B C 1
ATOM 1659 O O . LEU B 1 5 ? 57.875 36.430 71.527 1.00 20.81 5 LEU B O 1
ATOM 1664 N N . LEU B 1 6 ? 56.421 36.678 69.811 1.00 17.18 6 LEU B N 1
ATOM 1665 C CA . LEU B 1 6 ? 56.642 35.358 69.248 1.00 16.09 6 LEU B CA 1
ATOM 1666 C C . LEU B 1 6 ? 57.761 35.516 68.233 1.00 13.50 6 LEU B C 1
ATOM 1667 O O . LEU B 1 6 ? 57.623 36.245 67.251 1.00 13.95 6 LEU B O 1
ATOM 1672 N N . VAL B 1 7 ? 58.885 34.857 68.484 1.00 13.96 7 VAL B N 1
ATOM 1673 C CA . VAL B 1 7 ? 60.023 34.961 67.581 1.00 13.05 7 VAL B CA 1
ATOM 1674 C C . VAL B 1 7 ? 60.325 33.617 66.908 1.00 12.64 7 VAL B C 1
ATOM 1675 O O . VAL B 1 7 ? 60.571 32.626 67.586 1.00 12.36 7 VAL B O 1
ATOM 1679 N N . ALA B 1 8 ? 60.269 33.586 65.578 1.00 12.69 8 ALA B N 1
ATOM 1680 C CA . ALA B 1 8 ? 60.548 32.363 64.842 1.00 12.20 8 ALA B CA 1
ATOM 1681 C C . ALA B 1 8 ? 62.051 32.151 64.783 1.00 11.92 8 ALA B C 1
ATOM 1682 O O . ALA B 1 8 ? 62.810 33.103 64.589 1.00 10.69 8 ALA B O 1
ATOM 1684 N N . THR B 1 9 ? 62.479 30.907 64.972 1.00 12.51 9 THR B N 1
ATOM 1685 C CA . THR B 1 9 ? 63.890 30.584 64.879 1.00 13.30 9 THR B CA 1
ATOM 1686 C C . THR B 1 9 ? 64.011 29.329 64.023 1.00 13.48 9 THR B C 1
ATOM 1687 O O . THR B 1 9 ? 63.035 28.615 63.819 1.00 13.42 9 THR B O 1
ATOM 1691 N N . ARG B 1 10 ? 65.210 29.081 63.520 1.00 13.19 10 ARG B N 1
ATOM 1692 C CA . ARG B 1 10 ? 65.485 27.921 62.699 1.00 13.40 10 ARG B CA 1
ATOM 1693 C C . ARG B 1 10 ? 66.865 27.455 63.159 1.00 14.15 10 ARG B C 1
ATOM 1694 O O . ARG B 1 10 ? 67.795 28.254 63.309 1.00 13.91 10 ARG B O 1
ATOM 1702 N N . VAL B 1 11 ? 66.966 26.160 63.432 1.00 14.30 11 VAL B N 1
ATOM 1703 C CA . VAL B 1 11 ? 68.201 25.542 63.895 1.00 15.19 11 VAL B CA 1
ATOM 1704 C C . VAL B 1 11 ? 69.234 25.469 62.777 1.00 16.57 11 VAL B C 1
ATOM 1705 O O . VAL B 1 11 ? 69.003 24.853 61.743 1.00 16.23 11 VAL B O 1
ATOM 1709 N N . ILE B 1 12 ? 70.373 26.117 62.996 1.00 14.22 12 ILE B N 1
ATOM 1710 C CA . ILE B 1 12 ? 71.459 26.146 62.022 1.00 14.24 12 ILE B CA 1
ATOM 1711 C C . ILE B 1 12 ? 72.730 26.632 62.731 1.00 15.62 12 ILE B C 1
ATOM 1712 O O . ILE B 1 12 ? 72.998 27.826 62.802 1.00 13.80 12 ILE B O 1
ATOM 1717 N N . PRO B 1 13 ? 73.516 25.700 63.292 1.00 18.37 13 PRO B N 1
ATOM 1718 C CA . PRO B 1 13 ? 74.750 26.050 63.998 1.00 18.80 13 PRO B CA 1
ATOM 1719 C C . PRO B 1 13 ? 75.801 26.671 63.095 1.00 19.00 13 PRO B C 1
ATOM 1720 O O . PRO B 1 13 ? 75.878 26.361 61.907 1.00 20.39 13 PRO B O 1
ATOM 1724 N N . PRO B 1 14 ? 76.638 27.561 63.652 1.00 19.76 14 PRO B N 1
ATOM 1725 C CA . PRO B 1 14 ? 76.644 27.990 65.056 1.00 18.62 14 PRO B CA 1
ATOM 1726 C C . PRO B 1 14 ? 75.748 29.191 65.377 1.00 18.76 14 PRO B C 1
ATOM 1727 O O . PRO B 1 14 ? 75.915 29.824 66.424 1.00 18.58 14 PRO B O 1
ATOM 1731 N N . PHE B 1 15 ? 74.821 29.526 64.481 1.00 15.63 15 PHE B N 1
ATOM 1732 C CA . PHE B 1 15 ? 73.916 30.651 64.736 1.00 14.85 15 PHE B CA 1
ATOM 1733 C C . PHE B 1 15 ? 72.814 30.258 65.723 1.00 14.48 15 PHE B C 1
ATOM 1734 O O . PHE B 1 15 ? 72.530 30.989 66.669 1.00 15.08 15 PHE B O 1
ATOM 1742 N N . VAL B 1 16 ? 72.224 29.087 65.508 1.00 15.35 16 VAL B N 1
ATOM 1743 C CA . VAL B 1 16 ? 71.182 28.561 66.377 1.00 14.74 16 VAL B CA 1
ATOM 1744 C C . VAL B 1 16 ? 71.403 27.067 66.615 1.00 17.12 16 VAL B C 1
ATOM 1745 O O . VAL B 1 16 ? 71.454 26.281 65.664 1.00 16.79 16 VAL B O 1
ATOM 1749 N N . LEU B 1 17 ? 71.534 26.682 67.881 1.00 16.80 17 LEU B N 1
ATOM 1750 C CA . LEU B 1 17 ? 71.725 25.276 68.254 1.00 20.62 17 LEU B CA 1
ATOM 1751 C C . LEU B 1 17 ? 70.708 24.879 69.314 1.00 22.27 17 LEU B C 1
ATOM 1752 O O . LEU B 1 17 ? 70.203 25.734 70.038 1.00 25.16 17 LEU B O 1
ATOM 1757 N N . SER B 1 18 ? 70.426 23.583 69.414 1.00 24.35 18 SER B N 1
ATOM 1758 C CA . SER B 1 18 ? 69.458 23.063 70.380 1.00 27.13 18 SER B CA 1
ATOM 1759 C C . SER B 1 18 ? 69.864 21.715 70.992 1.00 29.33 18 SER B C 1
ATOM 1760 O O . SER B 1 18 ? 70.235 20.789 70.277 1.00 28.02 18 SER B O 1
ATOM 1763 N N . ASN B 1 19 ? 69.787 21.613 72.316 1.00 32.67 19 ASN B N 1
ATOM 1764 C CA . ASN B 1 19 ? 70.123 20.374 73.019 1.00 37.45 19 ASN B CA 1
ATOM 1765 C C . ASN B 1 19 ? 68.915 19.729 73.711 1.00 39.23 19 ASN B C 1
ATOM 1766 O O . ASN B 1 19 ? 68.425 20.215 74.738 1.00 41.37 19 ASN B O 1
ATOM 1771 N N . LEU B 1 23 ? 68.524 26.058 73.509 1.00 18.93 23 LEU B N 1
ATOM 1772 C CA . LEU B 1 23 ? 68.760 26.977 72.399 1.00 17.88 23 LEU B CA 1
ATOM 1773 C C . LEU B 1 23 ? 69.938 27.914 72.666 1.00 19.00 23 LEU B C 1
ATOM 1774 O O . LEU B 1 23 ? 69.942 28.673 73.630 1.00 17.51 23 LEU B O 1
ATOM 1779 N N . SER B 1 24 ? 70.938 27.864 71.796 1.00 19.39 24 SER B N 1
ATOM 1780 C CA . SER B 1 24 ? 72.112 28.713 71.943 1.00 19.17 24 SER B CA 1
ATOM 1781 C C . SER B 1 24 ? 72.671 29.075 70.568 1.00 18.72 24 SER B C 1
ATOM 1782 O O . SER B 1 24 ? 72.130 28.663 69.536 1.00 17.45 24 SER B O 1
ATOM 1785 N N . GLY B 1 25 ? 73.764 29.830 70.562 1.00 15.88 25 GLY B N 1
ATOM 1786 C CA . GLY B 1 25 ? 74.362 30.210 69.301 1.00 16.58 25 GLY B CA 1
ATOM 1787 C C . GLY B 1 25 ? 74.482 31.708 69.172 1.00 15.64 25 GLY B C 1
ATOM 1788 O O . GLY B 1 25 ? 73.959 32.471 69.990 1.00 17.01 25 GLY B O 1
ATOM 1789 N N . PHE B 1 26 ? 75.166 32.137 68.122 1.00 11.80 26 PHE B N 1
ATOM 1790 C CA . PHE B 1 26 ? 75.356 33.559 67.908 1.00 11.82 26 PHE B CA 1
ATOM 1791 C C . PHE B 1 26 ? 74.049 34.346 67.782 1.00 12.78 26 PHE B C 1
ATOM 1792 O O . PHE B 1 26 ? 73.868 35.361 68.444 1.00 12.79 26 PHE B O 1
ATOM 1800 N N . SER B 1 27 ? 73.134 33.893 66.931 1.00 13.08 27 SER B N 1
ATOM 1801 C CA . SER B 1 27 ? 71.885 34.632 66.784 1.00 13.35 27 SER B CA 1
ATOM 1802 C C . SER B 1 27 ? 71.035 34.598 68.042 1.00 12.46 27 SER B C 1
ATOM 1803 O O . SER B 1 27 ? 70.371 35.587 68.365 1.00 12.09 27 SER B O 1
ATOM 1806 N N . ILE B 1 28 ? 71.029 33.461 68.732 1.00 13.87 28 ILE B N 1
ATOM 1807 C CA . ILE B 1 28 ? 70.284 33.354 69.982 1.00 13.85 28 ILE B CA 1
ATOM 1808 C C . ILE B 1 28 ? 70.812 34.422 70.967 1.00 13.63 28 ILE B C 1
ATOM 1809 O O . ILE B 1 28 ? 70.033 35.150 71.588 1.00 14.87 28 ILE B O 1
ATOM 1814 N N . ASP B 1 29 ? 72.133 34.528 71.107 1.00 14.13 29 ASP B N 1
ATOM 1815 C CA . ASP B 1 29 ? 72.712 35.532 72.022 1.00 15.64 29 ASP B CA 1
ATOM 1816 C C . ASP B 1 29 ? 72.476 36.966 71.558 1.00 15.84 29 ASP B C 1
ATOM 1817 O O . ASP B 1 29 ? 72.198 37.861 72.360 1.00 15.20 29 ASP B O 1
ATOM 1822 N N . LEU B 1 30 ? 72.598 37.191 70.254 1.00 14.32 30 LEU B N 1
ATOM 1823 C CA . LEU B 1 30 ? 72.383 38.533 69.723 1.00 13.96 30 LEU B CA 1
ATOM 1824 C C . LEU B 1 30 ? 70.933 38.973 69.941 1.00 13.96 30 LEU B C 1
ATOM 1825 O O . LEU B 1 30 ? 70.681 40.083 70.405 1.00 13.37 30 LEU B O 1
ATOM 1830 N N . TRP B 1 31 ? 69.973 38.119 69.606 1.00 13.38 31 TRP B N 1
ATOM 1831 C CA . TRP B 1 31 ? 68.585 38.506 69.806 1.00 13.48 31 TRP B CA 1
ATOM 1832 C C . TRP B 1 31 ? 68.278 38.776 71.293 1.00 12.69 31 TRP B C 1
ATOM 1833 O O . TRP B 1 31 ? 67.599 39.742 71.626 1.00 12.84 31 TRP B O 1
ATOM 1844 N N . ARG B 1 32 ? 68.773 37.918 72.177 1.00 16.51 32 ARG B N 1
ATOM 1845 C CA . ARG B 1 32 ? 68.542 38.095 73.608 1.00 19.12 32 ARG B CA 1
ATOM 1846 C C . ARG B 1 32 ? 69.024 39.470 74.072 1.00 19.88 32 ARG B C 1
ATOM 1847 O O . ARG B 1 32 ? 68.341 40.134 74.839 1.00 19.40 32 ARG B O 1
ATOM 1855 N N . SER B 1 33 ? 70.191 39.905 73.594 1.00 19.62 33 SER B N 1
ATOM 1856 C CA . SER B 1 33 ? 70.733 41.212 73.981 1.00 20.32 33 SER B CA 1
ATOM 1857 C C . SER B 1 33 ? 69.883 42.354 73.455 1.00 20.23 33 SER B C 1
ATOM 1858 O O . SER B 1 33 ? 69.615 43.332 74.155 1.00 18.40 33 SER B O 1
ATOM 1861 N N . ILE B 1 34 ? 69.484 42.226 72.197 1.00 20.05 34 ILE B N 1
ATOM 1862 C CA . ILE B 1 34 ? 68.662 43.231 71.546 1.00 19.12 34 ILE B CA 1
ATOM 1863 C C . ILE B 1 34 ? 67.343 43.357 72.299 1.00 19.09 34 ILE B C 1
ATOM 1864 O O . ILE B 1 34 ? 66.877 44.456 72.571 1.00 19.26 34 ILE B O 1
ATOM 1869 N N . ALA B 1 35 ? 66.758 42.215 72.644 1.00 19.62 35 ALA B N 1
ATOM 1870 C CA . ALA B 1 35 ? 65.485 42.176 73.355 1.00 19.42 35 ALA B CA 1
ATOM 1871 C C . ALA B 1 35 ? 65.603 42.709 74.777 1.00 18.51 35 ALA B C 1
ATOM 1872 O O . ALA B 1 35 ? 64.745 43.452 75.245 1.00 18.43 35 ALA B O 1
ATOM 1874 N N . THR B 1 36 ? 66.659 42.318 75.472 1.00 19.27 36 THR B N 1
ATOM 1875 C CA . THR B 1 36 ? 66.843 42.778 76.836 1.00 21.01 36 THR B CA 1
ATOM 1876 C C . THR B 1 36 ? 67.047 44.295 76.842 1.00 22.96 36 THR B C 1
ATOM 1877 O O . THR B 1 36 ? 66.509 45.001 77.696 1.00 21.88 36 THR B O 1
ATOM 1881 N N . GLN B 1 37 ? 67.782 44.804 75.861 1.00 23.89 37 GLN B N 1
ATOM 1882 C CA . GLN B 1 37 ? 68.033 46.233 75.788 1.00 26.21 37 GLN B CA 1
ATOM 1883 C C . GLN B 1 37 ? 66.788 47.051 75.434 1.00 26.27 37 GLN B C 1
ATOM 1884 O O . GLN B 1 37 ? 66.670 48.203 75.845 1.00 27.11 37 GLN B O 1
ATOM 1890 N N . ILE B 1 38 ? 65.874 46.464 74.662 1.00 27.99 38 ILE B N 1
ATOM 1891 C CA . ILE B 1 38 ? 64.634 47.136 74.253 1.00 25.93 38 ILE B CA 1
ATOM 1892 C C . ILE B 1 38 ? 63.552 47.037 75.335 1.00 26.33 38 ILE B C 1
ATOM 1893 O O . ILE B 1 38 ? 62.614 47.834 75.360 1.00 27.13 38 ILE B O 1
ATOM 1898 N N . GLY B 1 39 ? 63.679 46.055 76.222 1.00 25.69 39 GLY B N 1
ATOM 1899 C CA . GLY B 1 39 ? 62.699 45.884 77.277 1.00 26.41 39 GLY B CA 1
ATOM 1900 C C . GLY B 1 39 ? 61.623 44.926 76.823 1.00 27.29 39 GLY B C 1
ATOM 1901 O O . GLY B 1 39 ? 60.543 44.845 77.400 1.00 27.63 39 GLY B O 1
ATOM 1902 N N . ILE B 1 40 ? 61.927 44.186 75.769 1.00 26.72 40 ILE B N 1
ATOM 1903 C CA . ILE B 1 40 ? 60.981 43.233 75.238 1.00 27.14 40 ILE B CA 1
ATOM 1904 C C . ILE B 1 40 ? 61.310 41.813 75.704 1.00 26.49 40 ILE B C 1
ATOM 1905 O O . ILE B 1 40 ? 62.476 41.441 75.845 1.00 24.58 40 ILE B O 1
ATOM 1910 N N . GLU B 1 41 ? 60.267 41.039 75.982 1.00 24.79 41 GLU B N 1
ATOM 1911 C CA . GLU B 1 41 ? 60.413 39.654 76.411 1.00 24.67 41 GLU B CA 1
ATOM 1912 C C . GLU B 1 41 ? 59.878 38.827 75.245 1.00 24.77 41 GLU B C 1
ATOM 1913 O O . GLU B 1 41 ? 58.941 39.247 74.571 1.00 25.83 41 GLU B O 1
ATOM 1919 N N . SER B 1 42 ? 60.464 37.665 74.991 1.00 21.74 42 SER B N 1
ATOM 1920 C CA . SER B 1 42 ? 60.020 36.876 73.856 1.00 22.09 42 SER B CA 1
ATOM 1921 C C . SER B 1 42 ? 59.977 35.366 74.047 1.00 21.09 42 SER B C 1
ATOM 1922 O O . SER B 1 42 ? 60.591 34.812 74.964 1.00 19.60 42 SER B O 1
ATOM 1925 N N . LYS B 1 43 ? 59.237 34.710 73.157 1.00 20.93 43 LYS B N 1
ATOM 1926 C CA . LYS B 1 43 ? 59.108 33.258 73.169 1.00 20.35 43 LYS B CA 1
ATOM 1927 C C . LYS B 1 43 ? 59.527 32.753 71.790 1.00 19.78 43 LYS B C 1
ATOM 1928 O O . LYS B 1 43 ? 58.942 33.125 70.774 1.00 18.64 43 LYS B O 1
ATOM 1934 N N . LEU B 1 44 ? 60.545 31.902 71.769 1.00 19.60 44 LEU B N 1
ATOM 1935 C CA . LEU B 1 44 ? 61.076 31.370 70.523 1.00 19.23 44 LEU B CA 1
ATOM 1936 C C . LEU B 1 44 ? 60.325 30.153 69.988 1.00 18.83 44 LEU B C 1
ATOM 1937 O O . LEU B 1 44 ? 60.138 29.167 70.699 1.00 18.34 44 LEU B O 1
ATOM 1942 N N . ILE B 1 45 ? 59.906 30.244 68.729 1.00 17.84 45 ILE B N 1
ATOM 1943 C CA . ILE B 1 45 ? 59.182 29.172 68.060 1.00 17.29 45 ILE B CA 1
ATOM 1944 C C . ILE B 1 45 ? 60.033 28.595 66.927 1.00 14.56 45 ILE B C 1
ATOM 1945 O O . ILE B 1 45 ? 60.406 29.313 65.995 1.00 12.69 45 ILE B O 1
ATOM 1950 N N . GLU B 1 46 ? 60.337 27.303 67.014 1.00 11.79 46 GLU B N 1
ATOM 1951 C CA . GLU B 1 46 ? 61.168 26.609 66.019 1.00 14.05 46 GLU B CA 1
ATOM 1952 C C . GLU B 1 46 ? 60.437 26.259 64.731 1.00 12.68 46 GLU B C 1
ATOM 1953 O O . GLU B 1 46 ? 59.296 25.804 64.773 1.00 10.60 46 GLU B O 1
ATOM 1959 N N . TYR B 1 47 ? 61.095 26.501 63.599 1.00 11.31 47 TYR B N 1
ATOM 1960 C CA . TYR B 1 47 ? 60.547 26.147 62.290 1.00 11.73 47 TYR B CA 1
ATOM 1961 C C . TYR B 1 47 ? 61.597 25.301 61.578 1.00 12.12 47 TYR B C 1
ATOM 1962 O O . TYR B 1 47 ? 62.796 25.424 61.843 1.00 13.79 47 TYR B O 1
ATOM 1971 N N . SER B 1 48 ? 61.141 24.447 60.677 1.00 11.61 48 SER B N 1
ATOM 1972 C CA . SER B 1 48 ? 62.014 23.502 60.003 1.00 13.10 48 SER B CA 1
ATOM 1973 C C . SER B 1 48 ? 62.796 23.967 58.775 1.00 12.82 48 SER B C 1
ATOM 1974 O O . SER B 1 48 ? 63.718 23.278 58.330 1.00 9.93 48 SER B O 1
ATOM 1977 N N . SER B 1 49 ? 62.439 25.119 58.229 1.00 9.35 49 SER B N 1
ATOM 1978 C CA . SER B 1 49 ? 63.112 25.609 57.044 1.00 11.17 49 SER B CA 1
ATOM 1979 C C . SER B 1 49 ? 62.880 27.103 56.948 1.00 11.68 49 SER B C 1
ATOM 1980 O O . SER B 1 49 ? 62.012 27.653 57.625 1.00 13.16 49 SER B O 1
ATOM 1983 N N . VAL B 1 50 ? 63.648 27.756 56.090 1.00 13.65 50 VAL B N 1
ATOM 1984 C CA . VAL B 1 50 ? 63.506 29.183 55.903 1.00 14.71 50 VAL B CA 1
ATOM 1985 C C . VAL B 1 50 ? 62.122 29.530 55.349 1.00 14.78 50 VAL B C 1
ATOM 1986 O O . VAL B 1 50 ? 61.461 30.419 55.871 1.00 14.96 50 VAL B O 1
ATOM 1990 N N . PRO B 1 51 ? 61.672 28.846 54.277 1.00 15.02 51 PRO B N 1
ATOM 1991 C CA . PRO B 1 51 ? 60.338 29.212 53.781 1.00 15.75 51 PRO B CA 1
ATOM 1992 C C . PRO B 1 51 ? 59.238 28.983 54.820 1.00 14.12 51 PRO B C 1
ATOM 1993 O O . PRO B 1 51 ? 58.283 29.758 54.907 1.00 14.93 51 PRO B O 1
ATOM 1997 N N . GLU B 1 52 ? 59.399 27.938 55.624 1.00 15.28 52 GLU B N 1
ATOM 1998 C CA . GLU B 1 52 ? 58.435 27.635 56.673 1.00 15.07 52 GLU B CA 1
ATOM 1999 C C . GLU B 1 52 ? 58.434 28.788 57.692 1.00 14.79 52 GLU B C 1
ATOM 2000 O O . GLU B 1 52 ? 57.383 29.188 58.192 1.00 14.94 52 GLU B O 1
ATOM 2006 N N . LEU B 1 53 ? 59.614 29.323 57.994 1.00 13.57 53 LEU B N 1
ATOM 2007 C CA . LEU B 1 53 ? 59.716 30.441 58.922 1.00 14.88 53 LEU B CA 1
ATOM 2008 C C . LEU B 1 53 ? 59.094 31.701 58.301 1.00 14.80 53 LEU B C 1
ATOM 2009 O O . LEU B 1 53 ? 58.348 32.439 58.957 1.00 14.74 53 LEU B O 1
ATOM 2014 N N . ILE B 1 54 ? 59.398 31.945 57.031 1.00 15.35 54 ILE B N 1
ATOM 2015 C CA . ILE B 1 54 ? 58.853 33.101 56.336 1.00 16.24 54 ILE B CA 1
ATOM 2016 C C . ILE B 1 54 ? 57.322 33.055 56.311 1.00 15.44 54 ILE B C 1
ATOM 2017 O O . ILE B 1 54 ? 56.667 34.060 56.590 1.00 15.95 54 ILE B O 1
ATOM 2022 N N . SER B 1 55 ? 56.748 31.894 56.002 1.00 16.26 55 SER B N 1
ATOM 2023 C CA . SER B 1 55 ? 55.293 31.783 55.959 1.00 16.67 55 SER B CA 1
ATOM 2024 C C . SER B 1 55 ? 54.639 32.098 57.309 1.00 16.40 55 SER B C 1
ATOM 2025 O O . SER B 1 55 ? 53.546 32.673 57.349 1.00 15.39 55 SER B O 1
ATOM 2028 N N . ALA B 1 56 ? 55.299 31.737 58.409 1.00 14.82 56 ALA B N 1
ATOM 2029 C CA . ALA B 1 56 ? 54.766 32.029 59.746 1.00 16.87 56 ALA B CA 1
ATOM 2030 C C . ALA B 1 56 ? 54.672 33.549 59.922 1.00 17.34 56 ALA B C 1
ATOM 2031 O O . ALA B 1 56 ? 53.726 34.068 60.531 1.00 18.29 56 ALA B O 1
ATOM 2033 N N . ILE B 1 57 ? 55.671 34.247 59.394 1.00 17.29 57 ILE B N 1
ATOM 2034 C CA . ILE B 1 57 ? 55.708 35.707 59.427 1.00 19.01 57 ILE B CA 1
ATOM 2035 C C . ILE B 1 57 ? 54.561 36.231 58.553 1.00 18.36 57 ILE B C 1
ATOM 2036 O O . ILE B 1 57 ? 53.769 37.066 58.982 1.00 16.48 57 ILE B O 1
ATOM 2041 N N . LYS B 1 58 ? 54.488 35.723 57.326 1.00 18.17 58 LYS B N 1
ATOM 2042 C CA . LYS B 1 58 ? 53.464 36.126 56.371 1.00 18.89 58 LYS B CA 1
ATOM 2043 C C . LYS B 1 58 ? 52.044 35.963 56.912 1.00 19.14 58 LYS B C 1
ATOM 2044 O O . LYS B 1 58 ? 51.228 36.866 56.779 1.00 17.88 58 LYS B O 1
ATOM 2050 N N . ASP B 1 59 ? 51.762 34.822 57.534 1.00 19.86 59 ASP B N 1
ATOM 2051 C CA . ASP B 1 59 ? 50.435 34.560 58.063 1.00 21.10 59 ASP B CA 1
ATOM 2052 C C . ASP B 1 59 ? 50.227 35.092 59.485 1.00 21.52 59 ASP B C 1
ATOM 2053 O O . ASP B 1 59 ? 49.326 34.652 60.197 1.00 19.47 59 ASP B O 1
ATOM 2058 N N . ASN B 1 60 ? 51.065 36.045 59.885 1.00 21.30 60 ASN B N 1
ATOM 2059 C CA . ASN B 1 60 ? 50.990 36.654 61.211 1.00 22.17 60 ASN B CA 1
ATOM 2060 C C . ASN B 1 60 ? 50.944 35.650 62.374 1.00 19.28 60 ASN B C 1
ATOM 2061 O O . ASN B 1 60 ? 50.186 35.839 63.330 1.00 16.42 60 ASN B O 1
ATOM 2066 N N . LYS B 1 61 ? 51.752 34.591 62.299 1.00 20.25 61 LYS B N 1
ATOM 2067 C CA . LYS B 1 61 ? 51.805 33.589 63.365 1.00 19.30 61 LYS B CA 1
ATOM 2068 C C . LYS B 1 61 ? 52.943 33.920 64.329 1.00 19.78 61 LYS B C 1
ATOM 2069 O O . LYS B 1 61 ? 53.031 33.357 65.418 1.00 19.24 61 LYS B O 1
ATOM 2075 N N . VAL B 1 62 ? 53.833 34.815 63.909 1.00 18.26 62 VAL B N 1
ATOM 2076 C CA . VAL B 1 62 ? 54.949 35.253 64.747 1.00 17.02 62 VAL B CA 1
ATOM 2077 C C . VAL B 1 62 ? 55.187 36.723 64.451 1.00 18.34 62 VAL B C 1
ATOM 2078 O O . VAL B 1 62 ? 54.736 37.232 63.421 1.00 17.22 62 VAL B O 1
ATOM 2082 N N . ASN B 1 63 ? 55.916 37.402 65.328 1.00 16.85 63 ASN B N 1
ATOM 2083 C CA . ASN B 1 63 ? 56.167 38.823 65.134 1.00 17.13 63 ASN B CA 1
ATOM 2084 C C . ASN B 1 63 ? 57.425 39.145 64.346 1.00 16.27 63 ASN B C 1
ATOM 2085 O O . ASN B 1 63 ? 57.557 40.242 63.807 1.00 17.46 63 ASN B O 1
ATOM 2090 N N . LEU B 1 64 ? 58.340 38.186 64.272 1.00 15.64 64 LEU B N 1
ATOM 2091 C CA . LEU B 1 64 ? 59.596 38.379 63.555 1.00 13.44 64 LEU B CA 1
ATOM 2092 C C . LEU B 1 64 ? 60.355 37.056 63.618 1.00 13.74 64 LEU B C 1
ATOM 2093 O O . LEU B 1 64 ? 59.936 36.128 64.297 1.00 12.89 64 LEU B O 1
ATOM 2098 N N . GLY B 1 65 ? 61.478 36.972 62.917 1.00 14.10 65 GLY B N 1
ATOM 2099 C CA . GLY B 1 65 ? 62.245 35.741 62.919 1.00 12.87 65 GLY B CA 1
ATOM 2100 C C . GLY B 1 65 ? 63.730 36.018 62.797 1.00 13.33 65 GLY B C 1
ATOM 2101 O O . GLY B 1 65 ? 64.135 37.017 62.208 1.00 14.45 65 GLY B O 1
ATOM 2102 N N . ILE B 1 66 ? 64.548 35.142 63.358 1.00 11.14 66 ILE B N 1
ATOM 2103 C CA . ILE B 1 66 ? 65.988 35.322 63.293 1.00 10.99 66 ILE B CA 1
ATOM 2104 C C . ILE B 1 66 ? 66.644 33.948 63.289 1.00 11.51 66 ILE B C 1
ATOM 2105 O O . ILE B 1 66 ? 66.155 33.005 63.921 1.00 13.55 66 ILE B O 1
ATOM 2110 N N . ALA B 1 67 ? 67.747 33.843 62.566 1.00 12.22 67 ALA B N 1
ATOM 2111 C CA . ALA B 1 67 ? 68.519 32.605 62.458 1.00 13.00 67 ALA B CA 1
ATOM 2112 C C . ALA B 1 67 ? 69.718 32.967 61.590 1.00 15.41 67 ALA B C 1
ATOM 2113 O O . ALA B 1 67 ? 70.562 33.777 61.983 1.00 15.09 67 ALA B O 1
ATOM 2115 N N . ALA B 1 68 ? 69.770 32.368 60.410 1.00 15.32 68 ALA B N 1
ATOM 2116 C CA . ALA B 1 68 ? 70.815 32.626 59.444 1.00 16.41 68 ALA B CA 1
ATOM 2117 C C . ALA B 1 68 ? 70.013 32.970 58.185 1.00 15.93 68 ALA B C 1
ATOM 2118 O O . ALA B 1 68 ? 70.118 32.301 57.159 1.00 16.20 68 ALA B O 1
ATOM 2120 N N . ILE B 1 69 ? 69.201 34.016 58.298 1.00 15.17 69 ILE B N 1
ATOM 2121 C CA . ILE B 1 69 ? 68.316 34.470 57.236 1.00 14.55 69 ILE B CA 1
ATOM 2122 C C . ILE B 1 69 ? 68.884 35.493 56.247 1.00 13.41 69 ILE B C 1
ATOM 2123 O O . ILE B 1 69 ? 69.002 36.675 56.561 1.00 12.46 69 ILE B O 1
ATOM 2128 N N . SER B 1 70 ? 69.226 35.041 55.048 1.00 12.79 70 SER B N 1
ATOM 2129 C CA . SER B 1 70 ? 69.776 35.926 54.031 1.00 13.15 70 SER B CA 1
ATOM 2130 C C . SER B 1 70 ? 68.774 36.979 53.583 1.00 14.10 70 SER B C 1
ATOM 2131 O O . SER B 1 70 ? 67.601 36.687 53.357 1.00 14.12 70 SER B O 1
ATOM 2134 N N . ILE B 1 71 ? 69.256 38.207 53.459 1.00 12.24 71 ILE B N 1
ATOM 2135 C CA . ILE B 1 71 ? 68.451 39.319 52.991 1.00 13.89 71 ILE B CA 1
ATOM 2136 C C . ILE B 1 71 ? 68.564 39.284 51.460 1.00 16.29 71 ILE B C 1
ATOM 2137 O O . ILE B 1 71 ? 69.669 39.317 50.902 1.00 13.31 71 ILE B O 1
ATOM 2142 N N . THR B 1 72 ? 67.430 39.204 50.775 1.00 16.06 72 THR B N 1
ATOM 2143 C CA . THR B 1 72 ? 67.440 39.164 49.320 1.00 16.50 72 THR B CA 1
ATOM 2144 C C . THR B 1 72 ? 66.392 40.092 48.758 1.00 17.80 72 THR B C 1
ATOM 2145 O O . THR B 1 72 ? 65.497 40.544 49.471 1.00 17.70 72 THR B O 1
ATOM 2149 N N . ALA B 1 73 ? 66.495 40.362 47.463 1.00 18.17 73 ALA B N 1
ATOM 2150 C CA . ALA B 1 73 ? 65.544 41.240 46.800 1.00 19.91 73 ALA B CA 1
ATOM 2151 C C . ALA B 1 73 ? 64.129 40.681 46.863 1.00 21.14 73 ALA B C 1
ATOM 2152 O O . ALA B 1 73 ? 63.168 41.409 47.125 1.00 21.51 73 ALA B O 1
ATOM 2154 N N . GLU B 1 74 ? 64.007 39.381 46.624 1.00 21.00 74 GLU B N 1
ATOM 2155 C CA . GLU B 1 74 ? 62.708 38.713 46.624 1.00 21.96 74 GLU B CA 1
ATOM 2156 C C . GLU B 1 74 ? 62.014 38.754 47.983 1.00 22.84 74 GLU B C 1
ATOM 2157 O O . GLU B 1 74 ? 60.804 38.981 48.079 1.00 22.18 74 GLU B O 1
ATOM 2163 N N . ARG B 1 75 ? 62.787 38.504 49.033 1.00 20.57 75 ARG B N 1
ATOM 2164 C CA . ARG B 1 75 ? 62.251 38.530 50.382 1.00 19.27 75 ARG B CA 1
ATOM 2165 C C . ARG B 1 75 ? 61.935 39.967 50.801 1.00 20.56 75 ARG B C 1
ATOM 2166 O O . ARG B 1 75 ? 60.932 40.230 51.469 1.00 18.55 75 ARG B O 1
ATOM 2174 N N . GLU B 1 76 ? 62.782 40.898 50.385 1.00 20.22 76 GLU B N 1
ATOM 2175 C CA . GLU B 1 76 ? 62.593 42.301 50.720 1.00 23.24 76 GLU B CA 1
ATOM 2176 C C . GLU B 1 76 ? 61.334 42.866 50.071 1.00 23.38 76 GLU B C 1
ATOM 2177 O O . GLU B 1 76 ? 60.753 43.842 50.552 1.00 23.59 76 GLU B O 1
ATOM 2183 N N . GLN B 1 77 ? 60.905 42.245 48.983 1.00 24.51 77 GLN B N 1
ATOM 2184 C CA . GLN B 1 77 ? 59.723 42.715 48.289 1.00 26.27 77 GLN B CA 1
ATOM 2185 C C . GLN B 1 77 ? 58.455 42.574 49.125 1.00 25.60 77 GLN B C 1
ATOM 2186 O O . GLN B 1 77 ? 57.598 43.460 49.132 1.00 25.38 77 GLN B O 1
ATOM 2192 N N . ASN B 1 78 ? 58.342 41.470 49.850 1.00 24.53 78 ASN B N 1
ATOM 2193 C CA . ASN B 1 78 ? 57.153 41.228 50.661 1.00 24.91 78 ASN B CA 1
ATOM 2194 C C . ASN B 1 78 ? 57.353 41.307 52.159 1.00 24.31 78 ASN B C 1
ATOM 2195 O O . ASN B 1 78 ? 56.386 41.270 52.927 1.00 25.16 78 ASN B O 1
ATOM 2200 N N . PHE B 1 79 ? 58.607 41.420 52.577 1.00 21.82 79 PHE B N 1
ATOM 2201 C CA . PHE B 1 79 ? 58.913 41.489 53.998 1.00 21.92 79 PHE B CA 1
ATOM 2202 C C . PHE B 1 79 ? 59.934 42.578 54.302 1.00 20.98 79 PHE B C 1
ATOM 2203 O O . PHE B 1 79 ? 60.533 43.145 53.395 1.00 22.14 79 PHE B O 1
ATOM 2211 N N . ASP B 1 80 ? 60.098 42.887 55.581 1.00 20.12 80 ASP B N 1
ATOM 2212 C CA . ASP B 1 80 ? 61.034 43.920 55.998 1.00 19.56 80 ASP B CA 1
ATOM 2213 C C . ASP B 1 80 ? 62.222 43.275 56.722 1.00 18.16 80 ASP B C 1
ATOM 2214 O O . ASP B 1 80 ? 62.102 42.183 57.278 1.00 16.10 80 ASP B O 1
ATOM 2219 N N . PHE B 1 81 ? 63.359 43.959 56.707 1.00 14.75 81 PHE B N 1
ATOM 2220 C CA . PHE B 1 81 ? 64.558 43.471 57.361 1.00 17.27 81 PHE B CA 1
ATOM 2221 C C . PHE B 1 81 ? 65.186 44.554 58.230 1.00 16.23 81 PHE B C 1
ATOM 2222 O O . PHE B 1 81 ? 65.069 45.739 57.934 1.00 15.55 81 PHE B O 1
ATOM 2230 N N . SER B 1 82 ? 65.834 44.134 59.310 1.00 15.79 82 SER B N 1
ATOM 2231 C CA . SER B 1 82 ? 66.528 45.063 60.173 1.00 17.03 82 SER B CA 1
ATOM 2232 C C . SER B 1 82 ? 67.845 45.262 59.440 1.00 17.18 82 SER B C 1
ATOM 2233 O O . SER B 1 82 ? 68.041 44.731 58.338 1.00 17.06 82 SER B O 1
ATOM 2236 N N . LEU B 1 83 ? 68.744 46.013 60.060 1.00 17.42 83 LEU B N 1
ATOM 2237 C CA . LEU B 1 83 ? 70.071 46.216 59.508 1.00 18.74 83 LEU B CA 1
ATOM 2238 C C . LEU B 1 83 ? 70.718 44.843 59.561 1.00 18.14 83 LEU B C 1
ATOM 2239 O O . LEU B 1 83 ? 70.343 44.017 60.378 1.00 18.79 83 LEU B O 1
ATOM 2244 N N . PRO B 1 84 ? 71.695 44.578 58.692 1.00 20.24 84 PRO B N 1
ATOM 2245 C CA . PRO B 1 84 ? 72.364 43.272 58.697 1.00 19.24 84 PRO B CA 1
ATOM 2246 C C . PRO B 1 84 ? 72.959 42.929 60.065 1.00 18.21 84 PRO B C 1
ATOM 2247 O O . PRO B 1 84 ? 73.484 43.804 60.757 1.00 17.76 84 PRO B O 1
ATOM 2251 N N . ILE B 1 85 ? 72.864 41.662 60.465 1.00 15.16 85 ILE B N 1
ATOM 2252 C CA . ILE B 1 85 ? 73.420 41.252 61.757 1.00 13.39 85 ILE B CA 1
ATOM 2253 C C . ILE B 1 85 ? 74.687 40.445 61.560 1.00 12.08 85 ILE B C 1
ATOM 2254 O O . ILE B 1 85 ? 75.367 40.104 62.530 1.00 11.47 85 ILE B O 1
ATOM 2259 N N . PHE B 1 86 ? 74.989 40.128 60.306 1.00 10.45 86 PHE B N 1
ATOM 2260 C CA . PHE B 1 86 ? 76.153 39.308 59.983 1.00 13.20 86 PHE B CA 1
ATOM 2261 C C . PHE B 1 86 ? 76.479 39.353 58.489 1.00 13.37 86 PHE B C 1
ATOM 2262 O O . PHE B 1 86 ? 75.585 39.514 57.659 1.00 14.38 86 PHE B O 1
ATOM 2270 N N . ALA B 1 87 ? 77.757 39.202 58.154 1.00 15.01 87 ALA B N 1
ATOM 2271 C CA . ALA B 1 87 ? 78.210 39.183 56.764 1.00 16.21 87 ALA B CA 1
ATOM 2272 C C . ALA B 1 87 ? 78.537 37.728 56.442 1.00 18.23 87 ALA B C 1
ATOM 2273 O O . ALA B 1 87 ? 79.404 37.122 57.077 1.00 18.62 87 ALA B O 1
ATOM 2275 N N . SER B 1 88 ? 77.845 37.159 55.461 1.00 18.30 88 SER B N 1
ATOM 2276 C CA . SER B 1 88 ? 78.051 35.751 55.090 1.00 19.83 88 SER B CA 1
ATOM 2277 C C . SER B 1 88 ? 78.033 35.554 53.568 1.00 18.63 88 SER B C 1
ATOM 2278 O O . SER B 1 88 ? 78.168 36.512 52.818 1.00 20.94 88 SER B O 1
ATOM 2281 N N . GLY B 1 89 ? 77.881 34.310 53.122 1.00 19.30 89 GLY B N 1
ATOM 2282 C CA . GLY B 1 89 ? 77.838 34.054 51.696 1.00 19.78 89 GLY B CA 1
ATOM 2283 C C . GLY B 1 89 ? 77.874 32.577 51.366 1.00 20.44 89 GLY B C 1
ATOM 2284 O O . GLY B 1 89 ? 78.148 31.744 52.229 1.00 22.40 89 GLY B O 1
ATOM 2285 N N . LEU B 1 90 ? 77.608 32.243 50.109 1.00 20.35 90 LEU B N 1
ATOM 2286 C CA . LEU B 1 90 ? 77.615 30.849 49.684 1.00 21.00 90 LEU B CA 1
ATOM 2287 C C . LEU B 1 90 ? 79.023 30.398 49.353 1.00 23.08 90 LEU B C 1
ATOM 2288 O O . LEU B 1 90 ? 79.835 31.179 48.853 1.00 22.17 90 LEU B O 1
ATOM 2293 N N . GLN B 1 91 ? 79.311 29.135 49.631 1.00 24.07 91 GLN B N 1
ATOM 2294 C CA . GLN B 1 91 ? 80.621 28.584 49.338 1.00 26.17 91 GLN B CA 1
ATOM 2295 C C . GLN B 1 91 ? 80.474 27.114 48.972 1.00 26.01 91 GLN B C 1
ATOM 2296 O O . GLN B 1 91 ? 79.466 26.485 49.292 1.00 24.95 91 GLN B O 1
ATOM 2302 N N . ILE B 1 92 ? 81.487 26.576 48.303 1.00 25.43 92 ILE B N 1
ATOM 2303 C CA . ILE B 1 92 ? 81.470 25.188 47.872 1.00 25.47 92 ILE B CA 1
ATOM 2304 C C . ILE B 1 92 ? 82.209 24.266 48.844 1.00 24.85 92 ILE B C 1
ATOM 2305 O O . ILE B 1 92 ? 83.214 24.655 49.443 1.00 24.38 92 ILE B O 1
ATOM 2310 N N . MET B 1 93 ? 81.689 23.048 48.999 1.00 23.05 93 MET B N 1
ATOM 2311 C CA . MET B 1 93 ? 82.283 22.029 49.861 1.00 23.10 93 MET B CA 1
ATOM 2312 C C . MET B 1 93 ? 82.186 20.673 49.161 1.00 26.52 93 MET B C 1
ATOM 2313 O O . MET B 1 93 ? 81.113 20.284 48.698 1.00 25.51 93 MET B O 1
ATOM 2318 N N . VAL B 1 94 ? 83.309 19.962 49.072 1.00 29.24 94 VAL B N 1
ATOM 2319 C CA . VAL B 1 94 ? 83.337 18.650 48.426 1.00 32.07 94 VAL B CA 1
ATOM 2320 C C . VAL B 1 94 ? 84.026 17.639 49.332 1.00 33.79 94 VAL B C 1
ATOM 2321 O O . VAL B 1 94 ? 84.601 18.012 50.352 1.00 34.32 94 VAL B O 1
ATOM 2325 N N . ARG B 1 95 ? 83.952 16.361 48.969 1.00 36.59 95 ARG B N 1
ATOM 2326 C CA . ARG B 1 95 ? 84.594 15.308 49.752 1.00 40.05 95 ARG B CA 1
ATOM 2327 C C . ARG B 1 95 ? 86.103 15.392 49.582 1.00 41.90 95 ARG B C 1
ATOM 2328 O O . ARG B 1 95 ? 86.591 15.719 48.502 1.00 42.63 95 ARG B O 1
ATOM 2336 N N . ASN B 1 96 ? 86.842 15.103 50.647 1.00 43.96 96 ASN B N 1
ATOM 2337 C CA . ASN B 1 96 ? 88.299 15.145 50.581 1.00 46.54 96 ASN B CA 1
ATOM 2338 C C . ASN B 1 96 ? 88.858 13.790 50.160 1.00 46.69 96 ASN B C 1
ATOM 2339 O O . ASN B 1 96 ? 89.212 13.583 48.997 1.00 46.19 96 ASN B O 1
ATOM 2344 N N . GLY B 1 102 ? 90.068 15.402 43.178 1.00 53.72 100 GLY B N 1
ATOM 2345 C CA . GLY B 1 102 ? 88.722 15.695 42.717 1.00 53.69 100 GLY B CA 1
ATOM 2346 C C . GLY B 1 102 ? 88.719 16.459 41.406 1.00 53.81 100 GLY B C 1
ATOM 2347 O O . GLY B 1 102 ? 89.748 16.546 40.734 1.00 54.52 100 GLY B O 1
ATOM 2348 N N . ASP B 1 103 ? 87.564 17.012 41.040 1.00 52.88 101 ASP B N 1
ATOM 2349 C CA . ASP B 1 103 ? 87.434 17.773 39.802 1.00 51.64 101 ASP B CA 1
ATOM 2350 C C . ASP B 1 103 ? 86.542 19.000 39.986 1.00 49.60 101 ASP B C 1
ATOM 2351 O O . ASP B 1 103 ? 86.091 19.614 39.015 1.00 49.48 101 ASP B O 1
ATOM 2356 N N . ILE B 1 104 ? 86.288 19.349 41.242 1.00 46.06 102 ILE B N 1
ATOM 2357 C CA . ILE B 1 104 ? 85.467 20.507 41.563 1.00 42.76 102 ILE B CA 1
ATOM 2358 C C . ILE B 1 104 ? 86.281 21.448 42.439 1.00 40.30 102 ILE B C 1
ATOM 2359 O O . ILE B 1 104 ? 86.633 21.102 43.563 1.00 39.73 102 ILE B O 1
ATOM 2364 N N . ARG B 1 105 ? 86.579 22.634 41.918 1.00 37.37 103 ARG B N 1
ATOM 2365 C CA . ARG B 1 105 ? 87.375 23.611 42.650 1.00 36.62 103 ARG B CA 1
ATOM 2366 C C . ARG B 1 105 ? 86.740 24.987 42.667 1.00 35.74 103 ARG B C 1
ATOM 2367 O O . ARG B 1 105 ? 87.173 25.861 43.413 1.00 34.92 103 ARG B O 1
ATOM 2375 N N . SER B 1 106 ? 85.729 25.191 41.830 1.00 34.74 104 SER B N 1
ATOM 2376 C CA . SER B 1 106 ? 85.056 26.482 41.775 1.00 35.48 104 SER B CA 1
ATOM 2377 C C . SER B 1 106 ? 83.711 26.384 41.067 1.00 34.43 104 SER B C 1
ATOM 2378 O O . SER B 1 106 ? 83.307 25.308 40.634 1.00 36.31 104 SER B O 1
ATOM 2381 N N . ILE B 1 107 ? 83.030 27.519 40.952 1.00 34.67 105 ILE B N 1
ATOM 2382 C CA . ILE B 1 107 ? 81.726 27.582 40.298 1.00 34.64 105 ILE B CA 1
ATOM 2383 C C . ILE B 1 107 ? 81.788 26.948 38.920 1.00 34.55 105 ILE B C 1
ATOM 2384 O O . ILE B 1 107 ? 80.882 26.216 38.514 1.00 34.02 105 ILE B O 1
ATOM 2389 N N . ASP B 1 108 ? 82.869 27.244 38.208 1.00 34.16 106 ASP B N 1
ATOM 2390 C CA . ASP B 1 108 ? 83.093 26.728 36.865 1.00 34.77 106 ASP B CA 1
ATOM 2391 C C . ASP B 1 108 ? 83.035 25.216 36.806 1.00 33.56 106 ASP B C 1
ATOM 2392 O O . ASP B 1 108 ? 82.833 24.649 35.738 1.00 34.25 106 ASP B O 1
ATOM 2397 N N . ASP B 1 109 ? 83.205 24.561 37.949 1.00 31.34 107 ASP B N 1
ATOM 2398 C CA . ASP B 1 109 ? 83.182 23.105 37.975 1.00 31.23 107 ASP B CA 1
ATOM 2399 C C . ASP B 1 109 ? 81.859 22.513 38.443 1.00 30.86 107 ASP B C 1
ATOM 2400 O O . ASP B 1 109 ? 81.786 21.321 38.715 1.00 31.14 107 ASP B O 1
ATOM 2405 N N . LEU B 1 110 ? 80.819 23.331 38.533 1.00 30.67 108 LEU B N 1
ATOM 2406 C CA . LEU B 1 110 ? 79.529 22.843 38.994 1.00 32.37 108 LEU B CA 1
ATOM 2407 C C . LEU B 1 110 ? 78.616 22.366 37.871 1.00 33.71 108 LEU B C 1
ATOM 2408 O O . LEU B 1 110 ? 78.032 21.284 37.964 1.00 32.74 108 LEU B O 1
ATOM 2413 N N . PRO B 1 111 ? 78.479 23.161 36.790 1.00 35.24 109 PRO B N 1
ATOM 2414 C CA . PRO B 1 111 ? 77.612 22.756 35.678 1.00 36.18 109 PRO B CA 1
ATOM 2415 C C . PRO B 1 111 ? 77.911 21.336 35.229 1.00 36.96 109 PRO B C 1
ATOM 2416 O O . PRO B 1 111 ? 79.057 21.000 34.940 1.00 38.48 109 PRO B O 1
ATOM 2420 N N . GLY B 1 112 ? 76.877 20.505 35.194 1.00 37.34 110 GLY B N 1
ATOM 2421 C CA . GLY B 1 112 ? 77.050 19.125 34.785 1.00 36.72 110 GLY B CA 1
ATOM 2422 C C . GLY B 1 112 ? 77.250 18.229 35.984 1.00 37.21 110 GLY B C 1
ATOM 2423 O O . GLY B 1 112 ? 77.498 17.033 35.842 1.00 37.05 110 GLY B O 1
ATOM 2424 N N . LYS B 1 113 ? 77.149 18.814 37.174 1.00 37.71 111 LYS B N 1
ATOM 2425 C CA . LYS B 1 113 ? 77.302 18.077 38.430 1.00 36.86 111 LYS B CA 1
ATOM 2426 C C . LYS B 1 113 ? 76.015 18.194 39.253 1.00 35.38 111 LYS B C 1
ATOM 2427 O O . LYS B 1 113 ? 75.097 18.922 38.880 1.00 35.07 111 LYS B O 1
ATOM 2433 N N . VAL B 1 114 ? 75.972 17.479 40.374 1.00 32.91 112 VAL B N 1
ATOM 2434 C CA . VAL B 1 114 ? 74.829 17.487 41.289 1.00 31.82 112 VAL B CA 1
ATOM 2435 C C . VAL B 1 114 ? 75.270 18.059 42.637 1.00 30.10 112 VAL B C 1
ATOM 2436 O O . VAL B 1 114 ? 76.130 17.488 43.310 1.00 30.48 112 VAL B O 1
ATOM 2440 N N . VAL B 1 115 ? 74.673 19.181 43.025 1.00 28.00 113 VAL B N 1
ATOM 2441 C CA . VAL B 1 115 ? 75.011 19.843 44.282 1.00 24.09 113 VAL B CA 1
ATOM 2442 C C . VAL B 1 115 ? 73.873 19.794 45.302 1.00 21.93 113 VAL B C 1
ATOM 2443 O O . VAL B 1 115 ? 72.756 20.192 45.001 1.00 21.33 113 VAL B O 1
ATOM 2447 N N . ALA B 1 116 ? 74.167 19.309 46.505 1.00 21.65 114 ALA B N 1
ATOM 2448 C CA . ALA B 1 116 ? 73.167 19.213 47.562 1.00 21.43 114 ALA B CA 1
ATOM 2449 C C . ALA B 1 116 ? 73.137 20.453 48.444 1.00 20.40 114 ALA B C 1
ATOM 2450 O O . ALA B 1 116 ? 74.164 21.090 48.685 1.00 18.26 114 ALA B O 1
ATOM 2452 N N . THR B 1 117 ? 71.942 20.795 48.913 1.00 19.22 115 THR B N 1
ATOM 2453 C CA . THR B 1 117 ? 71.748 21.937 49.791 1.00 17.41 115 THR B CA 1
ATOM 2454 C C . THR B 1 117 ? 70.337 21.834 50.372 1.00 17.89 115 THR B C 1
ATOM 2455 O O . THR B 1 117 ? 69.575 20.924 50.021 1.00 18.09 115 THR B O 1
ATOM 2459 N N . THR B 1 118 ? 69.989 22.754 51.262 1.00 16.60 116 THR B N 1
ATOM 2460 C CA . THR B 1 118 ? 68.664 22.727 51.872 1.00 15.68 116 THR B CA 1
ATOM 2461 C C . THR B 1 118 ? 67.590 23.272 50.938 1.00 15.05 116 THR B C 1
ATOM 2462 O O . THR B 1 118 ? 67.830 24.192 50.161 1.00 12.54 116 THR B O 1
ATOM 2466 N N . ALA B 1 119 ? 66.401 22.681 51.014 1.00 14.89 117 ALA B N 1
ATOM 2467 C CA . ALA B 1 119 ? 65.281 23.113 50.198 1.00 12.96 117 ALA B CA 1
ATOM 2468 C C . ALA B 1 119 ? 64.872 24.506 50.686 1.00 14.28 117 ALA B C 1
ATOM 2469 O O . ALA B 1 119 ? 64.854 24.759 51.893 1.00 12.44 117 ALA B O 1
ATOM 2471 N N . GLY B 1 120 ? 64.554 25.396 49.747 1.00 13.37 118 GLY B N 1
ATOM 2472 C CA . GLY B 1 120 ? 64.131 26.747 50.085 1.00 15.44 118 GLY B CA 1
ATOM 2473 C C . GLY B 1 120 ? 65.236 27.695 50.524 1.00 17.73 118 GLY B C 1
ATOM 2474 O O . GLY B 1 120 ? 64.956 28.749 51.094 1.00 17.86 118 GLY B O 1
ATOM 2475 N N . SER B 1 121 ? 66.484 27.325 50.247 1.00 16.18 119 SER B N 1
ATOM 2476 C CA . SER B 1 121 ? 67.643 28.131 50.621 1.00 17.76 119 SER B CA 1
ATOM 2477 C C . SER B 1 121 ? 68.124 29.048 49.498 1.00 17.37 119 SER B C 1
ATOM 2478 O O . SER B 1 121 ? 67.847 28.810 48.311 1.00 17.19 119 SER B O 1
ATOM 2481 N N . THR B 1 122 ? 68.847 30.102 49.866 1.00 15.17 120 THR B N 1
ATOM 2482 C CA . THR B 1 122 ? 69.377 30.990 48.842 1.00 17.75 120 THR B CA 1
ATOM 2483 C C . THR B 1 122 ? 70.351 30.187 47.977 1.00 16.46 120 THR B C 1
ATOM 2484 O O . THR B 1 122 ? 70.573 30.519 46.813 1.00 16.97 120 THR B O 1
ATOM 2488 N N . ALA B 1 123 ? 70.909 29.115 48.534 1.00 15.99 121 ALA B N 1
ATOM 2489 C CA . ALA B 1 123 ? 71.844 28.283 47.776 1.00 16.51 121 ALA B CA 1
ATOM 2490 C C . ALA B 1 123 ? 71.109 27.482 46.694 1.00 17.74 121 ALA B C 1
ATOM 2491 O O . ALA B 1 123 ? 71.610 27.323 45.579 1.00 18.60 121 ALA B O 1
ATOM 2493 N N . ALA B 1 124 ? 69.924 26.972 47.024 1.00 17.05 122 ALA B N 1
ATOM 2494 C CA . ALA B 1 124 ? 69.142 26.206 46.051 1.00 17.47 122 ALA B CA 1
ATOM 2495 C C . ALA B 1 124 ? 68.737 27.132 44.896 1.00 18.44 122 ALA B C 1
ATOM 2496 O O . ALA B 1 124 ? 68.727 26.728 43.732 1.00 17.58 122 ALA B O 1
ATOM 2498 N N . THR B 1 125 ? 68.383 28.367 45.242 1.00 17.55 123 THR B N 1
ATOM 2499 C CA . THR B 1 125 ? 67.989 29.375 44.262 1.00 21.63 123 THR B CA 1
ATOM 2500 C C . THR B 1 125 ? 69.173 29.679 43.333 1.00 22.92 123 THR B C 1
ATOM 2501 O O . THR B 1 125 ? 69.055 29.621 42.105 1.00 22.09 123 THR B O 1
ATOM 2505 N N . TYR B 1 126 ? 70.315 29.990 43.931 1.00 22.70 124 TYR B N 1
ATOM 2506 C CA . TYR B 1 126 ? 71.515 30.276 43.166 1.00 25.23 124 TYR B CA 1
ATOM 2507 C C . TYR B 1 126 ? 71.841 29.125 42.199 1.00 25.35 124 TYR B C 1
ATOM 2508 O O . TYR B 1 126 ? 72.070 29.343 41.002 1.00 24.86 124 TYR B O 1
ATOM 2517 N N . LEU B 1 127 ? 71.844 27.900 42.710 1.00 24.78 125 LEU B N 1
ATOM 2518 C CA . LEU B 1 127 ? 72.137 26.751 41.870 1.00 24.98 125 LEU B CA 1
ATOM 2519 C C . LEU B 1 127 ? 71.162 26.613 40.702 1.00 25.75 125 LEU B C 1
ATOM 2520 O O . LEU B 1 127 ? 71.585 26.493 39.552 1.00 24.04 125 LEU B O 1
ATOM 2525 N N . ARG B 1 128 ? 69.862 26.632 40.994 1.00 26.41 126 ARG B N 1
ATOM 2526 C CA . ARG B 1 128 ? 68.843 26.497 39.951 1.00 28.45 126 ARG B CA 1
ATOM 2527 C C . ARG B 1 128 ? 69.000 27.562 38.871 1.00 29.40 126 ARG B C 1
ATOM 2528 O O . ARG B 1 128 ? 69.016 27.259 37.677 1.00 28.96 126 ARG B O 1
ATOM 2536 N N . GLU B 1 129 ? 69.109 28.814 39.299 1.00 29.33 127 GLU B N 1
ATOM 2537 C CA . GLU B 1 129 ? 69.262 29.925 38.375 1.00 30.63 127 GLU B CA 1
ATOM 2538 C C . GLU B 1 129 ? 70.514 29.812 37.508 1.00 30.61 127 GLU B C 1
ATOM 2539 O O . GLU B 1 129 ? 70.544 30.328 36.392 1.00 31.19 127 GLU B O 1
ATOM 2545 N N . HIS B 1 130 ? 71.537 29.130 38.012 1.00 31.44 128 HIS B N 1
ATOM 2546 C CA . HIS B 1 130 ? 72.763 28.935 37.249 1.00 32.79 128 HIS B CA 1
ATOM 2547 C C . HIS B 1 130 ? 72.724 27.583 36.551 1.00 32.18 128 HIS B C 1
ATOM 2548 O O . HIS B 1 130 ? 73.757 27.011 36.211 1.00 31.28 128 HIS B O 1
ATOM 2555 N N . HIS B 1 131 ? 71.509 27.077 36.364 1.00 31.19 129 HIS B N 1
ATOM 2556 C CA . HIS B 1 131 ? 71.267 25.804 35.705 1.00 30.25 129 HIS B CA 1
ATOM 2557 C C . HIS B 1 131 ? 72.112 24.635 36.187 1.00 28.77 129 HIS B C 1
ATOM 2558 O O . HIS B 1 131 ? 72.589 23.840 35.388 1.00 26.77 129 HIS B O 1
ATOM 2565 N N . ILE B 1 132 ? 72.280 24.526 37.502 1.00 28.23 130 ILE B N 1
ATOM 2566 C CA . ILE B 1 132 ? 73.043 23.429 38.100 1.00 25.62 130 ILE B CA 1
ATOM 2567 C C . ILE B 1 132 ? 72.047 22.459 38.746 1.00 25.17 130 ILE B C 1
ATOM 2568 O O . ILE B 1 132 ? 71.105 22.887 39.410 1.00 23.85 130 ILE B O 1
ATOM 2573 N N . SER B 1 133 ? 72.268 21.161 38.554 1.00 22.96 131 SER B N 1
ATOM 2574 C CA . SER B 1 133 ? 71.410 20.141 39.133 1.00 22.76 131 SER B CA 1
ATOM 2575 C C . SER B 1 133 ? 71.587 20.188 40.643 1.00 22.81 131 SER B C 1
ATOM 2576 O O . SER B 1 133 ? 72.700 20.062 41.166 1.00 22.52 131 SER B O 1
ATOM 2579 N N . VAL B 1 134 ? 70.477 20.379 41.340 1.00 21.08 132 VAL B N 1
ATOM 2580 C CA . VAL B 1 134 ? 70.504 20.494 42.789 1.00 19.70 132 VAL B CA 1
ATOM 2581 C C . VAL B 1 134 ? 69.605 19.515 43.530 1.00 18.91 132 VAL B C 1
ATOM 2582 O O . VAL B 1 134 ? 68.432 19.332 43.199 1.00 18.62 132 VAL B O 1
ATOM 2586 N N . LEU B 1 135 ? 70.188 18.907 44.554 1.00 19.38 133 LEU B N 1
ATOM 2587 C CA . LEU B 1 135 ? 69.504 17.957 45.410 1.00 20.05 133 LEU B CA 1
ATOM 2588 C C . LEU B 1 135 ? 69.051 18.731 46.641 1.00 20.90 133 LEU B C 1
ATOM 2589 O O . LEU B 1 135 ? 69.810 18.907 47.591 1.00 18.89 133 LEU B O 1
ATOM 2594 N N . GLU B 1 136 ? 67.814 19.213 46.599 1.00 21.17 134 GLU B N 1
ATOM 2595 C CA . GLU B 1 136 ? 67.246 19.976 47.695 1.00 20.44 134 GLU B CA 1
ATOM 2596 C C . GLU B 1 136 ? 66.689 19.029 48.756 1.00 20.26 134 GLU B C 1
ATOM 2597 O O . GLU B 1 136 ? 65.665 18.358 48.547 1.00 19.17 134 GLU B O 1
ATOM 2603 N N . VAL B 1 137 ? 67.374 18.971 49.894 1.00 17.04 135 VAL B N 1
ATOM 2604 C CA . VAL B 1 137 ? 66.960 18.103 50.993 1.00 16.71 135 VAL B CA 1
ATOM 2605 C C . VAL B 1 137 ? 66.200 18.884 52.055 1.00 15.73 135 VAL B C 1
ATOM 2606 O O . VAL B 1 137 ? 66.422 20.071 52.234 1.00 18.28 135 VAL B O 1
ATOM 2610 N N . PRO B 1 138 ? 65.294 18.220 52.779 1.00 16.94 136 PRO B N 1
ATOM 2611 C CA . PRO B 1 138 ? 64.499 18.871 53.819 1.00 16.59 136 PRO B CA 1
ATOM 2612 C C . PRO B 1 138 ? 65.238 19.099 55.126 1.00 16.52 136 PRO B C 1
ATOM 2613 O O . PRO B 1 138 ? 64.767 19.830 55.991 1.00 14.23 136 PRO B O 1
ATOM 2617 N N . LYS B 1 139 ? 66.410 18.487 55.261 1.00 19.03 137 LYS B N 1
ATOM 2618 C CA . LYS B 1 139 ? 67.217 18.597 56.487 1.00 20.42 137 LYS B CA 1
ATOM 2619 C C . LYS B 1 139 ? 68.670 18.900 56.146 1.00 20.04 137 LYS B C 1
ATOM 2620 O O . LYS B 1 139 ? 69.285 18.201 55.337 1.00 16.23 137 LYS B O 1
ATOM 2626 N N . ILE B 1 140 ? 69.226 19.928 56.773 1.00 18.11 138 ILE B N 1
ATOM 2627 C CA . ILE B 1 140 ? 70.613 20.300 56.511 1.00 21.99 138 ILE B CA 1
ATOM 2628 C C . ILE B 1 140 ? 71.558 19.099 56.651 1.00 23.10 138 ILE B C 1
ATOM 2629 O O . ILE B 1 140 ? 72.459 18.902 55.837 1.00 22.73 138 ILE B O 1
ATOM 2634 N N . GLU B 1 141 ? 71.332 18.289 57.676 1.00 22.88 139 GLU B N 1
ATOM 2635 C CA . GLU B 1 141 ? 72.177 17.133 57.906 1.00 25.38 139 GLU B CA 1
ATOM 2636 C C . GLU B 1 141 ? 72.142 16.166 56.718 1.00 25.84 139 GLU B C 1
ATOM 2637 O O . GLU B 1 141 ? 73.136 15.502 56.412 1.00 25.78 139 GLU B O 1
ATOM 2643 N N . GLU B 1 142 ? 71.004 16.097 56.038 1.00 23.64 140 GLU B N 1
ATOM 2644 C CA . GLU B 1 142 ? 70.871 15.195 54.902 1.00 25.45 140 GLU B CA 1
ATOM 2645 C C . GLU B 1 142 ? 71.701 15.642 53.709 1.00 24.37 140 GLU B C 1
ATOM 2646 O O . GLU B 1 142 ? 72.044 14.833 52.847 1.00 26.13 140 GLU B O 1
ATOM 2652 N N . ALA B 1 143 ? 72.033 16.925 53.654 1.00 23.70 141 ALA B N 1
ATOM 2653 C CA . ALA B 1 143 ? 72.845 17.427 52.557 1.00 24.02 141 ALA B CA 1
ATOM 2654 C C . ALA B 1 143 ? 74.262 16.896 52.744 1.00 24.16 141 ALA B C 1
ATOM 2655 O O . ALA B 1 143 ? 74.893 16.444 51.790 1.00 25.14 141 ALA B O 1
ATOM 2657 N N . TYR B 1 144 ? 74.764 16.952 53.974 1.00 24.90 142 TYR B N 1
ATOM 2658 C CA . TYR B 1 144 ? 76.109 16.448 54.272 1.00 26.50 142 TYR B CA 1
ATOM 2659 C C . TYR B 1 144 ? 76.185 14.956 53.971 1.00 27.99 142 TYR B C 1
ATOM 2660 O O . TYR B 1 144 ? 77.196 14.471 53.458 1.00 27.96 142 TYR B O 1
ATOM 2669 N N . LYS B 1 145 ? 75.116 14.234 54.302 1.00 28.42 143 LYS B N 1
ATOM 2670 C CA . LYS B 1 145 ? 75.058 12.795 54.048 1.00 31.52 143 LYS B CA 1
ATOM 2671 C C . LYS B 1 145 ? 75.149 12.527 52.552 1.00 31.70 143 LYS B C 1
ATOM 2672 O O . LYS B 1 145 ? 75.952 11.716 52.104 1.00 33.07 143 LYS B O 1
ATOM 2678 N N . ALA B 1 146 ? 74.304 13.212 51.791 1.00 32.48 144 ALA B N 1
ATOM 2679 C CA . ALA B 1 146 ? 74.269 13.058 50.345 1.00 32.54 144 ALA B CA 1
ATOM 2680 C C . ALA B 1 146 ? 75.666 13.185 49.753 1.00 34.46 144 ALA B C 1
ATOM 2681 O O . ALA B 1 146 ? 75.983 12.541 48.754 1.00 33.25 144 ALA B O 1
ATOM 2683 N N . LEU B 1 147 ? 76.498 14.023 50.367 1.00 34.81 145 LEU B N 1
ATOM 2684 C CA . LEU B 1 147 ? 77.864 14.216 49.890 1.00 36.42 145 LEU B CA 1
ATOM 2685 C C . LEU B 1 147 ? 78.690 12.972 50.197 1.00 36.85 145 LEU B C 1
ATOM 2686 O O . LEU B 1 147 ? 79.405 12.462 49.338 1.00 37.19 145 LEU B O 1
ATOM 2691 N N . GLN B 1 148 ? 78.581 12.480 51.424 1.00 38.99 146 GLN B N 1
ATOM 2692 C CA . GLN B 1 148 ? 79.313 11.290 51.817 1.00 42.55 146 GLN B CA 1
ATOM 2693 C C . GLN B 1 148 ? 78.849 10.083 50.999 1.00 43.96 146 GLN B C 1
ATOM 2694 O O . GLN B 1 148 ? 79.664 9.392 50.387 1.00 45.75 146 GLN B O 1
ATOM 2700 N N . THR B 1 149 ? 77.540 9.842 50.982 1.00 44.82 147 THR B N 1
ATOM 2701 C CA . THR B 1 149 ? 76.952 8.727 50.239 1.00 45.09 147 THR B CA 1
ATOM 2702 C C . THR B 1 149 ? 77.264 8.858 48.756 1.00 44.49 147 THR B C 1
ATOM 2703 O O . THR B 1 149 ? 77.005 7.945 47.970 1.00 44.61 147 THR B O 1
ATOM 2707 N N . LYS B 1 150 ? 77.820 10.007 48.390 1.00 44.09 148 LYS B N 1
ATOM 2708 C CA . LYS B 1 150 ? 78.172 10.317 47.016 1.00 42.48 148 LYS B CA 1
ATOM 2709 C C . LYS B 1 150 ? 76.962 10.595 46.138 1.00 41.22 148 LYS B C 1
ATOM 2710 O O . LYS B 1 150 ? 77.092 10.763 44.924 1.00 39.96 148 LYS B O 1
ATOM 2716 N N . LYS B 1 151 ? 75.781 10.647 46.746 1.00 39.78 149 LYS B N 1
ATOM 2717 C CA . LYS B 1 151 ? 74.565 10.943 45.990 1.00 38.56 149 LYS B CA 1
ATOM 2718 C C . LYS B 1 151 ? 74.774 12.296 45.327 1.00 36.63 149 LYS B C 1
ATOM 2719 O O . LYS B 1 151 ? 74.252 12.571 44.246 1.00 37.65 149 LYS B O 1
ATOM 2725 N N . ALA B 1 152 ? 75.548 13.142 45.994 1.00 34.31 150 ALA B N 1
ATOM 2726 C CA . ALA B 1 152 ? 75.857 14.468 45.482 1.00 32.15 150 ALA B CA 1
ATOM 2727 C C . ALA B 1 152 ? 77.370 14.562 45.328 1.00 31.26 150 ALA B C 1
ATOM 2728 O O . ALA B 1 152 ? 78.116 13.931 46.073 1.00 29.53 150 ALA B O 1
ATOM 2730 N N . ASP B 1 153 ? 77.805 15.363 44.362 1.00 31.03 151 ASP B N 1
ATOM 2731 C CA . ASP B 1 153 ? 79.221 15.561 44.070 1.00 31.33 151 ASP B CA 1
ATOM 2732 C C . ASP B 1 153 ? 79.814 16.632 44.983 1.00 31.57 151 ASP B C 1
ATOM 2733 O O . ASP B 1 153 ? 80.986 16.569 45.369 1.00 31.23 151 ASP B O 1
ATOM 2738 N N . ALA B 1 154 ? 78.986 17.617 45.309 1.00 29.60 152 ALA B N 1
ATOM 2739 C CA . ALA B 1 154 ? 79.392 18.718 46.162 1.00 29.18 152 ALA B CA 1
ATOM 2740 C C . ALA B 1 154 ? 78.201 19.287 46.923 1.00 29.07 152 ALA B C 1
ATOM 2741 O O . ALA B 1 154 ? 77.056 18.889 46.707 1.00 27.75 152 ALA B O 1
ATOM 2743 N N . VAL B 1 155 ? 78.494 20.224 47.816 1.00 27.10 153 VAL B N 1
ATOM 2744 C CA . VAL B 1 155 ? 77.480 20.907 48.605 1.00 25.65 153 VAL B CA 1
ATOM 2745 C C . VAL B 1 155 ? 77.763 22.408 48.546 1.00 24.26 153 VAL B C 1
ATOM 2746 O O . VAL B 1 155 ? 78.912 22.835 48.640 1.00 26.14 153 VAL B O 1
ATOM 2750 N N . VAL B 1 156 ? 76.718 23.203 48.369 1.00 21.14 154 VAL B N 1
ATOM 2751 C CA . VAL B 1 156 ? 76.849 24.654 48.345 1.00 20.21 154 VAL B CA 1
ATOM 2752 C C . VAL B 1 156 ? 75.911 25.176 49.428 1.00 20.25 154 VAL B C 1
ATOM 2753 O O . VAL B 1 156 ? 74.710 24.923 49.399 1.00 14.18 154 VAL B O 1
ATOM 2757 N N . PHE B 1 157 ? 76.468 25.908 50.384 1.00 18.67 155 PHE B N 1
ATOM 2758 C CA . PHE B 1 157 ? 75.675 26.425 51.477 1.00 18.79 155 PHE B CA 1
ATOM 2759 C C . PHE B 1 157 ? 76.389 27.614 52.112 1.00 18.95 155 PHE B C 1
ATOM 2760 O O . PHE B 1 157 ? 77.458 28.035 51.653 1.00 19.27 155 PHE B O 1
ATOM 2768 N N . ASP B 1 158 ? 75.796 28.166 53.159 1.00 16.69 156 ASP B N 1
ATOM 2769 C CA . ASP B 1 158 ? 76.380 29.319 53.846 1.00 16.55 156 ASP B CA 1
ATOM 2770 C C . ASP B 1 158 ? 77.774 28.990 54.409 1.00 15.47 156 ASP B C 1
ATOM 2771 O O . ASP B 1 158 ? 77.941 28.037 55.177 1.00 14.63 156 ASP B O 1
ATOM 2776 N N . ALA B 1 159 ? 78.769 29.783 54.013 1.00 15.18 157 ALA B N 1
ATOM 2777 C CA . ALA B 1 159 ? 80.159 29.566 54.438 1.00 16.67 157 ALA B CA 1
ATOM 2778 C C . ALA B 1 159 ? 80.364 29.332 55.937 1.00 16.61 157 ALA B C 1
ATOM 2779 O O . ALA B 1 159 ? 81.047 28.382 56.337 1.00 16.60 157 ALA B O 1
ATOM 2781 N N . PRO B 1 160 ? 79.786 30.204 56.782 1.00 16.00 158 PRO B N 1
ATOM 2782 C CA . PRO B 1 160 ? 79.900 30.096 58.244 1.00 15.66 158 PRO B CA 1
ATOM 2783 C C . PRO B 1 160 ? 79.396 28.748 58.747 1.00 16.37 158 PRO B C 1
ATOM 2784 O O . PRO B 1 160 ? 79.985 28.145 59.634 1.00 15.56 158 PRO B O 1
ATOM 2788 N N . VAL B 1 161 ? 78.296 28.276 58.171 1.00 15.75 159 VAL B N 1
ATOM 2789 C CA . VAL B 1 161 ? 77.741 27.008 58.595 1.00 13.97 159 VAL B CA 1
ATOM 2790 C C . VAL B 1 161 ? 78.613 25.837 58.159 1.00 14.76 159 VAL B C 1
ATOM 2791 O O . VAL B 1 161 ? 78.819 24.900 58.929 1.00 13.24 159 VAL B O 1
ATOM 2795 N N . LEU B 1 162 ? 79.129 25.891 56.930 1.00 17.46 160 LEU B N 1
ATOM 2796 C CA . LEU B 1 162 ? 79.996 24.821 56.431 1.00 17.12 160 LEU B CA 1
ATOM 2797 C C . LEU B 1 162 ? 81.282 24.754 57.271 1.00 19.30 160 LEU B C 1
ATOM 2798 O O . LEU B 1 162 ? 81.709 23.670 57.682 1.00 18.74 160 LEU B O 1
ATOM 2803 N N . LEU B 1 163 ? 81.896 25.903 57.545 1.00 21.40 161 LEU B N 1
ATOM 2804 C CA . LEU B 1 163 ? 83.122 25.908 58.348 1.00 24.83 161 LEU B CA 1
ATOM 2805 C C . LEU B 1 163 ? 82.927 25.189 59.671 1.00 25.26 161 LEU B C 1
ATOM 2806 O O . LEU B 1 163 ? 83.728 24.340 60.043 1.00 25.73 161 LEU B O 1
ATOM 2811 N N . PHE B 1 164 ? 81.859 25.540 60.379 1.00 25.40 162 PHE B N 1
ATOM 2812 C CA . PHE B 1 164 ? 81.560 24.927 61.668 1.00 24.27 162 PHE B CA 1
ATOM 2813 C C . PHE B 1 164 ? 81.409 23.413 61.558 1.00 24.86 162 PHE B C 1
ATOM 2814 O O . PHE B 1 164 ? 81.911 22.663 62.399 1.00 24.82 162 PHE B O 1
ATOM 2822 N N . TYR B 1 165 ? 80.682 22.974 60.536 1.00 24.33 163 TYR B N 1
ATOM 2823 C CA . TYR B 1 165 ? 80.467 21.552 60.292 1.00 26.09 163 TYR B CA 1
ATOM 2824 C C . TYR B 1 165 ? 81.805 20.888 59.974 1.00 27.00 163 TYR B C 1
ATOM 2825 O O . TYR B 1 165 ? 82.091 19.787 60.441 1.00 28.53 163 TYR B O 1
ATOM 2834 N N . ALA B 1 166 ? 82.609 21.572 59.170 1.00 28.57 164 ALA B N 1
ATOM 2835 C CA . ALA B 1 166 ? 83.912 21.072 58.762 1.00 31.11 164 ALA B CA 1
ATOM 2836 C C . ALA B 1 166 ? 84.871 20.975 59.944 1.00 33.15 164 ALA B C 1
ATOM 2837 O O . ALA B 1 166 ? 85.526 19.954 60.142 1.00 33.73 164 ALA B O 1
ATOM 2839 N N . ALA B 1 167 ? 84.950 22.036 60.737 1.00 35.69 165 ALA B N 1
ATOM 2840 C CA . ALA B 1 167 ? 85.838 22.034 61.892 1.00 38.82 165 ALA B CA 1
ATOM 2841 C C . ALA B 1 167 ? 85.318 21.110 62.992 1.00 39.61 165 ALA B C 1
ATOM 2842 O O . ALA B 1 167 ? 85.996 20.895 63.996 1.00 41.27 165 ALA B O 1
ATOM 2844 N N . ASN B 1 168 ? 84.124 20.553 62.798 1.00 39.70 166 ASN B N 1
ATOM 2845 C CA . ASN B 1 168 ? 83.529 19.670 63.803 1.00 40.31 166 ASN B CA 1
ATOM 2846 C C . ASN B 1 168 ? 83.110 18.290 63.307 1.00 40.91 166 ASN B C 1
ATOM 2847 O O . ASN B 1 168 ? 83.950 17.452 62.983 1.00 40.14 166 ASN B O 1
ATOM 2852 N N . GLU B 1 169 ? 81.802 18.060 63.255 1.00 42.08 167 GLU B N 1
ATOM 2853 C CA . GLU B 1 169 ? 81.260 16.776 62.832 1.00 42.44 167 GLU B CA 1
ATOM 2854 C C . GLU B 1 169 ? 81.822 16.232 61.519 1.00 41.55 167 GLU B C 1
ATOM 2855 O O . GLU B 1 169 ? 81.879 15.021 61.326 1.00 41.68 167 GLU B O 1
ATOM 2861 N N . GLY B 1 170 ? 82.226 17.117 60.614 1.00 41.86 168 GLY B N 1
ATOM 2862 C CA . GLY B 1 170 ? 82.763 16.655 59.345 1.00 42.55 168 GLY B CA 1
ATOM 2863 C C . GLY B 1 170 ? 84.272 16.770 59.228 1.00 43.31 168 GLY B C 1
ATOM 2864 O O . GLY B 1 170 ? 84.838 16.656 58.135 1.00 42.29 168 GLY B O 1
ATOM 2865 N N . LYS B 1 171 ? 84.932 16.986 60.360 1.00 44.15 169 LYS B N 1
ATOM 2866 C CA . LYS B 1 171 ? 86.382 17.130 60.377 1.00 45.25 169 LYS B CA 1
ATOM 2867 C C . LYS B 1 171 ? 87.089 15.912 59.780 1.00 45.16 169 LYS B C 1
ATOM 2868 O O . LYS B 1 171 ? 86.795 14.769 60.141 1.00 43.78 169 LYS B O 1
ATOM 2874 N N . GLY B 1 172 ? 88.005 16.180 58.852 1.00 45.76 170 GLY B N 1
ATOM 2875 C CA . GLY B 1 172 ? 88.772 15.128 58.208 1.00 47.01 170 GLY B CA 1
ATOM 2876 C C . GLY B 1 172 ? 87.943 14.211 57.339 1.00 47.61 170 GLY B C 1
ATOM 2877 O O . GLY B 1 172 ? 88.304 13.054 57.123 1.00 47.64 170 GLY B O 1
ATOM 2878 N N . LYS B 1 173 ? 86.830 14.725 56.832 1.00 47.19 171 LYS B N 1
ATOM 2879 C CA . LYS B 1 173 ? 85.949 13.927 55.989 1.00 46.64 171 LYS B CA 1
ATOM 2880 C C . LYS B 1 173 ? 85.401 14.772 54.855 1.00 44.70 171 LYS B C 1
ATOM 2881 O O . LYS B 1 173 ? 84.691 14.272 53.983 1.00 44.92 171 LYS B O 1
ATOM 2887 N N . VAL B 1 174 ? 85.754 16.053 54.865 1.00 42.45 172 VAL B N 1
ATOM 2888 C CA . VAL B 1 174 ? 85.274 16.966 53.847 1.00 41.24 172 VAL B CA 1
ATOM 2889 C C . VAL B 1 174 ? 86.245 18.129 53.657 1.00 40.43 172 VAL B C 1
ATOM 2890 O O . VAL B 1 174 ? 87.212 18.259 54.402 1.00 41.28 172 VAL B O 1
ATOM 2894 N N . GLU B 1 175 ? 85.992 18.971 52.659 1.00 39.41 173 GLU B N 1
ATOM 2895 C CA . GLU B 1 175 ? 86.863 20.111 52.396 1.00 37.66 173 GLU B CA 1
ATOM 2896 C C . GLU B 1 175 ? 86.112 21.259 51.719 1.00 36.35 173 GLU B C 1
ATOM 2897 O O . GLU B 1 175 ? 85.246 21.033 50.873 1.00 34.53 173 GLU B O 1
ATOM 2903 N N . ILE B 1 176 ? 86.444 22.489 52.108 1.00 35.30 174 ILE B N 1
ATOM 2904 C CA . ILE B 1 176 ? 85.825 23.685 51.540 1.00 35.46 174 ILE B CA 1
ATOM 2905 C C . ILE B 1 176 ? 86.748 24.219 50.454 1.00 35.36 174 ILE B C 1
ATOM 2906 O O . ILE B 1 176 ? 87.953 24.344 50.667 1.00 35.16 174 ILE B O 1
ATOM 2911 N N . VAL B 1 177 ? 86.181 24.545 49.295 1.00 34.88 175 VAL B N 1
ATOM 2912 C CA . VAL B 1 177 ? 86.980 25.027 48.178 1.00 35.21 175 VAL B CA 1
ATOM 2913 C C . VAL B 1 177 ? 86.472 26.310 47.531 1.00 36.64 175 VAL B C 1
ATOM 2914 O O . VAL B 1 177 ? 85.286 26.644 47.607 1.00 36.65 175 VAL B O 1
ATOM 2918 N N . GLY B 1 178 ? 87.395 27.021 46.889 1.00 36.55 176 GLY B N 1
ATOM 2919 C CA . GLY B 1 178 ? 87.062 28.257 46.209 1.00 37.40 176 GLY B CA 1
ATOM 2920 C C . GLY B 1 178 ? 86.685 29.390 47.137 1.00 37.99 176 GLY B C 1
ATOM 2921 O O . GLY B 1 178 ? 86.634 29.228 48.356 1.00 37.24 176 GLY B O 1
ATOM 2922 N N . SER B 1 179 ? 86.429 30.550 46.549 1.00 39.30 177 SER B N 1
ATOM 2923 C CA . SER B 1 179 ? 86.040 31.730 47.310 1.00 40.29 177 SER B CA 1
ATOM 2924 C C . SER B 1 179 ? 84.523 31.779 47.424 1.00 39.19 177 SER B C 1
ATOM 2925 O O . SER B 1 179 ? 83.825 30.878 46.953 1.00 39.54 177 SER B O 1
ATOM 2928 N N . ILE B 1 180 ? 84.009 32.829 48.050 1.00 37.83 178 ILE B N 1
ATOM 2929 C CA . ILE B 1 180 ? 82.570 32.971 48.205 1.00 36.46 178 ILE B CA 1
ATOM 2930 C C . ILE B 1 180 ? 81.943 33.171 46.829 1.00 35.79 178 ILE B C 1
ATOM 2931 O O . ILE B 1 180 ? 82.361 34.045 46.073 1.00 35.50 178 ILE B O 1
ATOM 2936 N N . LEU B 1 181 ? 80.945 32.351 46.516 1.00 35.71 179 LEU B N 1
ATOM 2937 C CA . LEU B 1 181 ? 80.247 32.402 45.234 1.00 35.18 179 LEU B CA 1
ATOM 2938 C C . LEU B 1 181 ? 79.402 33.663 45.128 1.00 35.05 179 LEU B C 1
ATOM 2939 O O . LEU B 1 181 ? 79.302 34.274 44.065 1.00 34.55 179 LEU B O 1
ATOM 2944 N N . ARG B 1 182 ? 78.777 34.035 46.238 1.00 34.55 180 ARG B N 1
ATOM 2945 C CA . ARG B 1 182 ? 77.945 35.224 46.296 1.00 32.67 180 ARG B CA 1
ATOM 2946 C C . ARG B 1 182 ? 77.865 35.666 47.758 1.00 31.28 180 ARG B C 1
ATOM 2947 O O . ARG B 1 182 ? 77.682 34.843 48.662 1.00 28.65 180 ARG B O 1
ATOM 2955 N N . GLU B 1 183 ? 78.019 36.965 47.983 1.00 27.84 181 GLU B N 1
ATOM 2956 C CA . GLU B 1 183 ? 77.958 37.516 49.326 1.00 27.65 181 GLU B CA 1
ATOM 2957 C C . GLU B 1 183 ? 76.544 37.864 49.732 1.00 25.52 181 GLU B C 1
ATOM 2958 O O . GLU B 1 183 ? 75.819 38.533 48.995 1.00 24.43 181 GLU B O 1
ATOM 2964 N N . GLU B 1 184 ? 76.155 37.412 50.916 1.00 23.76 182 GLU B N 1
ATOM 2965 C CA . GLU B 1 184 ? 74.821 37.693 51.432 1.00 22.14 182 GLU B CA 1
ATOM 2966 C C . GLU B 1 184 ? 74.967 38.110 52.884 1.00 20.51 182 GLU B C 1
ATOM 2967 O O . GLU B 1 184 ? 75.880 37.670 53.575 1.00 20.44 182 GLU B O 1
ATOM 2973 N N . SER B 1 185 ? 74.080 38.970 53.348 1.00 20.19 183 SER B N 1
ATOM 2974 C CA . SER B 1 185 ? 74.144 39.369 54.734 1.00 21.43 183 SER B CA 1
ATOM 2975 C C . SER B 1 185 ? 72.886 38.805 55.383 1.00 19.63 183 SER B C 1
ATOM 2976 O O . SER B 1 185 ? 71.879 38.553 54.703 1.00 20.12 183 SER B O 1
ATOM 2979 N N . TYR B 1 186 ? 72.961 38.554 56.686 1.00 17.38 184 TYR B N 1
ATOM 2980 C CA . TYR B 1 186 ? 71.813 38.035 57.425 1.00 14.22 184 TYR B CA 1
ATOM 2981 C C . TYR B 1 186 ? 71.171 39.179 58.166 1.00 12.17 184 TYR B C 1
ATOM 2982 O O . TYR B 1 186 ? 71.859 40.107 58.595 1.00 10.90 184 TYR B O 1
ATOM 2991 N N . GLY B 1 187 ? 69.860 39.083 58.359 1.00 11.46 185 GLY B N 1
ATOM 2992 C CA . GLY B 1 187 ? 69.141 40.116 59.072 1.00 11.22 185 GLY B CA 1
ATOM 2993 C C . GLY B 1 187 ? 67.983 39.480 59.812 1.00 13.73 185 GLY B C 1
ATOM 2994 O O . GLY B 1 187 ? 67.753 38.267 59.690 1.00 12.38 185 GLY B O 1
ATOM 2995 N N . ILE B 1 188 ? 67.287 40.279 60.612 1.00 12.39 186 ILE B N 1
ATOM 2996 C CA . ILE B 1 188 ? 66.116 39.810 61.347 1.00 11.44 186 ILE B CA 1
ATOM 2997 C C . ILE B 1 188 ? 64.990 40.113 60.358 1.00 12.35 186 ILE B C 1
ATOM 2998 O O . ILE B 1 188 ? 64.925 41.222 59.807 1.00 11.76 186 ILE B O 1
ATOM 3003 N N . ILE B 1 189 ? 64.148 39.123 60.070 1.00 12.11 187 ILE B N 1
ATOM 3004 C CA . ILE B 1 189 ? 63.061 39.341 59.119 1.00 12.30 187 ILE B CA 1
ATOM 3005 C C . ILE B 1 189 ? 61.826 39.748 59.911 1.00 13.08 187 ILE B C 1
ATOM 3006 O O . ILE B 1 189 ? 61.534 39.167 60.958 1.00 13.28 187 ILE B O 1
ATOM 3011 N N . LEU B 1 190 ? 61.119 40.750 59.399 1.00 14.69 188 LEU B N 1
ATOM 3012 C CA . LEU B 1 190 ? 59.946 41.295 60.062 1.00 15.30 188 LEU B CA 1
ATOM 3013 C C . LEU B 1 190 ? 58.839 41.521 59.056 1.00 15.71 188 LEU B C 1
ATOM 3014 O O . LEU B 1 190 ? 59.094 41.589 57.854 1.00 14.44 188 LEU B O 1
ATOM 3019 N N . PRO B 1 191 ? 57.592 41.638 59.535 1.00 15.91 189 PRO B N 1
ATOM 3020 C CA . PRO B 1 191 ? 56.489 41.880 58.607 1.00 17.82 189 PRO B CA 1
ATOM 3021 C C . PRO B 1 191 ? 56.577 43.350 58.188 1.00 19.24 189 PRO B C 1
ATOM 3022 O O . PRO B 1 191 ? 57.210 44.147 58.877 1.00 18.19 189 PRO B O 1
ATOM 3026 N N . ASN B 1 192 ? 55.972 43.701 57.060 1.00 20.92 190 ASN B N 1
ATOM 3027 C CA . ASN B 1 192 ? 56.001 45.090 56.611 1.00 25.90 190 ASN B CA 1
ATOM 3028 C C . ASN B 1 192 ? 55.400 46.008 57.660 1.00 26.35 190 ASN B C 1
ATOM 3029 O O . ASN B 1 192 ? 54.491 45.607 58.383 1.00 27.99 190 ASN B O 1
ATOM 3034 N N . ASN B 1 193 ? 55.905 47.235 57.738 1.00 26.63 191 ASN B N 1
ATOM 3035 C CA . ASN B 1 193 ? 55.388 48.222 58.682 1.00 28.02 191 ASN B CA 1
ATOM 3036 C C . ASN B 1 193 ? 55.504 47.804 60.138 1.00 27.17 191 ASN B C 1
ATOM 3037 O O . ASN B 1 193 ? 54.761 48.296 60.988 1.00 27.84 191 ASN B O 1
ATOM 3042 N N . SER B 1 194 ? 56.417 46.888 60.432 1.00 24.92 192 SER B N 1
ATOM 3043 C CA . SER B 1 194 ? 56.585 46.435 61.801 1.00 23.97 192 SER B CA 1
ATOM 3044 C C . SER B 1 194 ? 57.133 47.557 62.664 1.00 25.73 192 SER B C 1
ATOM 3045 O O . SER B 1 194 ? 58.117 48.208 62.310 1.00 26.76 192 SER B O 1
ATOM 3048 N N . PRO B 1 195 ? 56.486 47.813 63.805 1.00 26.92 193 PRO B N 1
ATOM 3049 C CA . PRO B 1 195 ? 56.928 48.868 64.719 1.00 27.17 193 PRO B CA 1
ATOM 3050 C C . PRO B 1 195 ? 58.178 48.480 65.505 1.00 25.57 193 PRO B C 1
ATOM 3051 O O . PRO B 1 195 ? 58.708 49.291 66.251 1.00 26.41 193 PRO B O 1
ATOM 3055 N N . TYR B 1 196 ? 58.649 47.245 65.336 1.00 24.72 194 TYR B N 1
ATOM 3056 C CA . TYR B 1 196 ? 59.842 46.791 66.050 1.00 22.98 194 TYR B CA 1
ATOM 3057 C C . TYR B 1 196 ? 61.133 46.971 65.251 1.00 21.21 194 TYR B C 1
ATOM 3058 O O . TYR B 1 196 ? 62.235 46.863 65.799 1.00 19.50 194 TYR B O 1
ATOM 3067 N N . ARG B 1 197 ? 60.998 47.263 63.962 1.00 19.01 195 ARG B N 1
ATOM 3068 C CA . ARG B 1 197 ? 62.162 47.441 63.105 1.00 19.60 195 ARG B CA 1
ATOM 3069 C C . ARG B 1 197 ? 63.155 48.480 63.625 1.00 20.19 195 ARG B C 1
ATOM 3070 O O . ARG B 1 197 ? 64.301 48.149 63.930 1.00 18.84 195 ARG B O 1
ATOM 3078 N N . LYS B 1 198 ? 62.716 49.730 63.737 1.00 19.74 196 LYS B N 1
ATOM 3079 C CA . LYS B 1 198 ? 63.600 50.798 64.210 1.00 21.65 196 LYS B CA 1
ATOM 3080 C C . LYS B 1 198 ? 64.210 50.554 65.600 1.00 20.76 196 LYS B C 1
ATOM 3081 O O . LYS B 1 198 ? 65.406 50.746 65.796 1.00 23.31 196 LYS B O 1
ATOM 3087 N N . PRO B 1 199 ? 63.410 50.120 66.583 1.00 20.52 197 PRO B N 1
ATOM 3088 C CA . PRO B 1 199 ? 64.024 49.888 67.895 1.00 19.22 197 PRO B CA 1
ATOM 3089 C C . PRO B 1 199 ? 65.058 48.757 67.856 1.00 16.95 197 PRO B C 1
ATOM 3090 O O . PRO B 1 199 ? 66.013 48.746 68.636 1.00 14.38 197 PRO B O 1
ATOM 3094 N N . ILE B 1 200 ? 64.869 47.803 66.951 1.00 16.52 198 ILE B N 1
ATOM 3095 C CA . ILE B 1 200 ? 65.821 46.711 66.832 1.00 16.19 198 ILE B CA 1
ATOM 3096 C C . ILE B 1 200 ? 67.099 47.274 66.232 1.00 15.56 198 ILE B C 1
ATOM 3097 O O . ILE B 1 200 ? 68.194 46.977 66.700 1.00 17.24 198 ILE B O 1
ATOM 3102 N N . ASN B 1 201 ? 66.960 48.105 65.206 1.00 15.96 199 ASN B N 1
ATOM 3103 C CA . ASN B 1 201 ? 68.132 48.698 64.573 1.00 17.25 199 ASN B CA 1
ATOM 3104 C C . ASN B 1 201 ? 68.882 49.532 65.594 1.00 16.37 199 ASN B C 1
ATOM 3105 O O . ASN B 1 201 ? 70.102 49.451 65.702 1.00 15.05 199 ASN B O 1
ATOM 3110 N N . GLN B 1 202 ? 68.131 50.337 66.337 1.00 18.98 200 GLN B N 1
ATOM 3111 C CA . GLN B 1 202 ? 68.700 51.199 67.368 1.00 20.31 200 GLN B CA 1
ATOM 3112 C C . GLN B 1 202 ? 69.466 50.334 68.381 1.00 20.61 200 GLN B C 1
ATOM 3113 O O . GLN B 1 202 ? 70.600 50.645 68.754 1.00 19.85 200 GLN B O 1
ATOM 3119 N N . ALA B 1 203 ? 68.840 49.244 68.822 1.00 18.99 201 ALA B N 1
ATOM 3120 C CA . ALA B 1 203 ? 69.475 48.339 69.777 1.00 17.93 201 ALA B CA 1
ATOM 3121 C C . ALA B 1 203 ? 70.764 47.739 69.214 1.00 17.18 201 ALA B C 1
ATOM 3122 O O . ALA B 1 203 ? 71.811 47.785 69.857 1.00 16.72 201 ALA B O 1
ATOM 3124 N N . LEU B 1 204 ? 70.680 47.171 68.012 1.00 16.95 202 LEU B N 1
ATOM 3125 C CA . LEU B 1 204 ? 71.842 46.561 67.360 1.00 18.38 202 LEU B CA 1
ATOM 3126 C C . LEU B 1 204 ? 72.996 47.554 67.220 1.00 17.88 202 LEU B C 1
ATOM 3127 O O . LEU B 1 204 ? 74.159 47.217 67.464 1.00 18.34 202 LEU B O 1
ATOM 3132 N N . LEU B 1 205 ? 72.670 48.771 66.799 1.00 17.22 203 LEU B N 1
ATOM 3133 C CA . LEU B 1 205 ? 73.685 49.807 66.634 1.00 18.68 203 LEU B CA 1
ATOM 3134 C C . LEU B 1 205 ? 74.380 50.071 67.977 1.00 19.22 203 LEU B C 1
ATOM 3135 O O . LEU B 1 205 ? 75.601 50.141 68.032 1.00 21.39 203 LEU B O 1
ATOM 3140 N N . ASN B 1 206 ? 73.618 50.202 69.061 1.00 20.53 204 ASN B N 1
ATOM 3141 C CA . ASN B 1 206 ? 74.254 50.443 70.353 1.00 22.83 204 ASN B CA 1
ATOM 3142 C C . ASN B 1 206 ? 75.106 49.252 70.773 1.00 22.80 204 ASN B C 1
ATOM 3143 O O . ASN B 1 206 ? 76.190 49.431 71.325 1.00 22.62 204 ASN B O 1
ATOM 3148 N N . LEU B 1 207 ? 74.618 48.042 70.501 1.00 22.11 205 LEU B N 1
ATOM 3149 C CA . LEU B 1 207 ? 75.354 46.830 70.838 1.00 24.32 205 LEU B CA 1
ATOM 3150 C C . LEU B 1 207 ? 76.697 46.807 70.111 1.00 24.16 205 LEU B C 1
ATOM 3151 O O . LEU B 1 207 ? 77.693 46.320 70.641 1.00 25.70 205 LEU B O 1
ATOM 3156 N N . LYS B 1 208 ? 76.730 47.330 68.892 1.00 26.12 206 LYS B N 1
ATOM 3157 C CA . LYS B 1 208 ? 77.972 47.370 68.141 1.00 27.53 206 LYS B CA 1
ATOM 3158 C C . LYS B 1 208 ? 78.875 48.462 68.711 1.00 29.67 206 LYS B C 1
ATOM 3159 O O . LYS B 1 208 ? 80.072 48.253 68.874 1.00 31.05 206 LYS B O 1
ATOM 3165 N N . GLU B 1 209 ? 78.297 49.622 69.011 1.00 29.35 207 GLU B N 1
ATOM 3166 C CA . GLU B 1 209 ? 79.061 50.737 69.551 1.00 31.74 207 GLU B CA 1
ATOM 3167 C C . GLU B 1 209 ? 79.677 50.492 70.941 1.00 31.67 207 GLU B C 1
ATOM 3168 O O . GLU B 1 209 ? 80.778 50.967 71.210 1.00 32.92 207 GLU B O 1
ATOM 3174 N N . ASN B 1 210 ? 79.002 49.749 71.817 1.00 32.83 208 ASN B N 1
ATOM 3175 C CA . ASN B 1 210 ? 79.568 49.496 73.142 1.00 31.46 208 ASN B CA 1
ATOM 3176 C C . ASN B 1 210 ? 80.446 48.251 73.212 1.00 31.46 208 ASN B C 1
ATOM 3177 O O . ASN B 1 210 ? 80.932 47.891 74.281 1.00 32.18 208 ASN B O 1
ATOM 3182 N N . GLY B 1 211 ? 80.649 47.593 72.076 1.00 31.52 209 GLY B N 1
ATOM 3183 C CA . GLY B 1 211 ? 81.491 46.406 72.057 1.00 30.06 209 GLY B CA 1
ATOM 3184 C C . GLY B 1 211 ? 80.783 45.075 72.235 1.00 28.35 209 GLY B C 1
ATOM 3185 O O . GLY B 1 211 ? 81.362 44.021 71.958 1.00 30.67 209 GLY B O 1
ATOM 3186 N N . THR B 1 212 ? 79.540 45.109 72.697 1.00 26.29 210 THR B N 1
ATOM 3187 C CA . THR B 1 212 ? 78.784 43.876 72.893 1.00 25.49 210 THR B CA 1
ATOM 3188 C C . THR B 1 212 ? 78.756 42.991 71.643 1.00 24.19 210 THR B C 1
ATOM 3189 O O . THR B 1 212 ? 78.999 41.780 71.722 1.00 23.60 210 THR B O 1
ATOM 3193 N N . TYR B 1 213 ? 78.468 43.594 70.491 1.00 23.22 211 TYR B N 1
ATOM 3194 C CA . TYR B 1 213 ? 78.417 42.841 69.230 1.00 23.86 211 TYR B CA 1
ATOM 3195 C C . TYR B 1 213 ? 79.752 42.139 69.015 1.00 24.86 211 TYR B C 1
ATOM 3196 O O . TYR B 1 213 ? 79.833 40.920 68.803 1.00 22.47 211 TYR B O 1
ATOM 3205 N N . GLN B 1 214 ? 80.796 42.954 69.065 1.00 25.82 212 GLN B N 1
ATOM 3206 C CA . GLN B 1 214 ? 82.166 42.514 68.894 1.00 27.06 212 GLN B CA 1
ATOM 3207 C C . GLN B 1 214 ? 82.445 41.300 69.788 1.00 26.31 212 GLN B C 1
ATOM 3208 O O . GLN B 1 214 ? 82.958 40.280 69.330 1.00 24.71 212 GLN B O 1
ATOM 3214 N N . SER B 1 215 ? 82.089 41.408 71.064 1.00 24.93 213 SER B N 1
ATOM 3215 C CA . SER B 1 215 ? 82.334 40.315 72.001 1.00 23.40 213 SER B CA 1
ATOM 3216 C C . SER B 1 215 ? 81.558 39.050 71.649 1.00 21.98 213 SER B C 1
ATOM 3217 O O . SER B 1 215 ? 82.071 37.939 71.799 1.00 19.97 213 SER B O 1
ATOM 3220 N N . LEU B 1 216 ? 80.327 39.218 71.175 1.00 20.36 214 LEU B N 1
ATOM 3221 C CA . LEU B 1 216 ? 79.500 38.080 70.799 1.00 20.37 214 LEU B CA 1
ATOM 3222 C C . LEU B 1 216 ? 80.101 37.371 69.604 1.00 19.18 214 LEU B C 1
ATOM 3223 O O . LEU B 1 216 ? 80.170 36.140 69.567 1.00 18.14 214 LEU B O 1
ATOM 3228 N N . TYR B 1 217 ? 80.535 38.154 68.624 1.00 16.84 215 TYR B N 1
ATOM 3229 C CA . TYR B 1 217 ? 81.120 37.581 67.423 1.00 17.60 215 TYR B CA 1
ATOM 3230 C C . TYR B 1 217 ? 82.356 36.754 67.754 1.00 17.60 215 TYR B C 1
ATOM 3231 O O . TYR B 1 217 ? 82.519 35.641 67.254 1.00 15.95 215 TYR B O 1
ATOM 3240 N N . ASP B 1 218 ? 83.220 37.298 68.604 1.00 15.85 216 ASP B N 1
ATOM 3241 C CA . ASP B 1 218 ? 84.450 36.601 68.960 1.00 20.08 216 ASP B CA 1
ATOM 3242 C C . ASP B 1 218 ? 84.171 35.346 69.782 1.00 20.31 216 ASP B C 1
ATOM 3243 O O . ASP B 1 218 ? 84.984 34.419 69.823 1.00 21.43 216 ASP B O 1
ATOM 3248 N N . LYS B 1 219 ? 83.017 35.324 70.436 1.00 19.46 217 LYS B N 1
ATOM 3249 C CA . LYS B 1 219 ? 82.631 34.180 71.246 1.00 18.34 217 LYS B CA 1
ATOM 3250 C C . LYS B 1 219 ? 82.259 32.963 70.400 1.00 17.64 217 LYS B C 1
ATOM 3251 O O . LYS B 1 219 ? 82.535 31.829 70.784 1.00 14.85 217 LYS B O 1
ATOM 3257 N N . TRP B 1 220 ? 81.643 33.196 69.246 1.00 17.31 218 TRP B N 1
ATOM 3258 C CA . TRP B 1 220 ? 81.223 32.089 68.401 1.00 18.55 218 TRP B CA 1
ATOM 3259 C C . TRP B 1 220 ? 82.031 31.857 67.140 1.00 20.13 218 TRP B C 1
ATOM 3260 O O . TRP B 1 220 ? 81.885 30.816 66.500 1.00 20.76 218 TRP B O 1
ATOM 3271 N N . PHE B 1 221 ? 82.887 32.808 66.782 1.00 20.05 219 PHE B N 1
ATOM 3272 C CA . PHE B 1 221 ? 83.671 32.682 65.560 1.00 21.43 219 PHE B CA 1
ATOM 3273 C C . PHE B 1 221 ? 85.146 33.025 65.736 1.00 23.62 219 PHE B C 1
ATOM 3274 O O . PHE B 1 221 ? 85.582 33.488 66.794 1.00 22.10 219 PHE B O 1
ATOM 3282 N N . ASP B 1 222 ? 85.907 32.797 64.674 1.00 25.15 220 ASP B N 1
ATOM 3283 C CA . ASP B 1 222 ? 87.331 33.091 64.683 1.00 27.43 220 ASP B CA 1
ATOM 3284 C C . ASP B 1 222 ? 87.502 34.435 63.986 1.00 27.96 220 ASP B C 1
ATOM 3285 O O . ASP B 1 222 ? 87.062 34.614 62.864 1.00 28.73 220 ASP B O 1
ATOM 3290 N N . PRO B 1 223 ? 88.143 35.400 64.652 1.00 31.22 221 PRO B N 1
ATOM 3291 C CA . PRO B 1 223 ? 88.358 36.736 64.086 1.00 32.57 221 PRO B CA 1
ATOM 3292 C C . PRO B 1 223 ? 88.829 36.775 62.633 1.00 33.88 221 PRO B C 1
ATOM 3293 O O . PRO B 1 223 ? 88.366 37.612 61.852 1.00 32.69 221 PRO B O 1
ATOM 3297 N N . LYS B 1 224 ? 89.724 35.861 62.267 1.00 34.30 222 LYS B N 1
ATOM 3298 C CA . LYS B 1 224 ? 90.264 35.831 60.905 1.00 36.84 222 LYS B CA 1
ATOM 3299 C C . LYS B 1 224 ? 89.265 35.449 59.804 1.00 35.97 222 LYS B C 1
ATOM 3300 O O . LYS B 1 224 ? 89.506 35.715 58.626 1.00 34.82 222 LYS B O 1
ATOM 3306 N N . ASN B 1 225 ? 88.151 34.830 60.183 1.00 35.95 223 ASN B N 1
ATOM 3307 C CA . ASN B 1 225 ? 87.155 34.419 59.199 1.00 36.85 223 ASN B CA 1
ATOM 3308 C C . ASN B 1 225 ? 86.095 35.479 58.900 1.00 37.46 223 ASN B C 1
ATOM 3309 O O . ASN B 1 225 ? 85.260 35.294 58.007 1.00 36.68 223 ASN B O 1
ATOM 3314 N N . SER B 1 226 ? 86.117 36.586 59.633 1.00 38.04 224 SER B N 1
ATOM 3315 C CA . SER B 1 226 ? 85.126 37.636 59.415 1.00 39.36 224 SER B CA 1
ATOM 3316 C C . SER B 1 226 ? 85.107 38.109 57.962 1.00 40.07 224 SER B C 1
ATOM 3317 O O . SER B 1 226 ? 86.153 38.266 57.332 1.00 37.41 224 SER B O 1
ATOM 3320 N N . LEU B 1 227 ? 83.904 38.331 57.441 1.00 40.94 225 LEU B N 1
ATOM 3321 C CA . LEU B 1 227 ? 83.723 38.792 56.070 1.00 43.64 225 LEU B CA 1
ATOM 3322 C C . LEU B 1 227 ? 83.420 40.291 56.058 1.00 45.92 225 LEU B C 1
ATOM 3323 O O . LEU B 1 227 ? 82.656 40.780 55.224 1.00 45.21 225 LEU B O 1
ATOM 3328 N N . GLU B 1 228 ? 84.036 41.008 56.996 1.00 49.46 226 GLU B N 1
ATOM 3329 C CA . GLU B 1 228 ? 83.871 42.453 57.131 1.00 52.77 226 GLU B CA 1
ATOM 3330 C C . GLU B 1 228 ? 82.449 42.835 57.503 1.00 53.44 226 GLU B C 1
ATOM 3331 O O . GLU B 1 228 ? 81.750 43.396 56.634 1.00 55.57 226 GLU B O 1
ATOM 3338 N N . PRO C 1 4 ? 60.262 64.177 40.161 1.00 38.08 4 PRO C N 1
ATOM 3339 C CA . PRO C 1 4 ? 61.596 63.545 40.268 1.00 38.10 4 PRO C CA 1
ATOM 3340 C C . PRO C 1 4 ? 62.092 63.569 41.708 1.00 37.36 4 PRO C C 1
ATOM 3341 O O . PRO C 1 4 ? 61.688 64.425 42.497 1.00 38.62 4 PRO C O 1
ATOM 3345 N N . LEU C 1 5 ? 62.970 62.631 42.048 1.00 37.05 5 LEU C N 1
ATOM 3346 C CA . LEU C 1 5 ? 63.502 62.556 43.407 1.00 35.56 5 LEU C CA 1
ATOM 3347 C C . LEU C 1 5 ? 64.640 63.540 43.648 1.00 33.65 5 LEU C C 1
ATOM 3348 O O . LEU C 1 5 ? 65.542 63.654 42.827 1.00 33.25 5 LEU C O 1
ATOM 3353 N N . LEU C 1 6 ? 64.580 64.262 44.764 1.00 32.24 6 LEU C N 1
ATOM 3354 C CA . LEU C 1 6 ? 65.642 65.197 45.123 1.00 31.10 6 LEU C CA 1
ATOM 3355 C C . LEU C 1 6 ? 66.598 64.457 46.044 1.00 29.36 6 LEU C C 1
ATOM 3356 O O . LEU C 1 6 ? 66.220 64.014 47.131 1.00 26.77 6 LEU C O 1
ATOM 3361 N N . VAL C 1 7 ? 67.839 64.332 45.592 1.00 28.39 7 VAL C N 1
ATOM 3362 C CA . VAL C 1 7 ? 68.878 63.626 46.325 1.00 27.76 7 VAL C CA 1
ATOM 3363 C C . VAL C 1 7 ? 69.998 64.527 46.832 1.00 28.24 7 VAL C C 1
ATOM 3364 O O . VAL C 1 7 ? 70.708 65.159 46.046 1.00 27.77 7 VAL C O 1
ATOM 3368 N N . ALA C 1 8 ? 70.157 64.571 48.149 1.00 27.48 8 ALA C N 1
ATOM 3369 C CA . ALA C 1 8 ? 71.203 65.372 48.765 1.00 25.71 8 ALA C CA 1
ATOM 3370 C C . ALA C 1 8 ? 72.516 64.599 48.704 1.00 25.76 8 ALA C C 1
ATOM 3371 O O . ALA C 1 8 ? 72.546 63.390 48.946 1.00 22.87 8 ALA C O 1
ATOM 3373 N N . THR C 1 9 ? 73.596 65.301 48.372 1.00 25.07 9 THR C N 1
ATOM 3374 C CA . THR C 1 9 ? 74.919 64.690 48.289 1.00 24.83 9 THR C CA 1
ATOM 3375 C C . THR C 1 9 ? 75.930 65.527 49.062 1.00 25.05 9 THR C C 1
ATOM 3376 O O . THR C 1 9 ? 75.603 66.597 49.575 1.00 24.55 9 THR C O 1
ATOM 3380 N N . ARG C 1 10 ? 77.155 65.020 49.149 1.00 24.42 10 ARG C N 1
ATOM 3381 C CA . ARG C 1 10 ? 78.226 65.699 49.864 1.00 23.89 10 ARG C CA 1
ATOM 3382 C C . ARG C 1 10 ? 79.545 65.264 49.227 1.00 22.44 10 ARG C C 1
ATOM 3383 O O . ARG C 1 10 ? 79.776 64.074 49.010 1.00 23.74 10 ARG C O 1
ATOM 3391 N N . VAL C 1 11 ? 80.397 66.233 48.909 1.00 21.84 11 VAL C N 1
ATOM 3392 C CA . VAL C 1 11 ? 81.671 65.941 48.264 1.00 21.59 11 VAL C CA 1
ATOM 3393 C C . VAL C 1 11 ? 82.682 65.304 49.203 1.00 20.79 11 VAL C C 1
ATOM 3394 O O . VAL C 1 11 ? 83.086 65.903 50.199 1.00 19.38 11 VAL C O 1
ATOM 3398 N N . ILE C 1 12 ? 83.079 64.078 48.863 1.00 21.92 12 ILE C N 1
ATOM 3399 C CA . ILE C 1 12 ? 84.054 63.311 49.630 1.00 22.16 12 ILE C CA 1
ATOM 3400 C C . ILE C 1 12 ? 84.505 62.093 48.817 1.00 23.99 12 ILE C C 1
ATOM 3401 O O . ILE C 1 12 ? 83.868 61.039 48.842 1.00 22.57 12 ILE C O 1
ATOM 3406 N N . PRO C 1 13 ? 85.609 62.235 48.059 1.00 23.48 13 PRO C N 1
ATOM 3407 C CA . PRO C 1 13 ? 86.122 61.135 47.243 1.00 24.72 13 PRO C CA 1
ATOM 3408 C C . PRO C 1 13 ? 86.688 59.980 48.074 1.00 24.64 13 PRO C C 1
ATOM 3409 O O . PRO C 1 13 ? 87.121 60.172 49.212 1.00 24.63 13 PRO C O 1
ATOM 3413 N N . PRO C 1 14 ? 86.693 58.762 47.501 1.00 23.54 14 PRO C N 1
ATOM 3414 C CA . PRO C 1 14 ? 86.222 58.445 46.149 1.00 23.68 14 PRO C CA 1
ATOM 3415 C C . PRO C 1 14 ? 84.717 58.177 46.043 1.00 23.83 14 PRO C C 1
ATOM 3416 O O . PRO C 1 14 ? 84.255 57.720 45.004 1.00 23.75 14 PRO C O 1
ATOM 3420 N N . PHE C 1 15 ? 83.954 58.458 47.094 1.00 22.86 15 PHE C N 1
ATOM 3421 C CA . PHE C 1 15 ? 82.524 58.195 47.045 1.00 22.58 15 PHE C CA 1
ATOM 3422 C C . PHE C 1 15 ? 81.756 59.268 46.298 1.00 23.07 15 PHE C C 1
ATOM 3423 O O . PHE C 1 15 ? 80.801 58.975 45.581 1.00 21.00 15 PHE C O 1
ATOM 3431 N N . VAL C 1 16 ? 82.194 60.511 46.454 1.00 26.03 16 VAL C N 1
ATOM 3432 C CA . VAL C 1 16 ? 81.560 61.645 45.793 1.00 28.73 16 VAL C CA 1
ATOM 3433 C C . VAL C 1 16 ? 82.607 62.684 45.382 1.00 30.76 16 VAL C C 1
ATOM 3434 O O . VAL C 1 16 ? 83.335 63.202 46.229 1.00 29.79 16 VAL C O 1
ATOM 3438 N N . LEU C 1 17 ? 82.682 62.973 44.086 1.00 32.56 17 LEU C N 1
ATOM 3439 C CA . LEU C 1 17 ? 83.617 63.967 43.566 1.00 36.66 17 LEU C CA 1
ATOM 3440 C C . LEU C 1 17 ? 82.871 64.978 42.698 1.00 39.42 17 LEU C C 1
ATOM 3441 O O . LEU C 1 17 ? 81.828 64.663 42.122 1.00 39.33 17 LEU C O 1
ATOM 3446 N N . SER C 1 18 ? 83.414 66.189 42.596 1.00 42.49 18 SER C N 1
ATOM 3447 C CA . SER C 1 18 ? 82.790 67.245 41.798 1.00 45.99 18 SER C CA 1
ATOM 3448 C C . SER C 1 18 ? 83.794 67.963 40.906 1.00 47.26 18 SER C C 1
ATOM 3449 O O . SER C 1 18 ? 84.987 67.991 41.198 1.00 47.18 18 SER C O 1
ATOM 3452 N N . ASN C 1 19 ? 83.295 68.562 39.828 1.00 49.88 19 ASN C N 1
ATOM 3453 C CA . ASN C 1 19 ? 84.147 69.277 38.881 1.00 51.75 19 ASN C CA 1
ATOM 3454 C C . ASN C 1 19 ? 83.330 70.108 37.896 1.00 51.41 19 ASN C C 1
ATOM 3455 O O . ASN C 1 19 ? 82.613 71.032 38.293 1.00 51.98 19 ASN C O 1
ATOM 3460 N N . LEU C 1 23 ? 80.358 65.813 38.542 1.00 34.65 23 LEU C N 1
ATOM 3461 C CA . LEU C 1 23 ? 79.944 64.920 39.622 1.00 35.06 23 LEU C CA 1
ATOM 3462 C C . LEU C 1 23 ? 80.250 63.455 39.303 1.00 34.20 23 LEU C C 1
ATOM 3463 O O . LEU C 1 23 ? 79.757 62.911 38.316 1.00 34.60 23 LEU C O 1
ATOM 3468 N N . SER C 1 24 ? 81.046 62.818 40.163 1.00 33.11 24 SER C N 1
ATOM 3469 C CA . SER C 1 24 ? 81.448 61.422 39.971 1.00 31.62 24 SER C CA 1
ATOM 3470 C C . SER C 1 24 ? 81.710 60.686 41.299 1.00 30.82 24 SER C C 1
ATOM 3471 O O . SER C 1 24 ? 81.616 61.271 42.379 1.00 30.30 24 SER C O 1
ATOM 3474 N N . GLY C 1 25 ? 82.044 59.401 41.212 1.00 28.18 25 GLY C N 1
ATOM 3475 C CA . GLY C 1 25 ? 82.327 58.642 42.415 1.00 26.97 25 GLY C CA 1
ATOM 3476 C C . GLY C 1 25 ? 81.535 57.362 42.589 1.00 27.03 25 GLY C C 1
ATOM 3477 O O . GLY C 1 25 ? 80.586 57.096 41.854 1.00 27.11 25 GLY C O 1
ATOM 3478 N N . PHE C 1 26 ? 81.930 56.570 43.579 1.00 25.85 26 PHE C N 1
ATOM 3479 C CA . PHE C 1 26 ? 81.267 55.307 43.865 1.00 24.85 26 PHE C CA 1
ATOM 3480 C C . PHE C 1 26 ? 79.793 55.475 44.195 1.00 23.93 26 PHE C C 1
ATOM 3481 O O . PHE C 1 26 ? 78.938 54.815 43.608 1.00 23.69 26 PHE C O 1
ATOM 3489 N N . SER C 1 27 ? 79.501 56.350 45.150 1.00 22.36 27 SER C N 1
ATOM 3490 C CA . SER C 1 27 ? 78.129 56.573 45.573 1.00 23.06 27 SER C CA 1
ATOM 3491 C C . SER C 1 27 ? 77.269 57.172 44.472 1.00 22.59 27 SER C C 1
ATOM 3492 O O . SER C 1 27 ? 76.069 56.908 44.398 1.00 22.18 27 SER C O 1
ATOM 3495 N N . ILE C 1 28 ? 77.881 57.987 43.621 1.00 23.67 28 ILE C N 1
ATOM 3496 C CA . ILE C 1 28 ? 77.150 58.593 42.515 1.00 24.07 28 ILE C CA 1
ATOM 3497 C C . ILE C 1 28 ? 76.756 57.504 41.517 1.00 24.85 28 ILE C C 1
ATOM 3498 O O . ILE C 1 28 ? 75.589 57.398 41.135 1.00 27.70 28 ILE C O 1
ATOM 3503 N N . ASP C 1 29 ? 77.716 56.689 41.098 1.00 25.29 29 ASP C N 1
ATOM 3504 C CA . ASP C 1 29 ? 77.396 55.619 40.162 1.00 26.56 29 ASP C CA 1
ATOM 3505 C C . ASP C 1 29 ? 76.369 54.684 40.775 1.00 25.41 29 ASP C C 1
ATOM 3506 O O . ASP C 1 29 ? 75.479 54.187 40.083 1.00 26.20 29 ASP C O 1
ATOM 3511 N N . LEU C 1 30 ? 76.495 54.444 42.077 1.00 25.36 30 LEU C N 1
ATOM 3512 C CA . LEU C 1 30 ? 75.567 53.556 42.770 1.00 22.35 30 LEU C CA 1
ATOM 3513 C C . LEU C 1 30 ? 74.152 54.109 42.801 1.00 22.40 30 LEU C C 1
ATOM 3514 O O . LEU C 1 30 ? 73.210 53.393 42.480 1.00 22.67 30 LEU C O 1
ATOM 3519 N N . TRP C 1 31 ? 73.987 55.371 43.192 1.00 19.57 31 TRP C N 1
ATOM 3520 C CA . TRP C 1 31 ? 72.641 55.925 43.236 1.00 21.52 31 TRP C CA 1
ATOM 3521 C C . TRP C 1 31 ? 72.002 55.927 41.854 1.00 23.13 31 TRP C C 1
ATOM 3522 O O . TRP C 1 31 ? 70.811 55.649 41.715 1.00 22.36 31 TRP C O 1
ATOM 3533 N N . ARG C 1 32 ? 72.792 56.254 40.834 1.00 24.13 32 ARG C N 1
ATOM 3534 C CA . ARG C 1 32 ? 72.280 56.272 39.470 1.00 25.91 32 ARG C CA 1
ATOM 3535 C C . ARG C 1 32 ? 71.786 54.891 39.053 1.00 25.08 32 ARG C C 1
ATOM 3536 O O . ARG C 1 32 ? 70.740 54.777 38.419 1.00 24.75 32 ARG C O 1
ATOM 3544 N N . SER C 1 33 ? 72.525 53.846 39.425 1.00 25.22 33 SER C N 1
ATOM 3545 C CA . SER C 1 33 ? 72.132 52.482 39.090 1.00 24.91 33 SER C CA 1
ATOM 3546 C C . SER C 1 33 ? 70.876 52.107 39.863 1.00 24.64 33 SER C C 1
ATOM 3547 O O . SER C 1 33 ? 70.067 51.300 39.406 1.00 23.45 33 SER C O 1
ATOM 3550 N N . ILE C 1 34 ? 70.734 52.692 41.047 1.00 23.33 34 ILE C N 1
ATOM 3551 C CA . ILE C 1 34 ? 69.576 52.447 41.880 1.00 23.43 34 ILE C CA 1
ATOM 3552 C C . ILE C 1 34 ? 68.369 53.175 41.294 1.00 24.33 34 ILE C C 1
ATOM 3553 O O . ILE C 1 34 ? 67.292 52.599 41.158 1.00 22.88 34 ILE C O 1
ATOM 3558 N N . ALA C 1 35 ? 68.555 54.446 40.951 1.00 24.79 35 ALA C N 1
ATOM 3559 C CA . ALA C 1 35 ? 67.481 55.254 40.387 1.00 28.18 35 ALA C CA 1
ATOM 3560 C C . ALA C 1 35 ? 66.924 54.624 39.113 1.00 30.06 35 ALA C C 1
ATOM 3561 O O . ALA C 1 35 ? 65.712 54.593 38.905 1.00 31.73 35 ALA C O 1
ATOM 3563 N N . THR C 1 36 ? 67.815 54.131 38.262 1.00 31.93 36 THR C N 1
ATOM 3564 C CA . THR C 1 36 ? 67.403 53.503 37.017 1.00 34.99 36 THR C CA 1
ATOM 3565 C C . THR C 1 36 ? 66.723 52.178 37.325 1.00 36.12 36 THR C C 1
ATOM 3566 O O . THR C 1 36 ? 65.764 51.791 36.658 1.00 37.82 36 THR C O 1
ATOM 3570 N N . GLN C 1 37 ? 67.232 51.488 38.341 1.00 36.02 37 GLN C N 1
ATOM 3571 C CA . GLN C 1 37 ? 66.690 50.202 38.763 1.00 36.09 37 GLN C CA 1
ATOM 3572 C C . GLN C 1 37 ? 65.219 50.344 39.125 1.00 35.00 37 GLN C C 1
ATOM 3573 O O . GLN C 1 37 ? 64.400 49.478 38.819 1.00 35.44 37 GLN C O 1
ATOM 3579 N N . ILE C 1 38 ? 64.907 51.455 39.779 1.00 33.54 38 ILE C N 1
ATOM 3580 C CA . ILE C 1 38 ? 63.561 51.775 40.222 1.00 33.20 38 ILE C CA 1
ATOM 3581 C C . ILE C 1 38 ? 62.734 52.344 39.078 1.00 35.12 38 ILE C C 1
ATOM 3582 O O . ILE C 1 38 ? 61.530 52.101 38.984 1.00 36.74 38 ILE C O 1
ATOM 3587 N N . GLY C 1 39 ? 63.389 53.109 38.213 1.00 35.20 39 GLY C N 1
ATOM 3588 C CA . GLY C 1 39 ? 62.699 53.707 37.086 1.00 37.51 39 GLY C CA 1
ATOM 3589 C C . GLY C 1 39 ? 62.233 55.127 37.357 1.00 38.14 39 GLY C C 1
ATOM 3590 O O . GLY C 1 39 ? 61.124 55.504 36.980 1.00 37.82 39 GLY C O 1
ATOM 3591 N N . ILE C 1 40 ? 63.069 55.918 38.023 1.00 37.51 40 ILE C N 1
ATOM 3592 C CA . ILE C 1 40 ? 62.722 57.303 38.316 1.00 39.22 40 ILE C CA 1
ATOM 3593 C C . ILE C 1 40 ? 63.923 58.216 38.095 1.00 39.50 40 ILE C C 1
ATOM 3594 O O . ILE C 1 40 ? 65.069 57.765 38.105 1.00 39.83 40 ILE C O 1
ATOM 3599 N N . GLU C 1 41 ? 63.646 59.497 37.875 1.00 41.06 41 GLU C N 1
ATOM 3600 C CA . GLU C 1 41 ? 64.689 60.491 37.660 1.00 41.56 41 GLU C CA 1
ATOM 3601 C C . GLU C 1 41 ? 64.996 61.161 38.990 1.00 40.97 41 GLU C C 1
ATOM 3602 O O . GLU C 1 41 ? 64.187 61.113 39.915 1.00 40.10 41 GLU C O 1
ATOM 3608 N N . SER C 1 42 ? 66.161 61.791 39.083 1.00 39.98 42 SER C N 1
ATOM 3609 C CA . SER C 1 42 ? 66.557 62.446 40.321 1.00 39.73 42 SER C CA 1
ATOM 3610 C C . SER C 1 42 ? 67.564 63.573 40.122 1.00 39.41 42 SER C C 1
ATOM 3611 O O . SER C 1 42 ? 68.422 63.511 39.245 1.00 39.08 42 SER C O 1
ATOM 3614 N N . LYS C 1 43 ? 67.459 64.591 40.967 1.00 39.86 43 LYS C N 1
ATOM 3615 C CA . LYS C 1 43 ? 68.361 65.729 40.931 1.00 40.36 43 LYS C CA 1
ATOM 3616 C C . LYS C 1 43 ? 69.266 65.685 42.159 1.00 38.75 43 LYS C C 1
ATOM 3617 O O . LYS C 1 43 ? 68.795 65.503 43.284 1.00 36.70 43 LYS C O 1
ATOM 3623 N N . LEU C 1 44 ? 70.565 65.848 41.935 1.00 37.62 44 LEU C N 1
ATOM 3624 C CA . LEU C 1 44 ? 71.543 65.818 43.016 1.00 36.05 44 LEU C CA 1
ATOM 3625 C C . LEU C 1 44 ? 71.845 67.223 43.504 1.00 35.36 44 LEU C C 1
ATOM 3626 O O . LEU C 1 44 ? 72.270 68.080 42.730 1.00 35.75 44 LEU C O 1
ATOM 3631 N N . ILE C 1 45 ? 71.616 67.452 44.791 1.00 33.78 45 ILE C N 1
ATOM 3632 C CA . ILE C 1 45 ? 71.871 68.752 45.402 1.00 33.51 45 ILE C CA 1
ATOM 3633 C C . ILE C 1 45 ? 73.001 68.621 46.424 1.00 33.28 45 ILE C C 1
ATOM 3634 O O . ILE C 1 45 ? 72.870 67.905 47.413 1.00 32.12 45 ILE C O 1
ATOM 3639 N N . GLU C 1 46 ? 74.102 69.328 46.179 1.00 33.72 46 GLU C N 1
ATOM 3640 C CA . GLU C 1 46 ? 75.272 69.292 47.048 1.00 32.76 46 GLU C CA 1
ATOM 3641 C C . GLU C 1 46 ? 75.116 70.100 48.334 1.00 32.40 46 GLU C C 1
ATOM 3642 O O . GLU C 1 46 ? 74.473 71.154 48.355 1.00 32.22 46 GLU C O 1
ATOM 3648 N N . TYR C 1 47 ? 75.711 69.582 49.406 1.00 29.94 47 TYR C N 1
ATOM 3649 C CA . TYR C 1 47 ? 75.698 70.232 50.711 1.00 29.19 47 TYR C CA 1
ATOM 3650 C C . TYR C 1 47 ? 77.114 70.221 51.250 1.00 28.48 47 TYR C C 1
ATOM 3651 O O . TYR C 1 47 ? 77.871 69.299 50.969 1.00 29.18 47 TYR C O 1
ATOM 3660 N N . SER C 1 48 ? 77.458 71.240 52.031 1.00 27.50 48 SER C N 1
ATOM 3661 C CA . SER C 1 48 ? 78.805 71.403 52.581 1.00 27.85 48 SER C CA 1
ATOM 3662 C C . SER C 1 48 ? 79.291 70.442 53.665 1.00 25.66 48 SER C C 1
ATOM 3663 O O . SER C 1 48 ? 80.498 70.294 53.854 1.00 25.58 48 SER C O 1
ATOM 3666 N N . SER C 1 49 ? 78.369 69.811 54.382 1.00 24.20 49 SER C N 1
ATOM 3667 C CA . SER C 1 49 ? 78.743 68.886 55.444 1.00 23.46 49 SER C CA 1
ATOM 3668 C C . SER C 1 49 ? 77.640 67.852 55.648 1.00 23.81 49 SER C C 1
ATOM 3669 O O . SER C 1 49 ? 76.573 67.945 55.038 1.00 24.39 49 SER C O 1
ATOM 3672 N N . VAL C 1 50 ? 77.889 66.879 56.519 1.00 22.19 50 VAL C N 1
ATOM 3673 C CA . VAL C 1 50 ? 76.889 65.857 56.791 1.00 22.52 50 VAL C CA 1
ATOM 3674 C C . VAL C 1 50 ? 75.713 66.457 57.560 1.00 22.91 50 VAL C C 1
ATOM 3675 O O . VAL C 1 50 ? 74.563 66.222 57.213 1.00 22.14 50 VAL C O 1
ATOM 3679 N N . PRO C 1 51 ? 75.985 67.238 58.621 1.00 23.92 51 PRO C N 1
ATOM 3680 C CA . PRO C 1 51 ? 74.867 67.826 59.374 1.00 25.07 51 PRO C CA 1
ATOM 3681 C C . PRO C 1 51 ? 73.966 68.728 58.523 1.00 25.75 51 PRO C C 1
ATOM 3682 O O . PRO C 1 51 ? 72.764 68.812 58.764 1.00 23.47 51 PRO C O 1
ATOM 3686 N N . GLU C 1 52 ? 74.551 69.385 57.527 1.00 26.76 52 GLU C N 1
ATOM 3687 C CA . GLU C 1 52 ? 73.790 70.264 56.647 1.00 28.42 52 GLU C CA 1
ATOM 3688 C C . GLU C 1 52 ? 72.907 69.371 55.778 1.00 27.42 52 GLU C C 1
ATOM 3689 O O . GLU C 1 52 ? 71.733 69.658 55.559 1.00 25.98 52 GLU C O 1
ATOM 3695 N N . LEU C 1 53 ? 73.484 68.279 55.291 1.00 26.88 53 LEU C N 1
ATOM 3696 C CA . LEU C 1 53 ? 72.738 67.348 54.466 1.00 25.90 53 LEU C CA 1
ATOM 3697 C C . LEU C 1 53 ? 71.597 66.738 55.278 1.00 24.98 53 LEU C C 1
ATOM 3698 O O . LEU C 1 53 ? 70.509 66.490 54.752 1.00 24.68 53 LEU C O 1
ATOM 3703 N N . ILE C 1 54 ? 71.849 66.515 56.563 1.00 24.76 54 ILE C N 1
ATOM 3704 C CA . ILE C 1 54 ? 70.849 65.949 57.451 1.00 26.28 54 ILE C CA 1
ATOM 3705 C C . ILE C 1 54 ? 69.709 66.943 57.667 1.00 26.97 54 ILE C C 1
ATOM 3706 O O . ILE C 1 54 ? 68.536 66.559 57.654 1.00 24.98 54 ILE C O 1
ATOM 3711 N N . SER C 1 55 ? 70.052 68.215 57.866 1.00 27.16 55 SER C N 1
ATOM 3712 C CA . SER C 1 55 ? 69.035 69.244 58.072 1.00 28.55 55 SER C CA 1
ATOM 3713 C C . SER C 1 55 ? 68.119 69.303 56.852 1.00 28.28 55 SER C C 1
ATOM 3714 O O . SER C 1 55 ? 66.922 69.563 56.972 1.00 26.75 55 SER C O 1
ATOM 3717 N N . ALA C 1 56 ? 68.690 69.051 55.678 1.00 28.16 56 ALA C N 1
ATOM 3718 C CA . ALA C 1 56 ? 67.932 69.061 54.432 1.00 28.81 56 ALA C CA 1
ATOM 3719 C C . ALA C 1 56 ? 66.851 67.987 54.481 1.00 29.72 56 ALA C C 1
ATOM 3720 O O . ALA C 1 56 ? 65.744 68.168 53.963 1.00 29.92 56 ALA C O 1
ATOM 3722 N N . ILE C 1 57 ? 67.187 66.861 55.101 1.00 29.49 57 ILE C N 1
ATOM 3723 C CA . ILE C 1 57 ? 66.249 65.754 55.250 1.00 30.12 57 ILE C CA 1
ATOM 3724 C C . ILE C 1 57 ? 65.163 66.173 56.245 1.00 30.67 57 ILE C C 1
ATOM 3725 O O . ILE C 1 57 ? 63.971 66.089 55.958 1.00 31.26 57 ILE C O 1
ATOM 3730 N N . LYS C 1 58 ? 65.602 66.629 57.412 1.00 30.53 58 LYS C N 1
ATOM 3731 C CA . LYS C 1 58 ? 64.709 67.065 58.465 1.00 31.89 58 LYS C CA 1
ATOM 3732 C C . LYS C 1 58 ? 63.820 68.232 58.025 1.00 33.81 58 LYS C C 1
ATOM 3733 O O . LYS C 1 58 ? 62.696 68.373 58.503 1.00 33.38 58 LYS C O 1
ATOM 3739 N N . ASP C 1 59 ? 64.316 69.062 57.113 1.00 34.14 59 ASP C N 1
ATOM 3740 C CA . ASP C 1 59 ? 63.546 70.200 56.632 1.00 35.93 59 ASP C CA 1
ATOM 3741 C C . ASP C 1 59 ? 62.698 69.846 55.419 1.00 36.49 59 ASP C C 1
ATOM 3742 O O . ASP C 1 59 ? 61.997 70.700 54.877 1.00 36.32 59 ASP C O 1
ATOM 3747 N N . ASN C 1 60 ? 62.774 68.588 54.999 1.00 37.44 60 ASN C N 1
ATOM 3748 C CA . ASN C 1 60 ? 62.006 68.102 53.868 1.00 38.16 60 ASN C CA 1
ATOM 3749 C C . ASN C 1 60 ? 62.389 68.816 52.573 1.00 37.50 60 ASN C C 1
ATOM 3750 O O . ASN C 1 60 ? 61.568 68.966 51.671 1.00 36.79 60 ASN C O 1
ATOM 3755 N N . LYS C 1 61 ? 63.649 69.235 52.483 1.00 35.51 61 LYS C N 1
ATOM 3756 C CA . LYS C 1 61 ? 64.151 69.910 51.291 1.00 33.25 61 LYS C CA 1
ATOM 3757 C C . LYS C 1 61 ? 64.492 68.867 50.220 1.00 32.12 61 LYS C C 1
ATOM 3758 O O . LYS C 1 61 ? 64.404 69.140 49.022 1.00 30.21 61 LYS C O 1
ATOM 3764 N N . VAL C 1 62 ? 64.893 67.676 50.655 1.00 29.23 62 VAL C N 1
ATOM 3765 C CA . VAL C 1 62 ? 65.218 66.593 49.732 1.00 27.79 62 VAL C CA 1
ATOM 3766 C C . VAL C 1 62 ? 64.522 65.303 50.141 1.00 26.94 62 VAL C C 1
ATOM 3767 O O . VAL C 1 62 ? 63.982 65.199 51.246 1.00 26.86 62 VAL C O 1
ATOM 3771 N N . ASN C 1 63 ? 64.552 64.308 49.258 1.00 26.30 63 ASN C N 1
ATOM 3772 C CA . ASN C 1 63 ? 63.902 63.033 49.550 1.00 24.84 63 ASN C CA 1
ATOM 3773 C C . ASN C 1 63 ? 64.827 62.040 50.250 1.00 24.69 63 ASN C C 1
ATOM 3774 O O . ASN C 1 63 ? 64.380 61.218 51.055 1.00 23.99 63 ASN C O 1
ATOM 3779 N N . LEU C 1 64 ? 66.115 62.119 49.945 1.00 23.88 64 LEU C N 1
ATOM 3780 C CA . LEU C 1 64 ? 67.101 61.226 50.546 1.00 23.55 64 LEU C CA 1
ATOM 3781 C C . LEU C 1 64 ? 68.477 61.859 50.474 1.00 23.11 64 LEU C C 1
ATOM 3782 O O . LEU C 1 64 ? 68.664 62.911 49.860 1.00 23.37 64 LEU C O 1
ATOM 3787 N N . GLY C 1 65 ? 69.441 61.185 51.086 1.00 20.95 65 GLY C N 1
ATOM 3788 C CA . GLY C 1 65 ? 70.803 61.670 51.087 1.00 21.11 65 GLY C CA 1
ATOM 3789 C C . GLY C 1 65 ? 71.758 60.506 50.908 1.00 20.90 65 GLY C C 1
ATOM 3790 O O . GLY C 1 65 ? 71.547 59.429 51.470 1.00 22.09 65 GLY C O 1
ATOM 3791 N N . ILE C 1 66 ? 72.794 60.705 50.106 1.00 20.11 66 ILE C N 1
ATOM 3792 C CA . ILE C 1 66 ? 73.778 59.666 49.890 1.00 21.09 66 ILE C CA 1
ATOM 3793 C C . ILE C 1 66 ? 75.153 60.268 49.616 1.00 22.76 66 ILE C C 1
ATOM 3794 O O . ILE C 1 66 ? 75.283 61.285 48.928 1.00 22.24 66 ILE C O 1
ATOM 3799 N N . ALA C 1 67 ? 76.167 59.620 50.181 1.00 22.15 67 ALA C N 1
ATOM 3800 C CA . ALA C 1 67 ? 77.560 60.001 50.029 1.00 22.54 67 ALA C CA 1
ATOM 3801 C C . ALA C 1 67 ? 78.338 58.938 50.795 1.00 22.13 67 ALA C C 1
ATOM 3802 O O . ALA C 1 67 ? 78.407 57.777 50.378 1.00 21.09 67 ALA C O 1
ATOM 3804 N N . ALA C 1 68 ? 78.893 59.354 51.930 1.00 21.27 68 ALA C N 1
ATOM 3805 C CA . ALA C 1 68 ? 79.659 58.484 52.816 1.00 20.59 68 ALA C CA 1
ATOM 3806 C C . ALA C 1 68 ? 79.074 58.740 54.201 1.00 19.24 68 ALA C C 1
ATOM 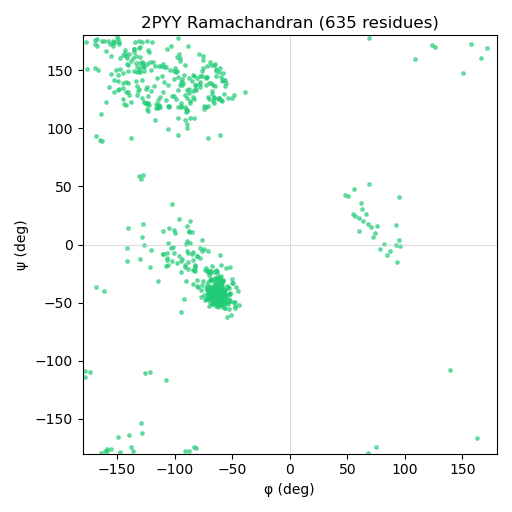3807 O O . ALA C 1 68 ? 79.785 59.130 55.124 1.00 18.44 68 ALA C O 1
ATOM 3809 N N . ILE C 1 69 ? 77.771 58.498 54.328 1.00 17.56 69 ILE C N 1
ATOM 3810 C CA . ILE C 1 69 ? 77.020 58.728 55.560 1.00 16.46 69 ILE C CA 1
ATOM 3811 C C . ILE C 1 69 ? 76.983 57.524 56.494 1.00 16.04 69 ILE C C 1
ATOM 3812 O O . ILE C 1 69 ? 76.386 56.489 56.176 1.00 14.94 69 ILE C O 1
ATOM 3817 N N . SER C 1 70 ? 77.610 57.678 57.655 1.00 14.64 70 SER C N 1
ATOM 3818 C CA . SER C 1 70 ? 77.660 56.612 58.640 1.00 14.36 70 SER C CA 1
ATOM 3819 C C . SER C 1 70 ? 76.295 56.385 59.260 1.00 14.79 70 SER C C 1
ATOM 3820 O O . SER C 1 70 ? 75.570 57.346 59.549 1.00 12.15 70 SER C O 1
ATOM 3823 N N . ILE C 1 71 ? 75.944 55.115 59.453 1.00 15.19 71 ILE C N 1
ATOM 3824 C CA . ILE C 1 71 ? 74.675 54.747 60.079 1.00 14.59 71 ILE C CA 1
ATOM 3825 C C . ILE C 1 71 ? 74.989 54.697 61.564 1.00 15.13 71 ILE C C 1
ATOM 3826 O O . ILE C 1 71 ? 75.799 53.886 61.991 1.00 12.78 71 ILE C O 1
ATOM 3831 N N . THR C 1 72 ? 74.380 55.590 62.342 1.00 16.29 72 THR C N 1
ATOM 3832 C CA . THR C 1 72 ? 74.609 55.626 63.783 1.00 16.74 72 THR C CA 1
ATOM 3833 C C . THR C 1 72 ? 73.284 55.591 64.533 1.00 17.16 72 THR C C 1
ATOM 3834 O O . THR C 1 72 ? 72.246 55.987 63.996 1.00 18.48 72 THR C O 1
ATOM 3838 N N . ALA C 1 73 ? 73.341 55.131 65.777 1.00 14.24 73 ALA C N 1
ATOM 3839 C CA . ALA C 1 73 ? 72.169 55.046 66.626 1.00 16.60 73 ALA C CA 1
ATOM 3840 C C . ALA C 1 73 ? 71.501 56.406 66.753 1.00 19.11 73 ALA C C 1
ATOM 3841 O O . ALA C 1 73 ? 70.280 56.527 66.633 1.00 18.87 73 ALA C O 1
ATOM 3843 N N . GLU C 1 74 ? 72.305 57.435 66.985 1.00 20.05 74 GLU C N 1
ATOM 3844 C CA . GLU C 1 74 ? 71.761 58.776 67.146 1.00 23.28 74 GLU C CA 1
ATOM 3845 C C . GLU C 1 74 ? 71.019 59.256 65.908 1.00 23.40 74 GLU C C 1
ATOM 3846 O O . GLU C 1 74 ? 69.975 59.896 66.020 1.00 24.00 74 GLU C O 1
ATOM 3852 N N . ARG C 1 75 ? 71.553 58.944 64.729 1.00 22.09 75 ARG C N 1
ATOM 3853 C CA . ARG C 1 75 ? 70.914 59.351 63.485 1.00 22.02 75 ARG C CA 1
ATOM 3854 C C . ARG C 1 75 ? 69.695 58.479 63.180 1.00 23.17 75 ARG C C 1
ATOM 3855 O O . ARG C 1 75 ? 68.690 58.944 62.627 1.00 20.81 75 ARG C O 1
ATOM 3863 N N . GLU C 1 76 ? 69.791 57.207 63.539 1.00 23.86 76 GLU C N 1
ATOM 3864 C CA . GLU C 1 76 ? 68.701 56.267 63.305 1.00 26.90 76 GLU C CA 1
ATOM 3865 C C . GLU C 1 76 ? 67.532 56.606 64.224 1.00 26.69 76 GLU C C 1
ATOM 3866 O O . GLU C 1 76 ? 66.376 56.303 63.926 1.00 27.05 76 GLU C O 1
ATOM 3872 N N . GLN C 1 77 ? 67.839 57.258 65.335 1.00 28.04 77 GLN C N 1
ATOM 3873 C CA . GLN C 1 77 ? 66.813 57.630 66.285 1.00 30.66 77 GLN C CA 1
ATOM 3874 C C . GLN C 1 77 ? 65.838 58.656 65.707 1.00 31.10 77 GLN C C 1
ATOM 3875 O O . GLN C 1 77 ? 64.639 58.587 65.959 1.00 30.16 77 GLN C O 1
ATOM 3881 N N . ASN C 1 78 ? 66.356 59.592 64.917 1.00 30.71 78 ASN C N 1
ATOM 3882 C CA . ASN C 1 78 ? 65.529 60.642 64.326 1.00 31.03 78 ASN C CA 1
ATOM 3883 C C . ASN C 1 78 ? 65.279 60.480 62.835 1.00 29.21 78 ASN C C 1
ATOM 3884 O O . ASN C 1 78 ? 64.416 61.154 62.275 1.00 28.47 78 ASN C O 1
ATOM 3889 N N . PHE C 1 79 ? 66.038 59.600 62.192 1.00 26.11 79 PHE C N 1
ATOM 3890 C CA . PHE C 1 79 ? 65.872 59.364 60.760 1.00 24.87 79 PHE C CA 1
ATOM 3891 C C . PHE C 1 79 ? 65.901 57.869 60.443 1.00 23.70 79 PHE C C 1
ATOM 3892 O O . PHE C 1 79 ? 66.006 57.036 61.344 1.00 23.47 79 PHE C O 1
ATOM 3900 N N . ASP C 1 80 ? 65.811 57.539 59.158 1.00 23.16 80 ASP C N 1
ATOM 3901 C CA . ASP C 1 80 ? 65.816 56.147 58.715 1.00 22.91 80 ASP C CA 1
ATOM 3902 C C . ASP C 1 80 ? 66.975 55.924 57.743 1.00 23.04 80 ASP C C 1
ATOM 3903 O O . ASP C 1 80 ? 67.570 56.874 57.236 1.00 23.52 80 ASP C O 1
ATOM 3908 N N . PHE C 1 81 ? 67.288 54.660 57.490 1.00 20.56 81 PHE C N 1
ATOM 3909 C CA . PHE C 1 81 ? 68.367 54.315 56.577 1.00 18.92 81 PHE C CA 1
ATOM 3910 C C . PHE C 1 81 ? 68.002 53.113 55.740 1.00 18.69 81 PHE C C 1
ATOM 3911 O O . PHE C 1 81 ? 67.175 52.296 56.127 1.00 16.83 81 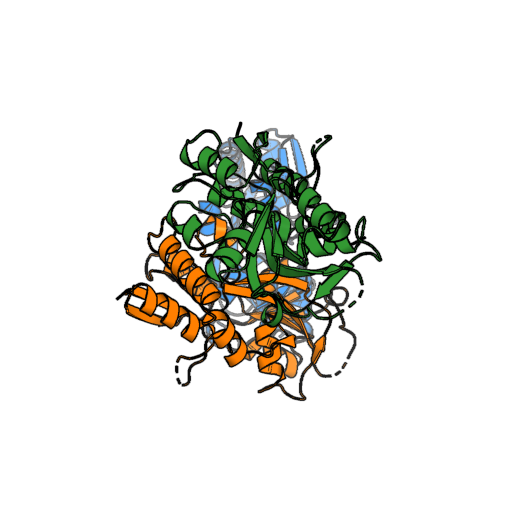PHE C O 1
ATOM 3919 N N . SER C 1 82 ? 68.632 53.018 54.580 1.00 17.20 82 SER C N 1
ATOM 3920 C CA . SER C 1 82 ? 68.420 51.891 53.694 1.00 17.84 82 SER C CA 1
ATOM 3921 C C . SER C 1 82 ? 69.433 50.859 54.176 1.00 18.95 82 SER C C 1
ATOM 3922 O O . SER C 1 82 ? 70.172 51.097 55.139 1.00 17.07 82 SER C O 1
ATOM 3925 N N . LEU C 1 83 ? 69.475 49.724 53.494 1.00 18.91 83 LEU C N 1
ATOM 3926 C CA . LEU C 1 83 ? 70.436 48.690 53.810 1.00 20.11 83 LEU C CA 1
ATOM 3927 C C . LEU C 1 83 ? 71.799 49.347 53.604 1.00 19.46 83 LEU C C 1
ATOM 3928 O O . LEU C 1 83 ? 71.936 50.268 52.811 1.00 19.94 83 LEU C O 1
ATOM 3933 N N . PRO C 1 84 ? 72.820 48.889 54.327 1.00 19.43 84 PRO C N 1
ATOM 3934 C CA . PRO C 1 84 ? 74.157 49.468 54.177 1.00 20.06 84 PRO C CA 1
ATOM 3935 C C . PRO C 1 84 ? 74.693 49.346 52.749 1.00 20.91 84 PRO C C 1
ATOM 3936 O O . PRO C 1 84 ? 74.443 48.355 52.060 1.00 18.56 84 PRO C O 1
ATOM 3940 N N . ILE C 1 85 ? 75.427 50.364 52.305 1.00 20.13 85 ILE C N 1
ATOM 3941 C CA . ILE C 1 85 ? 75.964 50.361 50.950 1.00 20.15 85 ILE C CA 1
ATOM 3942 C C . ILE C 1 85 ? 77.473 50.190 50.938 1.00 19.72 85 ILE C C 1
ATOM 3943 O O . ILE C 1 85 ? 78.080 49.998 49.882 1.00 19.39 85 ILE C O 1
ATOM 3948 N N . PHE C 1 86 ? 78.076 50.244 52.119 1.00 19.24 86 PHE C N 1
ATOM 3949 C CA . PHE C 1 86 ? 79.521 50.121 52.233 1.00 19.98 86 PHE C CA 1
ATOM 3950 C C . PHE C 1 86 ? 79.914 49.956 53.692 1.00 21.01 86 PHE C C 1
ATOM 3951 O O . PHE C 1 86 ? 79.217 50.432 54.598 1.00 22.09 86 PHE C O 1
ATOM 3959 N N . ALA C 1 87 ? 81.038 49.286 53.907 1.00 20.55 87 ALA C N 1
ATOM 3960 C CA . ALA C 1 87 ? 81.569 49.055 55.249 1.00 20.27 87 ALA C CA 1
ATOM 3961 C C . ALA C 1 87 ? 82.694 50.047 55.508 1.00 21.42 87 ALA C C 1
ATOM 3962 O O . ALA C 1 87 ? 83.615 50.165 54.710 1.00 21.89 87 ALA C O 1
ATOM 3964 N N . SER C 1 88 ? 82.608 50.761 56.624 1.00 20.06 88 SER C N 1
ATOM 3965 C CA . SER C 1 88 ? 83.620 51.743 56.974 1.00 21.08 88 SER C CA 1
ATOM 3966 C C . SER C 1 88 ? 84.103 51.515 58.414 1.00 20.83 88 SER C C 1
ATOM 3967 O O . SER C 1 88 ? 84.024 50.396 58.942 1.00 21.39 88 SER C O 1
ATOM 3970 N N . GLY C 1 89 ? 84.581 52.585 59.044 1.00 17.76 89 GLY C N 1
ATOM 3971 C CA . GLY C 1 89 ? 85.076 52.510 60.409 1.00 15.29 89 GLY C CA 1
ATOM 3972 C C . GLY C 1 89 ? 86.157 53.559 60.634 1.00 16.57 89 GLY C C 1
ATOM 3973 O O . GLY C 1 89 ? 86.900 53.879 59.709 1.00 15.71 89 GLY C O 1
ATOM 3974 N N . LEU C 1 90 ? 86.259 54.093 61.850 1.00 15.85 90 LEU C N 1
ATOM 3975 C CA . LEU C 1 90 ? 87.262 55.111 62.146 1.00 16.97 90 LEU C CA 1
ATOM 3976 C C . LEU C 1 90 ? 88.673 54.531 62.212 1.00 17.97 90 LEU C C 1
ATOM 3977 O O . LEU C 1 90 ? 88.885 53.424 62.705 1.00 17.28 90 LEU C O 1
ATOM 3982 N N . GLN C 1 91 ? 89.636 55.311 61.734 1.00 19.85 91 GLN C N 1
ATOM 3983 C CA . GLN C 1 91 ? 91.020 54.880 61.681 1.00 21.10 91 GLN C CA 1
ATOM 3984 C C . GLN C 1 91 ? 91.995 56.050 61.800 1.00 19.73 91 GLN C C 1
ATOM 3985 O O . GLN C 1 91 ? 91.694 57.167 61.370 1.00 18.19 91 GLN C O 1
ATOM 3991 N N . ILE C 1 92 ? 93.173 55.783 62.358 1.00 17.94 92 ILE C N 1
ATOM 3992 C CA . ILE C 1 92 ? 94.192 56.814 62.521 1.00 16.14 92 ILE C CA 1
ATOM 3993 C C . ILE C 1 92 ? 95.202 56.838 61.365 1.00 16.97 92 ILE C C 1
ATOM 3994 O O . ILE C 1 92 ? 95.608 55.794 60.842 1.00 16.95 92 ILE C O 1
ATOM 3999 N N . MET C 1 93 ? 95.579 58.045 60.956 1.00 15.84 93 MET C N 1
ATOM 4000 C CA . MET C 1 93 ? 96.565 58.242 59.905 1.00 16.69 93 MET C CA 1
ATOM 4001 C C . MET C 1 93 ? 97.582 59.247 60.432 1.00 17.35 93 MET C C 1
ATOM 4002 O O . MET C 1 93 ? 97.214 60.262 61.025 1.00 17.17 93 MET C O 1
ATOM 4007 N N . VAL C 1 94 ? 98.862 58.939 60.249 1.00 16.73 94 VAL C N 1
ATOM 4008 C CA . VAL C 1 94 ? 99.938 59.821 60.687 1.00 16.04 94 VAL C CA 1
ATOM 4009 C C . VAL C 1 94 ? 100.898 60.057 59.528 1.00 16.58 94 VAL C C 1
ATOM 4010 O O . VAL C 1 94 ? 100.777 59.443 58.463 1.00 14.27 94 VAL C O 1
ATOM 4014 N N . ARG C 1 95 ? 101.863 60.940 59.745 1.00 17.50 95 ARG C N 1
ATOM 4015 C CA . ARG C 1 95 ? 102.845 61.248 58.721 1.00 21.06 95 ARG C CA 1
ATOM 4016 C C . ARG C 1 95 ? 103.871 60.140 58.574 1.00 22.32 95 ARG C C 1
ATOM 4017 O O . ARG C 1 95 ? 104.163 59.410 59.525 1.00 20.62 95 ARG C O 1
ATOM 4025 N N . ASN C 1 96 ? 104.416 60.031 57.370 1.00 23.76 96 ASN C N 1
ATOM 4026 C CA . ASN C 1 96 ? 105.445 59.048 57.062 1.00 26.45 96 ASN C CA 1
ATOM 4027 C C . ASN C 1 96 ? 106.740 59.466 57.756 1.00 27.19 96 ASN C C 1
ATOM 4028 O O . ASN C 1 96 ? 107.472 58.627 58.272 1.00 26.85 96 ASN C O 1
ATOM 4033 N N . GLY C 1 102 ? 107.388 56.163 64.929 1.00 24.71 100 GLY C N 1
ATOM 4034 C CA . GLY C 1 102 ? 106.819 57.370 65.513 1.00 25.47 100 GLY C CA 1
ATOM 4035 C C . GLY C 1 102 ? 106.165 57.207 66.880 1.00 25.07 100 GLY C C 1
ATOM 4036 O O . GLY C 1 102 ? 105.983 56.092 67.373 1.00 25.82 100 GLY C O 1
ATOM 4037 N N . ASP C 1 103 ? 105.786 58.329 67.488 1.00 24.68 101 ASP C N 1
ATOM 4038 C CA . ASP C 1 103 ? 105.164 58.320 68.814 1.00 25.06 101 ASP C CA 1
ATOM 4039 C C . ASP C 1 103 ? 103.649 58.086 68.790 1.00 21.94 101 ASP C C 1
ATOM 4040 O O . ASP C 1 103 ? 103.033 57.915 69.837 1.00 20.82 101 ASP C O 1
ATOM 4045 N N . ILE C 1 104 ? 103.053 58.084 67.600 1.00 19.36 102 ILE C N 1
ATOM 4046 C CA . ILE C 1 104 ? 101.616 57.841 67.461 1.00 15.80 102 ILE C CA 1
ATOM 4047 C C . ILE C 1 104 ? 101.398 56.566 66.648 1.00 14.59 102 ILE C C 1
ATOM 4048 O O . ILE C 1 104 ? 101.599 56.549 65.430 1.00 12.73 102 ILE C O 1
ATOM 4053 N N . ARG C 1 105 ? 100.978 55.504 67.330 1.00 15.69 103 ARG C N 1
ATOM 4054 C CA . ARG C 1 105 ? 100.760 54.218 66.683 1.00 15.93 103 ARG C CA 1
ATOM 4055 C C . ARG C 1 105 ? 99.322 53.719 66.843 1.00 15.29 103 ARG C C 1
ATOM 4056 O O . ARG C 1 105 ? 98.878 52.860 66.082 1.00 13.67 103 ARG C O 1
ATOM 4064 N N . SER C 1 106 ? 98.601 54.263 67.822 1.00 14.90 104 SER C N 1
ATOM 4065 C CA . SER C 1 106 ? 97.211 53.876 68.071 1.00 14.90 104 SER C CA 1
ATOM 4066 C C . SER C 1 106 ? 96.456 54.953 68.846 1.00 14.81 104 SER C C 1
ATOM 4067 O O . SER C 1 106 ? 97.007 56.025 69.129 1.00 15.24 104 SER C O 1
ATOM 4070 N N . ILE C 1 107 ? 95.201 54.672 69.206 1.00 15.24 105 ILE C N 1
ATOM 4071 C CA . ILE C 1 107 ? 94.416 55.647 69.966 1.00 16.64 105 ILE C CA 1
ATOM 4072 C C . ILE C 1 107 ? 95.059 55.904 71.326 1.00 15.29 105 ILE C C 1
ATOM 4073 O O . ILE C 1 107 ? 94.835 56.948 71.920 1.00 11.91 105 ILE C O 1
ATOM 4078 N N . ASP C 1 108 ? 95.866 54.948 71.790 1.00 14.56 106 ASP C N 1
ATOM 4079 C CA . ASP C 1 108 ? 96.578 55.074 73.057 1.00 16.82 106 ASP C CA 1
ATOM 4080 C C . ASP C 1 108 ? 97.372 56.369 73.105 1.00 17.34 106 ASP C C 1
ATOM 4081 O O . ASP C 1 108 ? 97.475 57.010 74.147 1.00 17.46 106 ASP C O 1
ATOM 4086 N N . ASP C 1 109 ? 97.932 56.745 71.966 1.00 15.47 107 ASP C N 1
ATOM 4087 C CA . ASP C 1 109 ? 98.774 57.920 71.880 1.00 15.55 107 ASP C CA 1
ATOM 4088 C C . ASP C 1 109 ? 98.106 59.264 71.593 1.00 15.40 107 ASP C C 1
ATOM 4089 O O . ASP C 1 109 ? 98.762 60.296 71.680 1.00 15.63 107 ASP C O 1
ATOM 4094 N N . LEU C 1 110 ? 96.811 59.263 71.295 1.00 13.94 108 LEU C N 1
ATOM 4095 C CA . LEU C 1 110 ? 96.111 60.506 70.971 1.00 15.88 108 LEU C CA 1
ATOM 4096 C C . LEU C 1 110 ? 95.913 61.562 72.069 1.00 16.62 108 LEU C C 1
ATOM 4097 O O . LEU C 1 110 ? 95.983 62.759 71.789 1.00 15.67 108 LEU C O 1
ATOM 4102 N N . PRO C 1 111 ? 95.657 61.145 73.323 1.00 17.76 109 PRO C N 1
ATOM 4103 C CA . PRO C 1 111 ? 95.465 62.180 74.347 1.00 18.29 109 PRO C CA 1
ATOM 4104 C C . PRO C 1 111 ? 96.623 63.160 74.394 1.00 20.75 109 PRO C C 1
ATOM 4105 O O . PRO C 1 111 ? 97.776 62.758 74.503 1.00 22.42 109 PRO C O 1
ATOM 4109 N N . GLY C 1 112 ? 96.316 64.448 74.277 1.00 20.82 110 GLY C N 1
ATOM 4110 C CA . GLY C 1 112 ? 97.362 65.459 74.308 1.00 22.61 110 GLY C CA 1
ATOM 4111 C C . GLY C 1 112 ? 97.899 65.836 72.937 1.00 23.68 110 GLY C C 1
ATOM 4112 O O . GLY C 1 112 ? 98.794 66.674 72.834 1.00 25.17 110 GLY C O 1
ATOM 4113 N N . LYS C 1 113 ? 97.371 65.215 71.884 1.00 22.62 111 LYS C N 1
ATOM 4114 C CA . LYS C 1 113 ? 97.806 65.520 70.520 1.00 21.25 111 LYS C CA 1
ATOM 4115 C C . LYS C 1 113 ? 96.715 66.326 69.823 1.00 20.06 111 LYS C C 1
ATOM 4116 O O . LYS C 1 113 ? 95.594 66.440 70.321 1.00 20.92 111 LYS C O 1
ATOM 4122 N N . VAL C 1 114 ? 97.053 66.877 68.665 1.00 18.28 112 VAL C N 1
ATOM 4123 C CA . VAL C 1 114 ? 96.101 67.636 67.879 1.00 17.97 112 VAL C CA 1
ATOM 4124 C C . VAL C 1 114 ? 95.758 66.751 66.691 1.00 19.64 112 VAL C C 1
ATOM 4125 O O . VAL C 1 114 ? 96.645 66.320 65.945 1.00 17.57 112 VAL C O 1
ATOM 4129 N N . VAL C 1 115 ? 94.467 66.482 66.522 1.00 17.21 113 VAL C N 1
ATOM 4130 C CA . VAL C 1 115 ? 93.986 65.615 65.450 1.00 16.95 113 VAL C CA 1
ATOM 4131 C C . VAL C 1 115 ? 93.024 66.360 64.540 1.00 15.92 113 VAL C C 1
ATOM 4132 O O . VAL C 1 115 ? 92.110 67.032 65.011 1.00 17.07 113 VAL C O 1
ATOM 4136 N N . ALA C 1 116 ? 93.235 66.251 63.235 1.00 17.00 114 ALA C N 1
ATOM 4137 C CA . ALA C 1 116 ? 92.347 66.909 62.286 1.00 17.08 114 ALA C CA 1
ATOM 4138 C C . ALA C 1 116 ? 91.316 65.921 61.721 1.00 16.76 114 ALA C C 1
ATOM 4139 O O . ALA C 1 116 ? 91.586 64.725 61.602 1.00 17.72 114 ALA C O 1
ATOM 4141 N N . THR C 1 117 ? 90.131 66.437 61.401 1.00 17.15 115 THR C N 1
ATOM 4142 C CA . THR C 1 117 ? 89.057 65.654 60.820 1.00 16.08 115 THR C CA 1
ATOM 4143 C C . THR C 1 117 ? 87.987 66.648 60.358 1.00 18.24 115 THR C C 1
ATOM 4144 O O . THR C 1 117 ? 88.097 67.854 60.624 1.00 18.74 115 THR C O 1
ATOM 4148 N N . THR C 1 118 ? 86.965 66.165 59.655 1.00 17.90 116 THR C N 1
ATOM 4149 C CA . THR C 1 118 ? 85.912 67.059 59.181 1.00 16.37 116 THR C CA 1
ATOM 4150 C C . THR C 1 118 ? 84.888 67.385 60.264 1.00 16.98 116 THR C C 1
ATOM 4151 O O . THR C 1 118 ? 84.530 66.534 61.083 1.00 13.76 116 THR C O 1
ATOM 4155 N N . ALA C 1 119 ? 84.413 68.623 60.250 1.00 16.69 117 ALA C N 1
ATOM 4156 C CA . ALA C 1 119 ? 83.420 69.084 61.209 1.00 18.39 117 ALA C CA 1
ATOM 4157 C C . ALA C 1 119 ? 82.130 68.293 61.009 1.00 17.69 117 ALA C C 1
ATOM 4158 O O . ALA C 1 119 ? 81.800 67.934 59.882 1.00 18.27 117 ALA C O 1
ATOM 4160 N N . GLY C 1 120 ? 81.423 68.024 62.104 1.00 17.09 118 GLY C N 1
ATOM 4161 C CA . GLY C 1 120 ? 80.156 67.314 62.042 1.00 18.19 118 GLY C CA 1
ATOM 4162 C C . GLY C 1 120 ? 80.207 65.853 61.630 1.00 17.67 118 GLY C C 1
ATOM 4163 O O . GLY C 1 120 ? 79.180 65.281 61.263 1.00 18.65 118 GLY C O 1
ATOM 4164 N N . SER C 1 121 ? 81.389 65.247 61.705 1.00 15.74 119 SER C N 1
ATOM 4165 C CA . SER C 1 121 ? 81.582 63.851 61.335 1.00 13.61 119 SER C CA 1
ATOM 4166 C C . SER C 1 121 ? 81.565 62.943 62.567 1.00 13.63 119 SER C C 1
ATOM 4167 O O . SER C 1 121 ? 81.748 63.413 63.697 1.00 10.62 119 SER C O 1
ATOM 4170 N N . THR C 1 122 ? 81.345 61.644 62.350 1.00 11.84 120 THR C N 1
ATOM 4171 C CA . THR C 1 122 ? 81.345 60.706 63.461 1.00 14.63 120 THR C CA 1
ATOM 4172 C C . THR C 1 122 ? 82.736 60.742 64.081 1.00 13.30 120 THR C C 1
ATOM 4173 O O . THR C 1 122 ? 82.895 60.519 65.272 1.00 13.65 120 THR C O 1
ATOM 4177 N N . ALA C 1 123 ? 83.741 61.045 63.269 1.00 14.85 121 ALA C N 1
ATOM 4178 C CA . ALA C 1 123 ? 85.104 61.139 63.777 1.00 14.35 121 ALA C CA 1
ATOM 4179 C C . ALA C 1 123 ? 85.182 62.282 64.792 1.00 14.83 121 ALA C C 1
ATOM 4180 O O . ALA C 1 123 ? 85.736 62.122 65.876 1.00 14.57 121 ALA C O 1
ATOM 4182 N N . ALA C 1 124 ? 84.636 63.442 64.438 1.00 14.66 122 ALA C N 1
ATOM 4183 C CA . ALA C 1 124 ? 84.672 64.596 65.339 1.00 14.88 122 ALA C CA 1
ATOM 4184 C C . ALA C 1 124 ? 84.002 64.272 66.661 1.00 14.75 122 ALA C C 1
ATOM 4185 O O . ALA C 1 124 ? 84.494 64.632 67.731 1.00 15.87 122 ALA C O 1
ATOM 4187 N N . THR C 1 125 ? 82.854 63.617 66.574 1.00 16.24 123 THR C N 1
ATOM 4188 C CA . THR C 1 125 ? 82.094 63.233 67.753 1.00 16.87 123 THR C CA 1
ATOM 4189 C C . THR C 1 125 ? 82.931 62.283 68.614 1.00 18.07 123 THR C C 1
ATOM 4190 O O . THR C 1 125 ? 83.060 62.455 69.831 1.00 15.74 123 THR C O 1
ATOM 4194 N N . TYR C 1 126 ? 83.525 61.285 67.975 1.00 19.59 124 TYR C N 1
ATOM 4195 C CA . TYR C 1 126 ? 84.351 60.319 68.705 1.00 19.52 124 TYR C CA 1
ATOM 4196 C C . TYR C 1 126 ? 85.531 61.021 69.397 1.00 19.01 124 TYR C C 1
ATOM 4197 O O . TYR C 1 126 ? 85.801 60.794 70.586 1.00 18.82 124 TYR C O 1
ATOM 4206 N N . LEU C 1 127 ? 86.225 61.882 68.661 1.00 16.80 125 LEU C N 1
ATOM 4207 C CA . LEU C 1 127 ? 87.349 62.598 69.242 1.00 17.07 125 LEU C CA 1
ATOM 4208 C C . LEU C 1 127 ? 86.905 63.465 70.426 1.00 18.43 125 LEU C C 1
ATOM 4209 O O . LEU C 1 127 ? 87.555 63.468 71.479 1.00 14.23 125 LEU C O 1
ATOM 4214 N N . ARG C 1 128 ? 85.798 64.193 70.263 1.00 17.57 126 ARG C N 1
ATOM 4215 C CA . ARG C 1 128 ? 85.307 65.036 71.351 1.00 19.89 126 ARG C CA 1
ATOM 4216 C C . ARG C 1 128 ? 84.936 64.191 72.567 1.00 18.91 126 ARG C C 1
ATOM 4217 O O . ARG C 1 128 ? 85.186 64.601 73.699 1.00 18.37 126 ARG C O 1
ATOM 4225 N N . GLU C 1 129 ? 84.354 63.015 72.345 1.00 20.55 127 GLU C N 1
ATOM 4226 C CA . GLU C 1 129 ? 83.987 62.169 73.476 1.00 22.24 127 GLU C CA 1
ATOM 4227 C C . GLU C 1 129 ? 85.219 61.714 74.239 1.00 22.31 127 GLU C C 1
ATOM 4228 O O . GLU C 1 129 ? 85.179 61.557 75.458 1.00 21.16 127 GLU C O 1
ATOM 4234 N N . HIS C 1 130 ? 86.317 61.526 73.517 1.00 22.63 128 HIS C N 1
ATOM 4235 C CA . HIS C 1 130 ? 87.563 61.106 74.128 1.00 23.76 128 HIS C CA 1
ATOM 4236 C C . HIS C 1 130 ? 88.387 62.288 74.634 1.00 23.02 128 HIS C C 1
ATOM 4237 O O . HIS C 1 130 ? 89.491 62.111 75.152 1.00 24.46 128 HIS C O 1
ATOM 4244 N N . HIS C 1 131 ? 87.850 63.494 74.483 1.00 21.72 129 HIS C N 1
ATOM 4245 C CA . HIS C 1 131 ? 88.540 64.700 74.940 1.00 23.05 129 HIS C CA 1
ATOM 4246 C C . HIS C 1 131 ? 89.882 64.951 74.259 1.00 22.88 129 HIS C C 1
ATOM 4247 O O . HIS C 1 131 ? 90.822 65.448 74.886 1.00 21.55 129 HIS C O 1
ATOM 4254 N N . ILE C 1 132 ? 89.963 64.607 72.977 1.00 21.02 130 ILE C N 1
ATOM 4255 C CA . ILE C 1 132 ? 91.180 64.809 72.193 1.00 21.65 130 ILE C CA 1
ATOM 4256 C C . ILE C 1 132 ? 91.071 66.168 71.512 1.00 21.45 130 ILE C C 1
ATOM 4257 O O . ILE C 1 132 ? 90.002 66.525 71.041 1.00 22.10 130 ILE C O 1
ATOM 4262 N N . SER C 1 133 ? 92.165 66.925 71.476 1.00 21.63 131 SER C N 1
ATOM 4263 C CA . SER C 1 133 ? 92.148 68.233 70.841 1.00 21.64 131 SER C CA 1
ATOM 4264 C C . SER C 1 133 ? 91.910 68.038 69.341 1.00 22.20 131 SER C C 1
ATOM 4265 O O . SER C 1 133 ? 92.679 67.348 68.665 1.00 20.30 131 SER C O 1
ATOM 4268 N N . VAL C 1 134 ? 90.842 68.647 68.828 1.00 20.79 132 VAL C N 1
ATOM 4269 C CA . VAL C 1 134 ? 90.491 68.493 67.428 1.00 19.85 132 VAL C CA 1
ATOM 4270 C C . VAL C 1 134 ? 90.491 69.752 66.565 1.00 20.74 132 VAL C C 1
ATOM 4271 O O . VAL C 1 134 ? 90.025 70.822 66.959 1.00 19.67 132 VAL C O 1
ATOM 4275 N N . LEU C 1 135 ? 91.052 69.595 65.374 1.00 19.60 133 LEU C N 1
ATOM 4276 C CA . LEU C 1 135 ? 91.114 70.654 64.391 1.00 21.43 133 LEU C CA 1
ATOM 4277 C C . LEU C 1 135 ? 90.058 70.240 63.364 1.00 21.61 133 LEU C C 1
ATOM 4278 O O . LEU C 1 135 ? 90.299 69.370 62.524 1.00 20.00 133 LEU C O 1
ATOM 4283 N N . GLU C 1 136 ? 88.879 70.845 63.458 1.00 21.29 134 GLU C N 1
ATOM 4284 C CA . GLU C 1 136 ? 87.785 70.516 62.560 1.00 22.79 134 GLU C CA 1
ATOM 4285 C C . GLU C 1 136 ? 87.783 71.367 61.295 1.00 22.98 134 GLU C C 1
ATOM 4286 O O . GLU C 1 136 ? 87.798 72.599 61.354 1.00 19.47 134 GLU C O 1
ATOM 4292 N N . VAL C 1 137 ? 87.772 70.698 60.148 1.00 23.18 135 VAL C N 1
ATOM 4293 C CA . VAL C 1 137 ? 87.757 71.387 58.873 1.00 24.50 135 VAL C CA 1
ATOM 4294 C C . VAL C 1 137 ? 86.530 70.972 58.062 1.00 26.12 135 VAL C C 1
ATOM 4295 O O . VAL C 1 137 ? 85.951 69.905 58.272 1.00 26.20 135 VAL C O 1
ATOM 4299 N N . PRO C 1 138 ? 86.115 71.819 57.114 1.00 27.12 136 PRO C N 1
ATOM 4300 C CA . PRO C 1 138 ? 84.946 71.499 56.292 1.00 27.28 136 PRO C CA 1
ATOM 4301 C C . PRO C 1 138 ? 85.122 70.314 55.339 1.00 26.54 136 PRO C C 1
ATOM 4302 O O . PRO C 1 138 ? 84.225 69.484 55.211 1.00 26.73 136 PRO C O 1
ATOM 4306 N N . LYS C 1 139 ? 86.275 70.238 54.682 1.00 25.90 137 LYS C N 1
ATOM 4307 C CA . LYS C 1 139 ? 86.566 69.167 53.734 1.00 25.04 137 LYS C CA 1
ATOM 4308 C C . LYS C 1 139 ? 87.728 68.320 54.245 1.00 23.64 137 LYS C C 1
ATOM 4309 O O . LYS C 1 139 ? 88.674 68.856 54.810 1.00 20.67 137 LYS C O 1
ATOM 4315 N N . ILE C 1 140 ? 87.679 67.011 54.018 1.00 21.76 138 ILE C N 1
ATOM 4316 C CA . ILE C 1 140 ? 88.743 66.138 54.491 1.00 22.89 138 ILE C CA 1
ATOM 4317 C C . ILE C 1 140 ? 90.096 66.538 53.910 1.00 23.80 138 ILE C C 1
ATOM 4318 O O . ILE C 1 140 ? 91.120 66.403 54.571 1.00 23.82 138 ILE C O 1
ATOM 4323 N N . GLU C 1 141 ? 90.089 67.045 52.681 1.00 25.74 139 GLU C N 1
ATOM 4324 C CA . GLU C 1 141 ? 91.307 67.474 52.007 1.00 27.73 139 GLU C CA 1
ATOM 4325 C C . GLU C 1 141 ? 92.092 68.475 52.861 1.00 26.46 139 GLU C C 1
ATOM 4326 O O . GLU C 1 141 ? 93.318 68.464 52.873 1.00 24.53 139 GLU C O 1
ATOM 4332 N N . GLU C 1 142 ? 91.388 69.342 53.578 1.00 25.80 140 GLU C N 1
ATOM 4333 C CA . GLU C 1 142 ? 92.061 70.323 54.414 1.00 26.73 140 GLU C CA 1
ATOM 4334 C C . GLU C 1 142 ? 92.728 69.667 55.627 1.00 24.16 140 GLU C C 1
ATOM 4335 O O . GLU C 1 142 ? 93.702 70.190 56.160 1.00 24.80 140 GLU C O 1
ATOM 4341 N N . ALA C 1 143 ? 92.204 68.521 56.061 1.00 22.69 141 ALA C N 1
ATOM 4342 C CA . ALA C 1 143 ? 92.782 67.802 57.195 1.00 20.14 141 ALA C CA 1
ATOM 4343 C C . ALA C 1 143 ? 94.113 67.187 56.772 1.00 18.77 141 ALA C C 1
ATOM 4344 O O . ALA C 1 143 ? 95.074 67.146 57.547 1.00 18.76 141 ALA C O 1
ATOM 4346 N N . TYR C 1 144 ? 94.163 66.704 55.536 1.00 18.50 142 TYR C N 1
ATOM 4347 C CA . TYR C 1 144 ? 95.383 66.107 55.003 1.00 20.30 142 TYR C CA 1
ATOM 4348 C C . TYR C 1 144 ? 96.462 67.184 54.950 1.00 19.79 142 TYR C C 1
ATOM 4349 O O . TYR C 1 144 ? 97.631 66.914 55.214 1.00 18.24 142 TYR C O 1
ATOM 4358 N N . LYS C 1 145 ? 96.061 68.403 54.610 1.00 20.41 143 LYS C N 1
ATOM 4359 C CA . LYS C 1 145 ? 97.010 69.503 54.533 1.00 21.65 143 LYS C CA 1
ATOM 4360 C C . LYS C 1 145 ? 97.515 69.878 55.916 1.00 20.24 143 LYS C C 1
ATOM 4361 O O . LYS C 1 145 ? 98.696 70.172 56.094 1.00 23.39 143 LYS C O 1
ATOM 4367 N N . ALA C 1 146 ? 96.626 69.865 56.903 1.00 18.84 144 ALA C N 1
ATOM 4368 C CA . ALA C 1 146 ? 97.025 70.207 58.270 1.00 18.14 144 ALA C CA 1
ATOM 4369 C C . ALA C 1 146 ? 98.064 69.209 58.776 1.00 17.51 144 ALA C C 1
ATOM 4370 O O . ALA C 1 146 ? 98.983 69.567 59.514 1.00 18.59 144 ALA C O 1
ATOM 4372 N N . LEU C 1 147 ? 97.900 67.955 58.373 1.00 16.64 145 LEU C N 1
ATOM 4373 C CA . LEU C 1 147 ? 98.809 66.889 58.769 1.00 17.53 145 LEU C CA 1
ATOM 4374 C C . LEU C 1 147 ? 100.183 67.078 58.120 1.00 19.05 145 LEU C C 1
ATOM 4375 O O . LEU C 1 147 ? 101.214 66.973 58.784 1.00 20.13 145 LEU C O 1
ATOM 4380 N N . GLN C 1 148 ? 100.193 67.353 56.818 1.00 20.94 146 GLN C N 1
ATOM 4381 C CA . GLN C 1 148 ? 101.446 67.560 56.088 1.00 24.13 146 GLN C CA 1
ATOM 4382 C C . GLN C 1 148 ? 102.169 68.816 56.568 1.00 25.38 146 GLN C C 1
ATOM 4383 O O . GLN C 1 148 ? 103.393 68.829 56.687 1.00 24.01 146 GLN C O 1
ATOM 4389 N N . THR C 1 149 ? 101.405 69.870 56.833 1.00 25.69 147 THR C N 1
ATOM 4390 C CA . THR C 1 149 ? 101.977 71.124 57.304 1.00 27.91 147 THR C CA 1
ATOM 4391 C C . THR C 1 149 ? 102.322 71.018 58.780 1.00 26.58 147 THR C C 1
ATOM 4392 O O . THR C 1 149 ? 102.867 71.947 59.373 1.00 28.12 147 THR C O 1
ATOM 4396 N N . LYS C 1 150 ? 101.998 69.874 59.368 1.00 25.87 148 LYS C N 1
ATOM 4397 C CA . LYS C 1 150 ? 102.275 69.627 60.771 1.00 25.09 148 LYS C CA 1
ATOM 4398 C C . LYS C 1 150 ? 101.400 70.445 61.723 1.00 25.25 148 LYS C C 1
ATOM 4399 O O . LYS C 1 150 ? 101.710 70.559 62.910 1.00 24.07 148 LYS C O 1
ATOM 4405 N N . LYS C 1 151 ? 100.315 71.022 61.211 1.00 23.46 149 LYS C N 1
ATOM 4406 C CA . LYS C 1 151 ? 99.412 71.778 62.075 1.00 24.06 149 LYS C CA 1
ATOM 4407 C C . LYS C 1 151 ? 98.679 70.755 62.944 1.00 23.69 149 LYS C C 1
ATOM 4408 O O . LYS C 1 151 ? 98.182 71.069 64.033 1.00 23.36 149 LYS C O 1
ATOM 4414 N N . ALA C 1 152 ? 98.627 69.522 62.448 1.00 21.98 150 ALA C N 1
ATOM 4415 C CA . ALA C 1 152 ? 97.989 68.419 63.167 1.00 21.44 150 ALA C CA 1
ATOM 4416 C C . ALA C 1 152 ? 98.978 67.259 63.274 1.00 20.30 150 ALA C C 1
ATOM 4417 O O . ALA C 1 152 ? 99.825 67.092 62.410 1.00 19.65 150 ALA C O 1
ATOM 4419 N N . ASP C 1 153 ? 98.871 66.478 64.346 1.00 20.31 151 ASP C N 1
ATOM 4420 C CA . ASP C 1 153 ? 99.756 65.345 64.577 1.00 19.02 151 ASP C CA 1
ATOM 4421 C C . ASP C 1 153 ? 99.214 64.084 63.920 1.00 17.81 151 ASP C C 1
ATOM 4422 O O . ASP C 1 153 ? 99.947 63.133 63.692 1.00 15.81 151 ASP C O 1
ATOM 4427 N N . ALA C 1 154 ? 97.917 64.063 63.644 1.00 17.32 152 ALA C N 1
ATOM 4428 C CA . ALA C 1 154 ? 97.323 62.896 63.017 1.00 16.08 152 ALA C CA 1
ATOM 4429 C C . ALA C 1 154 ? 95.930 63.222 62.519 1.00 15.35 152 ALA C C 1
ATOM 4430 O O . ALA C 1 154 ? 95.390 64.294 62.798 1.00 14.67 152 ALA C O 1
ATOM 4432 N N . VAL C 1 155 ? 95.363 62.290 61.766 1.00 14.83 153 VAL C N 1
ATOM 4433 C CA . VAL C 1 155 ? 94.018 62.441 61.247 1.00 15.38 153 VAL C CA 1
ATOM 4434 C C . VAL C 1 155 ? 93.241 61.190 61.616 1.00 16.20 153 VAL C C 1
ATOM 4435 O O . VAL C 1 155 ? 93.776 60.072 61.602 1.00 14.85 153 VAL C O 1
ATOM 4439 N N . VAL C 1 156 ? 91.978 61.391 61.962 1.00 15.48 154 VAL C N 1
ATOM 4440 C CA . VAL C 1 156 ? 91.088 60.290 62.288 1.00 16.14 154 VAL C CA 1
ATOM 4441 C C . VAL C 1 156 ? 89.891 60.424 61.367 1.00 15.81 154 VAL C C 1
ATOM 4442 O O . VAL C 1 156 ? 89.180 61.422 61.431 1.00 17.21 154 VAL C O 1
ATOM 4446 N N . PHE C 1 157 ? 89.687 59.443 60.497 1.00 15.79 155 PHE C N 1
ATOM 4447 C CA . PHE C 1 157 ? 88.555 59.469 59.585 1.00 15.26 155 PHE C CA 1
ATOM 4448 C C . PHE C 1 157 ? 88.169 58.058 59.137 1.00 16.49 155 PHE C C 1
ATOM 4449 O O . PHE C 1 157 ? 88.739 57.071 59.611 1.00 14.44 155 PHE C O 1
ATOM 4457 N N . ASP C 1 158 ? 87.193 57.991 58.231 1.00 15.85 156 ASP C N 1
ATOM 4458 C CA . ASP C 1 158 ? 86.682 56.733 57.687 1.00 15.12 156 ASP C CA 1
ATOM 4459 C C . ASP C 1 158 ? 87.799 55.998 56.938 1.00 16.88 156 ASP C C 1
ATOM 4460 O O . ASP C 1 158 ? 88.400 56.547 56.021 1.00 15.79 156 ASP C O 1
ATOM 4465 N N . ALA C 1 159 ? 88.047 54.748 57.320 1.00 15.37 157 ALA C N 1
ATOM 4466 C CA . ALA C 1 159 ? 89.094 53.926 56.719 1.00 17.58 157 ALA C CA 1
ATOM 4467 C C . ALA C 1 159 ? 89.192 53.958 55.190 1.00 18.08 157 ALA C C 1
ATOM 4468 O O . ALA C 1 159 ? 90.267 54.212 54.641 1.00 19.43 157 ALA C O 1
ATOM 4470 N N . PRO C 1 160 ? 88.074 53.720 54.478 1.00 19.94 158 PRO C N 1
ATOM 4471 C CA . PRO C 1 160 ? 88.069 53.724 53.004 1.00 20.75 158 PRO C CA 1
ATOM 4472 C C . PRO C 1 160 ? 88.531 55.041 52.393 1.00 20.12 158 PRO C C 1
ATOM 4473 O O . PRO C 1 160 ? 89.177 55.059 51.346 1.00 19.89 158 PRO C O 1
ATOM 4477 N N . VAL C 1 161 ? 88.185 56.145 53.044 1.00 18.27 159 VAL C N 1
ATOM 4478 C CA . VAL C 1 161 ? 88.571 57.451 52.533 1.00 16.71 159 VAL C CA 1
ATOM 4479 C C . VAL C 1 161 ? 90.057 57.637 52.749 1.00 16.03 159 VAL C C 1
ATOM 4480 O O . VAL C 1 161 ? 90.778 58.043 51.837 1.00 16.96 159 VAL C O 1
ATOM 4484 N N . LEU C 1 162 ? 90.519 57.324 53.954 1.00 15.65 160 LEU C N 1
ATOM 4485 C CA . LEU C 1 162 ? 91.937 57.448 54.265 1.00 16.66 160 LEU C CA 1
ATOM 4486 C C . LEU C 1 162 ? 92.769 56.529 53.357 1.00 18.79 160 LEU C C 1
ATOM 4487 O O . LEU C 1 162 ? 93.798 56.946 52.819 1.00 18.61 160 LEU C O 1
ATOM 4492 N N . LEU C 1 163 ? 92.318 55.287 53.173 1.00 21.44 161 LEU C N 1
ATOM 4493 C CA . LEU C 1 163 ? 93.037 54.332 52.315 1.00 22.97 161 LEU C CA 1
ATOM 4494 C C . LEU C 1 163 ? 93.107 54.813 50.868 1.00 24.02 161 LEU C C 1
ATOM 4495 O O . LEU C 1 163 ? 94.138 54.673 50.207 1.00 24.36 161 LEU C O 1
ATOM 4500 N N . PHE C 1 164 ? 92.007 55.369 50.372 1.00 23.87 162 PHE C N 1
ATOM 4501 C CA . PHE C 1 164 ? 91.986 55.875 49.006 1.00 26.41 162 PHE C CA 1
ATOM 4502 C C . PHE C 1 164 ? 93.028 56.962 48.871 1.00 26.50 162 PHE C C 1
ATOM 4503 O O . PHE C 1 164 ? 93.739 57.021 47.875 1.00 27.72 162 PHE C O 1
ATOM 4511 N N . TYR C 1 165 ? 93.091 57.836 49.874 1.00 27.30 163 TYR C N 1
ATOM 4512 C CA . TYR C 1 165 ? 94.053 58.929 49.888 1.00 27.39 163 TYR C CA 1
ATOM 4513 C C . TYR C 1 165 ? 95.475 58.375 49.923 1.00 27.80 163 TYR C C 1
ATOM 4514 O O . TYR C 1 165 ? 96.322 58.774 49.133 1.00 26.81 163 TYR C O 1
ATOM 4523 N N . ALA C 1 166 ? 95.731 57.452 50.843 1.00 29.17 164 ALA C N 1
ATOM 4524 C CA . ALA C 1 166 ? 97.061 56.870 50.964 1.00 30.62 164 ALA C CA 1
ATOM 4525 C C . ALA C 1 166 ? 97.475 56.183 49.669 1.00 31.48 164 ALA C C 1
ATOM 4526 O O . ALA C 1 166 ? 98.646 56.201 49.298 1.00 31.17 164 ALA C O 1
ATOM 4528 N N . ALA C 1 167 ? 96.504 55.596 48.976 1.00 33.38 165 ALA C N 1
ATOM 4529 C CA . ALA C 1 167 ? 96.774 54.899 47.727 1.00 34.66 165 ALA C CA 1
ATOM 4530 C C . ALA C 1 167 ? 97.086 55.853 46.583 1.00 35.67 165 ALA C C 1
ATOM 4531 O O . ALA C 1 167 ? 97.708 55.461 45.600 1.00 36.46 165 ALA C O 1
ATOM 4533 N N . ASN C 1 168 ? 96.678 57.111 46.719 1.00 36.46 166 ASN C N 1
ATOM 4534 C CA . ASN C 1 168 ? 96.905 58.096 45.666 1.00 35.81 166 ASN C CA 1
ATOM 4535 C C . ASN C 1 168 ? 97.718 59.307 46.098 1.00 35.52 166 ASN C C 1
ATOM 4536 O O . ASN C 1 168 ? 98.919 59.198 46.326 1.00 37.35 166 ASN C O 1
ATOM 4541 N N . GLU C 1 169 ? 97.060 60.458 46.195 1.00 35.60 167 GLU C N 1
ATOM 4542 C CA . GLU C 1 169 ? 97.718 61.696 46.588 1.00 35.00 167 GLU C CA 1
ATOM 4543 C C . GLU C 1 169 ? 98.619 61.538 47.804 1.00 34.23 167 GLU C C 1
ATOM 4544 O O . GLU C 1 169 ? 99.678 62.156 47.880 1.00 33.52 167 GLU C O 1
ATOM 4550 N N . GLY C 1 170 ? 98.199 60.707 48.750 1.00 31.56 168 GLY C N 1
ATOM 4551 C CA . GLY C 1 170 ? 98.983 60.510 49.952 1.00 31.40 168 GLY C CA 1
ATOM 4552 C C . GLY C 1 170 ? 100.147 59.549 49.818 1.00 31.09 168 GLY C C 1
ATOM 4553 O O . GLY C 1 170 ? 100.981 59.459 50.721 1.00 29.40 168 GLY C O 1
ATOM 4554 N N . LYS C 1 171 ? 100.217 58.838 48.696 1.00 31.96 169 LYS C N 1
ATOM 4555 C CA . LYS C 1 171 ? 101.286 57.863 48.474 1.00 32.05 169 LYS C CA 1
ATOM 4556 C C . LYS C 1 171 ? 102.645 58.325 48.985 1.00 30.19 169 LYS C C 1
ATOM 4557 O O . LYS C 1 171 ? 103.081 59.448 48.721 1.00 28.62 169 LYS C O 1
ATOM 4563 N N . GLY C 1 172 ? 103.293 57.440 49.729 1.00 28.26 170 GLY C N 1
ATOM 4564 C CA . GLY C 1 172 ? 104.600 57.733 50.274 1.00 29.39 170 GLY C CA 1
ATOM 4565 C C . GLY C 1 172 ? 104.688 58.924 51.215 1.00 30.05 170 GLY C C 1
ATOM 4566 O O . GLY C 1 172 ? 105.786 59.366 51.552 1.00 31.09 170 GLY C O 1
ATOM 4567 N N . LYS C 1 173 ? 103.555 59.452 51.656 1.00 29.88 171 LYS C N 1
ATOM 4568 C CA . LYS C 1 173 ? 103.599 60.596 52.548 1.00 30.06 171 LYS C CA 1
ATOM 4569 C C . LYS C 1 173 ? 102.787 60.421 53.817 1.00 29.83 171 LYS C C 1
ATOM 4570 O O . LYS C 1 173 ? 102.670 61.347 54.627 1.00 30.98 171 LYS C O 1
ATOM 4576 N N . VAL C 1 174 ? 102.258 59.223 54.017 1.00 29.12 172 VAL C N 1
ATOM 4577 C CA . VAL C 1 174 ? 101.430 58.987 55.181 1.00 26.66 172 VAL C CA 1
ATOM 4578 C C . VAL C 1 174 ? 101.391 57.512 55.581 1.00 25.77 172 VAL C C 1
ATOM 4579 O O . VAL C 1 174 ? 101.909 56.661 54.867 1.00 23.56 172 VAL C O 1
ATOM 4583 N N . GLU C 1 175 ? 100.784 57.213 56.731 1.00 25.39 173 GLU C N 1
ATOM 4584 C CA . GLU C 1 175 ? 100.682 55.833 57.197 1.00 24.17 173 GLU C CA 1
ATOM 4585 C C . GLU C 1 175 ? 99.408 55.607 58.016 1.00 23.83 173 GLU C C 1
ATOM 4586 O O . GLU C 1 175 ? 99.087 56.403 58.899 1.00 21.92 173 GLU C O 1
ATOM 4592 N N . ILE C 1 176 ? 98.681 54.533 57.722 1.00 22.28 174 ILE C N 1
ATOM 4593 C CA . ILE C 1 176 ? 97.474 54.213 58.479 1.00 22.33 174 ILE C CA 1
ATOM 4594 C C . ILE C 1 176 ? 97.916 53.305 59.626 1.00 19.90 174 ILE C C 1
ATOM 4595 O O . ILE C 1 176 ? 98.445 52.215 59.397 1.00 19.98 174 ILE C O 1
ATOM 4600 N N . VAL C 1 177 ? 97.712 53.757 60.858 1.00 17.04 175 VAL C N 1
ATOM 4601 C CA . VAL C 1 177 ? 98.139 52.983 62.022 1.00 15.78 175 VAL C CA 1
ATOM 4602 C C . VAL C 1 177 ? 97.006 52.523 62.933 1.00 17.11 175 VAL C C 1
ATOM 4603 O O . VAL C 1 177 ? 95.942 53.133 62.973 1.00 15.56 175 VAL C O 1
ATOM 4607 N N . GLY C 1 178 ? 97.246 51.424 63.643 1.00 16.86 176 GLY C N 1
ATOM 4608 C CA . GLY C 1 178 ? 96.261 50.881 64.564 1.00 15.94 176 GLY C CA 1
ATOM 4609 C C . GLY C 1 178 ? 95.106 50.164 63.890 1.00 16.39 176 GLY C C 1
ATOM 4610 O O . GLY C 1 178 ? 95.092 49.986 62.675 1.00 17.99 176 GLY C O 1
ATOM 4611 N N . SER C 1 179 ? 94.127 49.748 64.683 1.00 16.32 177 SER C N 1
ATOM 4612 C CA . SER C 1 179 ? 92.972 49.053 64.148 1.00 19.19 177 SER C CA 1
ATOM 4613 C C . SER C 1 179 ? 91.778 49.997 64.080 1.00 21.59 177 SER C C 1
ATOM 4614 O O . SER C 1 179 ? 91.826 51.111 64.601 1.00 21.78 177 SER C O 1
ATOM 4617 N N . ILE C 1 180 ? 90.708 49.545 63.435 1.00 22.53 178 ILE C N 1
ATOM 4618 C CA . ILE C 1 180 ? 89.492 50.338 63.327 1.00 22.43 178 ILE C CA 1
ATOM 4619 C C . ILE C 1 180 ? 89.025 50.630 64.741 1.00 22.48 178 ILE C C 1
ATOM 4620 O O . ILE C 1 180 ? 88.799 49.713 65.529 1.00 22.47 178 ILE C O 1
ATOM 4625 N N . LEU C 1 181 ? 88.876 51.911 65.054 1.00 22.49 179 LEU C N 1
ATOM 4626 C CA . LEU C 1 181 ? 88.473 52.348 66.387 1.00 23.42 179 LEU C CA 1
ATOM 4627 C C . LEU C 1 181 ? 86.981 52.284 66.615 1.00 25.23 179 LEU C C 1
ATOM 4628 O O . LEU C 1 181 ? 86.518 52.297 67.748 1.00 23.37 179 LEU C O 1
ATOM 4633 N N . ARG C 1 182 ? 86.229 52.216 65.525 1.00 24.41 180 ARG C N 1
ATOM 4634 C CA . ARG C 1 182 ? 84.778 52.196 65.611 1.00 25.05 180 ARG C CA 1
ATOM 4635 C C . ARG C 1 182 ? 84.205 51.728 64.282 1.00 25.11 180 ARG C C 1
ATOM 4636 O O . ARG C 1 182 ? 84.316 52.418 63.269 1.00 22.58 180 ARG C O 1
ATOM 4644 N N . GLU C 1 183 ? 83.607 50.542 64.297 1.00 22.16 181 GLU C N 1
ATOM 4645 C CA . GLU C 1 183 ? 83.014 49.953 63.100 1.00 23.32 181 GLU C CA 1
ATOM 4646 C C . GLU C 1 183 ? 81.750 50.704 62.707 1.00 21.45 181 GLU C C 1
ATOM 4647 O O . GLU C 1 183 ? 80.858 50.885 63.525 1.00 20.13 181 GLU C O 1
ATOM 4653 N N . GLU C 1 184 ? 81.680 51.145 61.457 1.00 20.33 182 GLU C N 1
ATOM 4654 C CA . GLU C 1 184 ? 80.510 51.868 60.976 1.00 21.36 182 GLU C CA 1
ATOM 4655 C C . GLU C 1 184 ? 80.283 51.498 59.523 1.00 21.21 182 GLU C C 1
ATOM 4656 O O . GLU C 1 184 ? 81.227 51.242 58.779 1.00 21.83 182 GLU C O 1
ATOM 4662 N N . SER C 1 185 ? 79.030 51.480 59.108 1.00 20.28 183 SER C N 1
ATOM 4663 C CA . SER C 1 185 ? 78.742 51.172 57.721 1.00 21.26 183 SER C CA 1
ATOM 4664 C C . SER C 1 185 ? 78.048 52.390 57.109 1.00 19.54 183 SER C C 1
ATOM 4665 O O . SER C 1 185 ? 77.472 53.203 57.826 1.00 21.19 183 SER C O 1
ATOM 4668 N N . TYR C 1 186 ? 78.119 52.528 55.792 1.00 18.14 184 TYR C N 1
ATOM 4669 C CA . TYR C 1 186 ? 77.472 53.640 55.118 1.00 16.30 184 TYR C CA 1
ATOM 4670 C C . TYR C 1 186 ? 76.067 53.250 54.702 1.00 16.74 184 TYR C C 1
ATOM 4671 O O . TYR C 1 186 ? 75.758 52.075 54.500 1.00 16.37 184 TYR C O 1
ATOM 4680 N N . GLY C 1 187 ? 75.214 54.252 54.568 1.00 15.61 185 GLY C N 1
ATOM 4681 C CA . GLY C 1 187 ? 73.853 54.000 54.151 1.00 15.59 185 GLY C CA 1
ATOM 4682 C C . GLY C 1 187 ? 73.241 55.195 53.442 1.00 17.21 185 GLY C C 1
ATOM 4683 O O . GLY C 1 187 ? 73.824 56.275 53.391 1.00 14.67 185 GLY C O 1
ATOM 4684 N N . ILE C 1 188 ? 72.067 54.993 52.864 1.00 17.55 186 ILE C N 1
ATOM 4685 C CA . ILE C 1 188 ? 71.366 56.079 52.211 1.00 17.10 186 ILE C CA 1
ATOM 4686 C C . ILE C 1 188 ? 70.388 56.548 53.278 1.00 17.50 186 ILE C C 1
ATOM 4687 O O . ILE C 1 188 ? 69.544 55.778 53.747 1.00 17.99 186 ILE C O 1
ATOM 4692 N N . ILE C 1 189 ? 70.532 57.801 53.696 1.00 17.40 187 ILE C N 1
ATOM 4693 C CA . ILE C 1 189 ? 69.681 58.341 54.741 1.00 17.58 187 ILE C CA 1
ATOM 4694 C C . ILE C 1 189 ? 68.371 58.877 54.193 1.00 20.69 187 ILE C C 1
ATOM 4695 O O . ILE C 1 189 ? 68.324 59.489 53.121 1.00 20.10 187 ILE C O 1
ATOM 4700 N N . LEU C 1 190 ? 67.298 58.631 54.933 1.00 22.61 188 LEU C N 1
ATOM 4701 C CA . LEU C 1 190 ? 65.982 59.089 54.516 1.00 24.62 188 LEU C CA 1
ATOM 4702 C C . LEU C 1 190 ? 65.120 59.544 55.689 1.00 24.04 188 LEU C C 1
ATOM 4703 O O . LEU C 1 190 ? 65.456 59.328 56.856 1.00 23.35 188 LEU C O 1
ATOM 4708 N N . PRO C 1 191 ? 64.001 60.218 55.391 1.00 23.71 189 PRO C N 1
ATOM 4709 C CA . PRO C 1 191 ? 63.152 60.645 56.499 1.00 23.35 189 PRO C CA 1
ATOM 4710 C C . PRO C 1 191 ? 62.370 59.404 56.926 1.00 23.56 189 PRO C C 1
ATOM 4711 O O . PRO C 1 191 ? 62.325 58.408 56.195 1.00 18.50 189 PRO C O 1
ATOM 4715 N N . ASN C 1 192 ? 61.777 59.451 58.109 1.00 24.01 190 ASN C N 1
ATOM 4716 C CA . ASN C 1 192 ? 61.001 58.323 58.573 1.00 28.31 190 ASN C CA 1
ATOM 4717 C C . ASN C 1 192 ? 59.791 58.126 57.676 1.00 29.55 190 ASN C C 1
ATOM 4718 O O . ASN C 1 192 ? 59.343 59.058 57.011 1.00 29.89 190 ASN C O 1
ATOM 4723 N N . ASN C 1 193 ? 59.292 56.895 57.644 1.00 31.33 191 ASN C N 1
ATOM 4724 C CA . ASN C 1 193 ? 58.132 56.533 56.842 1.00 32.26 191 ASN C CA 1
ATOM 4725 C C . ASN C 1 193 ? 58.262 56.872 55.372 1.00 32.52 191 ASN C C 1
ATOM 4726 O O . ASN C 1 193 ? 57.261 57.091 54.682 1.00 32.95 191 ASN C O 1
ATOM 4731 N N . SER C 1 194 ? 59.496 56.929 54.888 1.00 30.78 192 SER C N 1
ATOM 4732 C CA . SER C 1 194 ? 59.712 57.225 53.482 1.00 29.03 192 SER C CA 1
ATOM 4733 C C . SER C 1 194 ? 59.216 56.087 52.611 1.00 28.71 192 SER C C 1
ATOM 4734 O O . SER C 1 194 ? 59.534 54.924 52.849 1.00 28.51 192 SER C O 1
ATOM 4737 N N . PRO C 1 195 ? 58.444 56.414 51.568 1.00 28.87 193 PRO C N 1
ATOM 4738 C CA . PRO C 1 195 ? 57.908 55.407 50.653 1.00 27.82 193 PRO C CA 1
ATOM 4739 C C . PRO C 1 195 ? 58.958 54.886 49.676 1.00 27.79 193 PRO C C 1
ATOM 4740 O O . PRO C 1 195 ? 58.694 53.970 48.907 1.00 26.88 193 PRO C O 1
ATOM 4744 N N . TYR C 1 196 ? 60.150 55.468 49.706 1.00 26.94 194 TYR C N 1
ATOM 4745 C CA . TYR C 1 196 ? 61.202 55.029 48.802 1.00 26.68 194 TYR C CA 1
ATOM 4746 C C . TYR C 1 196 ? 62.232 54.093 49.444 1.00 25.36 194 TYR C C 1
ATOM 4747 O O . TYR C 1 196 ? 63.091 53.545 48.751 1.00 25.72 194 TYR C O 1
ATOM 4756 N N . ARG C 1 197 ? 62.158 53.905 50.759 1.00 24.02 195 ARG C N 1
ATOM 4757 C CA . ARG C 1 197 ? 63.122 53.035 51.428 1.00 23.14 195 ARG C CA 1
ATOM 4758 C C . ARG C 1 197 ? 63.113 51.622 50.830 1.00 21.89 195 ARG C C 1
ATOM 4759 O O . ARG C 1 197 ? 64.151 51.130 50.405 1.00 20.33 195 ARG C O 1
ATOM 4767 N N . LYS C 1 198 ? 61.949 50.978 50.772 1.00 23.34 196 LYS C N 1
ATOM 4768 C CA . LYS C 1 198 ? 61.882 49.622 50.233 1.00 24.87 196 LYS C CA 1
ATOM 4769 C C . LYS C 1 198 ? 62.324 49.507 48.773 1.00 24.47 196 LYS C C 1
ATOM 4770 O O . LYS C 1 198 ? 63.118 48.623 48.424 1.00 26.50 196 LYS C O 1
ATOM 4776 N N . PRO C 1 199 ? 61.822 50.389 47.892 1.00 24.30 197 PRO C N 1
ATOM 4777 C CA . PRO C 1 199 ? 62.258 50.275 46.494 1.00 22.69 197 PRO C CA 1
ATOM 4778 C C . PRO C 1 199 ? 63.758 50.537 46.372 1.00 22.25 197 PRO C C 1
ATOM 4779 O O . PRO C 1 199 ? 64.422 50.007 45.477 1.00 21.92 197 PRO C O 1
ATOM 4783 N N . ILE C 1 200 ? 64.296 51.352 47.279 1.00 20.44 198 ILE C N 1
ATOM 4784 C CA . ILE C 1 200 ? 65.732 51.602 47.261 1.00 19.63 198 ILE C CA 1
ATOM 4785 C C . ILE C 1 200 ? 66.466 50.320 47.683 1.00 19.12 198 ILE C C 1
ATOM 4786 O O . ILE C 1 200 ? 67.385 49.864 47.000 1.00 19.20 198 ILE C O 1
ATOM 4791 N N . ASN C 1 201 ? 66.039 49.719 48.789 1.00 19.39 199 ASN C N 1
ATOM 4792 C CA . ASN C 1 201 ? 66.668 48.487 49.263 1.00 20.63 199 ASN C CA 1
ATOM 4793 C C . ASN C 1 201 ? 66.549 47.391 48.207 1.00 19.98 199 ASN C C 1
ATOM 4794 O O . ASN C 1 201 ? 67.505 46.673 47.921 1.00 20.53 199 ASN C O 1
ATOM 4799 N N . GLN C 1 202 ? 65.348 47.272 47.657 1.00 22.85 200 GLN C N 1
ATOM 4800 C CA . GLN C 1 202 ? 65.029 46.304 46.616 1.00 25.78 200 GLN C CA 1
ATOM 4801 C C . GLN C 1 202 ? 66.013 46.440 45.446 1.00 24.72 200 GLN C C 1
ATOM 4802 O O . GLN C 1 202 ? 66.611 45.461 45.019 1.00 24.63 200 GLN C O 1
ATOM 4808 N N . ALA C 1 203 ? 66.182 47.662 44.944 1.00 23.85 201 ALA C N 1
ATOM 4809 C CA . ALA C 1 203 ? 67.088 47.929 43.825 1.00 23.45 201 ALA C CA 1
ATOM 4810 C C . ALA C 1 203 ? 68.525 47.578 44.184 1.00 22.80 201 ALA C C 1
ATOM 4811 O O . ALA C 1 203 ? 69.248 46.934 43.419 1.00 22.23 201 ALA C O 1
ATOM 4813 N N . LEU C 1 204 ? 68.934 48.030 45.359 1.00 22.30 202 LEU C N 1
ATOM 4814 C CA . LEU C 1 204 ? 70.276 47.779 45.842 1.00 20.53 202 LEU C CA 1
ATOM 4815 C C . LEU C 1 204 ? 70.520 46.276 45.901 1.00 19.96 202 LEU C C 1
ATOM 4816 O O . LEU C 1 204 ? 71.563 45.793 45.463 1.00 17.46 202 LEU C O 1
ATOM 4821 N N . LEU C 1 205 ? 69.559 45.529 46.437 1.00 18.74 203 LEU C N 1
ATOM 4822 C CA . LEU C 1 205 ? 69.735 44.086 46.506 1.00 18.88 203 LEU C CA 1
ATOM 4823 C C . LEU C 1 205 ? 69.891 43.507 45.090 1.00 19.40 203 LEU C C 1
ATOM 4824 O O . LEU C 1 205 ? 70.755 42.659 44.863 1.00 18.15 203 LEU C O 1
ATOM 4829 N N . ASN C 1 206 ? 69.086 43.977 44.139 1.00 20.52 204 ASN C N 1
ATOM 4830 C CA . ASN C 1 206 ? 69.190 43.502 42.758 1.00 22.74 204 ASN C CA 1
ATOM 4831 C C . ASN C 1 206 ? 70.600 43.724 42.229 1.00 23.25 204 ASN C C 1
ATOM 4832 O O . ASN C 1 206 ? 71.217 42.821 41.667 1.00 21.64 204 ASN C O 1
ATOM 4837 N N . LEU C 1 207 ? 71.106 44.941 42.415 1.00 22.53 205 LEU C N 1
ATOM 4838 C CA . LEU C 1 207 ? 72.439 45.296 41.953 1.00 22.70 205 LEU C CA 1
ATOM 4839 C C . LEU C 1 207 ? 73.485 44.379 42.557 1.00 23.31 205 LEU C C 1
ATOM 4840 O O . LEU C 1 207 ? 74.464 44.028 41.906 1.00 24.05 205 LEU C O 1
ATOM 4845 N N . LYS C 1 208 ? 73.287 44.007 43.81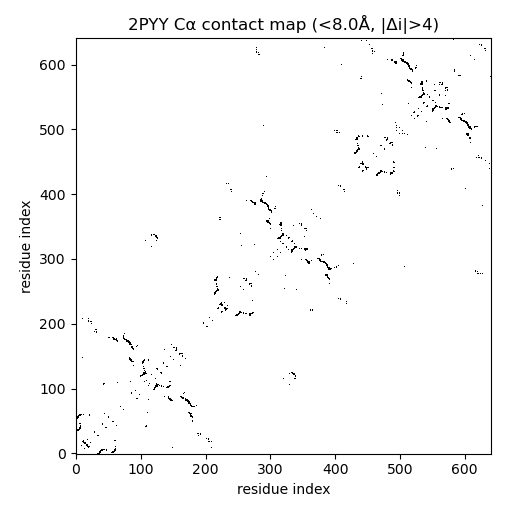4 1.00 25.79 206 LYS C N 1
ATOM 4846 C CA . LYS C 1 208 ? 74.226 43.118 44.481 1.00 27.50 206 LYS C CA 1
ATOM 4847 C C . LYS C 1 208 ? 74.037 41.689 43.985 1.00 28.77 206 LYS C C 1
ATOM 4848 O O . LYS C 1 208 ? 74.987 40.910 43.934 1.00 30.48 206 LYS C O 1
ATOM 4854 N N . GLU C 1 209 ? 72.804 41.352 43.619 1.00 28.44 207 GLU C N 1
ATOM 4855 C CA . GLU C 1 209 ? 72.490 40.012 43.133 1.00 27.87 207 GLU C CA 1
ATOM 4856 C C . GLU C 1 209 ? 72.773 39.792 41.639 1.00 28.66 207 GLU C C 1
ATOM 4857 O O . GLU C 1 209 ? 72.934 38.652 41.203 1.00 28.77 207 GLU C O 1
ATOM 4863 N N . ASN C 1 210 ? 72.838 40.861 40.852 1.00 28.16 208 ASN C N 1
ATOM 4864 C CA . ASN C 1 210 ? 73.111 40.693 39.427 1.00 29.72 208 ASN C CA 1
ATOM 4865 C C . ASN C 1 210 ? 74.560 41.012 39.073 1.00 28.80 208 ASN C C 1
ATOM 4866 O O . ASN C 1 210 ? 74.962 40.890 37.917 1.00 30.16 208 ASN C O 1
ATOM 4871 N N . GLY C 1 211 ? 75.340 41.435 40.063 1.00 28.59 209 GLY C N 1
ATOM 4872 C CA . GLY C 1 211 ? 76.741 41.732 39.813 1.00 27.19 209 GLY C CA 1
ATOM 4873 C C . GLY C 1 211 ? 77.141 43.172 39.533 1.00 28.28 209 GLY C C 1
ATOM 4874 O O . GLY C 1 211 ? 78.323 43.452 39.334 1.00 29.07 209 GLY C O 1
ATOM 4875 N N . THR C 1 212 ? 76.174 44.083 39.510 1.00 28.13 210 THR C N 1
ATOM 4876 C CA . THR C 1 212 ? 76.447 45.495 39.257 1.00 29.13 210 THR C CA 1
ATOM 4877 C C . THR C 1 212 ? 77.214 46.166 40.405 1.00 29.53 210 THR C C 1
ATOM 4878 O O . THR C 1 212 ? 78.150 46.939 40.176 1.00 29.70 210 THR C O 1
ATOM 4882 N N . TYR C 1 213 ? 76.810 45.879 41.637 1.00 29.10 211 TYR C N 1
ATOM 4883 C CA . TYR C 1 213 ? 77.462 46.454 42.809 1.00 30.53 211 TYR C CA 1
ATOM 4884 C C . TYR C 1 213 ? 78.953 46.142 42.775 1.00 31.61 211 TYR C C 1
ATOM 4885 O O . TYR C 1 213 ? 79.792 47.009 43.018 1.00 31.44 211 TYR C O 1
ATOM 4894 N N . GLN C 1 214 ? 79.268 44.886 42.481 1.00 33.06 212 GLN C N 1
ATOM 4895 C CA . GLN C 1 214 ? 80.646 44.432 42.407 1.00 35.60 212 GLN C CA 1
ATOM 4896 C C . GLN C 1 214 ? 81.427 45.230 41.362 1.00 35.69 212 GLN C C 1
ATOM 4897 O O . GLN C 1 214 ? 82.505 45.747 41.651 1.00 36.77 212 GLN C O 1
ATOM 4903 N N . SER C 1 215 ? 80.880 45.322 40.153 1.00 35.58 213 SER C N 1
ATOM 4904 C CA . SER C 1 215 ? 81.530 46.055 39.070 1.00 35.53 213 SER C CA 1
ATOM 4905 C C . SER C 1 215 ? 81.783 47.494 39.484 1.00 35.57 213 SER C C 1
ATOM 4906 O O . SER C 1 215 ? 82.824 48.072 39.175 1.00 35.77 213 SER C O 1
ATOM 4909 N N . LEU C 1 216 ? 80.809 48.073 40.175 1.00 35.10 214 LEU C N 1
ATOM 4910 C CA . LEU C 1 216 ? 80.921 49.444 40.635 1.00 33.37 214 LEU C CA 1
ATOM 4911 C C . LEU C 1 216 ? 81.985 49.520 41.719 1.00 33.55 214 LEU C C 1
ATOM 4912 O O . LEU C 1 216 ? 82.735 50.489 41.802 1.00 33.04 214 LEU C O 1
ATOM 4917 N N . TYR C 1 217 ? 82.055 48.490 42.551 1.00 33.92 215 TYR C N 1
ATOM 4918 C CA . TYR C 1 217 ? 83.043 48.470 43.617 1.00 35.76 215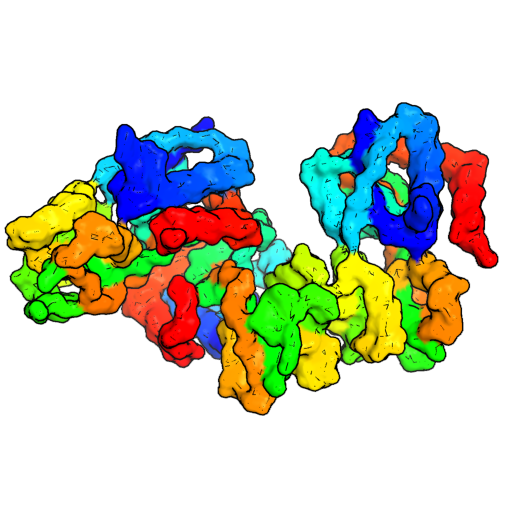 TYR C CA 1
ATOM 4919 C C . TYR C 1 217 ? 84.441 48.479 43.016 1.00 36.96 215 TYR C C 1
ATOM 4920 O O . TYR C 1 217 ? 85.263 49.330 43.350 1.00 37.14 215 TYR C O 1
ATOM 4929 N N . ASP C 1 218 ? 84.703 47.528 42.126 1.00 37.94 216 ASP C N 1
ATOM 4930 C CA . ASP C 1 218 ? 86.006 47.418 41.484 1.00 39.54 216 ASP C CA 1
ATOM 4931 C C . ASP C 1 218 ? 86.424 48.691 40.776 1.00 39.14 216 ASP C C 1
ATOM 4932 O O . ASP C 1 218 ? 87.594 49.067 40.809 1.00 39.80 216 ASP C O 1
ATOM 4937 N N . LYS C 1 219 ? 85.472 49.347 40.124 1.00 38.52 217 LYS C N 1
ATOM 4938 C CA . LYS C 1 219 ? 85.777 50.571 39.398 1.00 39.66 217 LYS C CA 1
ATOM 4939 C C . LYS C 1 219 ? 86.431 51.623 40.286 1.00 40.59 217 LYS C C 1
ATOM 4940 O O . LYS C 1 219 ? 87.355 52.305 39.858 1.00 40.12 217 LYS C O 1
ATOM 4946 N N . TRP C 1 220 ? 85.980 51.740 41.529 1.00 41.57 218 TRP C N 1
ATOM 4947 C CA . TRP C 1 220 ? 86.550 52.746 42.407 1.00 43.37 218 TRP C CA 1
ATOM 4948 C C . TRP C 1 220 ? 87.484 52.228 43.487 1.00 45.21 218 TRP C C 1
ATOM 4949 O O . TRP C 1 220 ? 88.254 53.000 44.052 1.00 46.14 218 TRP C O 1
ATOM 4960 N N . PHE C 1 221 ? 87.436 50.932 43.773 1.00 47.02 219 PHE C N 1
ATOM 4961 C CA . PHE C 1 221 ? 88.294 50.383 44.816 1.00 49.31 219 PHE C CA 1
ATOM 4962 C C . PHE C 1 221 ? 89.157 49.205 44.402 1.00 52.77 219 PHE C C 1
ATOM 4963 O O . PHE C 1 221 ? 89.918 48.681 45.212 1.00 53.81 219 PHE C O 1
ATOM 4971 N N . ASP C 1 222 ? 89.050 48.791 43.145 1.00 57.51 220 ASP C N 1
ATOM 4972 C CA . ASP C 1 222 ? 89.844 47.667 42.659 1.00 61.78 220 ASP C CA 1
ATOM 4973 C C . ASP C 1 222 ? 90.392 47.953 41.267 1.00 64.20 220 ASP C C 1
ATOM 4974 O O . ASP C 1 222 ? 89.739 47.675 40.260 1.00 64.56 220 ASP C O 1
ATOM 4979 N N . PRO C 1 223 ? 91.605 48.519 41.195 1.00 66.43 221 PRO C N 1
ATOM 4980 C CA . PRO C 1 223 ? 92.250 48.848 39.919 1.00 67.90 221 PRO C CA 1
ATOM 4981 C C . PRO C 1 223 ? 92.675 47.611 39.123 1.00 68.49 221 PRO C C 1
ATOM 4982 O O . PRO C 1 223 ? 92.187 47.450 37.982 1.00 68.55 221 PRO C O 1
#

Solvent-accessible surface area: 28112 Å² total

Secondary structure (DSSP, 8-state):
-EEEEE--BTTTBB---BSHHHHHHHHHHHHHT--EEEEE-SSHHHHHHHHHTTS-SEE-SS-B--HHHHHHSEE-S-SEEEEEEEEEE-----SGGG-TT-EEEEETTSHHHHHHHHTT-EEEEESSHHHHHHHHHTTSSSEEEEEHHHHHHHHHTTTTTTEEEEEEEEEEEEE--EE-TT-TTHHHHHHHHHHHHHTTHHHHHHHHHH--/-EEEEEE-BTTTBB---BSHHHHHHHHHHHHHT--EEEEEESSHHHHHHHHHTTSSSEEESS-B--HHHHHHSEE-S-SEEEEEEEEE------SGGG-TTSEEEEETTSHHHHHHHHTT-EEEEESSHHHHHHHHHTTSSSEEEEEHHHHHHHHTTTTTTT-EEEEEEEEEEEE--EE-TT-TTHHHHHHHHHHHHHTSHHHHHHHHHS-GGG---/-EEEEEE-BTTTBB---BSHHHHHHHHHHHHHT--EEEEEESSHHHHHHHHHTTS-SEE-SS-B--HHHHHHSEE-S--EEEEEEEEEE----SSGGG-TTSEEEEETTSHHHHHHHHTT-EEEEESSHHHHHHHHHTTSSSEEEEEHHHHHHHHHTTTTTSEEEEEEEEEEEEE--EE-TT-TTHHHHHHHHHHHHHHTHHHHHHHHHH--

Nearest PDB structures (foldseek):
  2pyy-assembly1_C  TM=9.899E-01  e=2.367E-46  Nostoc punctiforme PCC 73102
  4f3p-assembly2_B  TM=9.502E-01  e=1.858E-26  Burkholderia pseudomallei 1710b
  4f3p-assembly1_A  TM=9.484E-01  e=2.568E-26  Burkholderia pseudomallei 1710b
  1ii5-assembly1_A  TM=9.435E-01  e=4.981E-23  Synechocystis sp. PCC 6803 substr. Kazusa
  6a8s-assembly1_A  TM=9.130E-01  e=1.003E-20  Candidatus Liberibacter asiaticus str. psy62

Radius of gyration: 28.87 Å; Cα contacts (8 Å, |Δi|>4): 1341; chains: 3; bounding box: 74×75×64 Å

B-factor: mean 25.16, std 9.35, range [6.51, 68.55]

InterPro domains:
  IPR001320 Ionotropic glutamate receptor, C-terminal [SM00079] (4-223)
  IPR001638 Solute-binding protein family 3/N-terminal domain of MltF [PF00497] (8-222)
  IPR001638 Solute-binding protein family 3/N-terminal domain of MltF [SM00062] (4-224)

Sequence (641 aa):
PLLVATRVIPPFVLSNLSGFSIDLWRSIATQIGIESKLIEYSSVPELISAIKDNKVNLGIAAISITAEREQNFDFSLPIFASGLQIMVRNGDIRSIDDLPGKVVATTAGSTAATYLREHHISVLEVPKIEEAYKALQTKKADAVVFDAPVLLFYAANEGKGKVEIVGSILREESYGIILPNNSPYRKPINQALLNLKENGTYQSLYDKWFDPPLLVATRVIPPFVLSNLSGFSIDLWRSIATQIGIESKLIEYSSVPELISAIKDNKVNLGIAAISITAEREQNFDFSLPIFASGLQIMVRNGDIRSIDDLPGKVVATTAGSTAATYLREHHISVLEVPKIEEAYKALQTKKADAVVFDAPVLLFYAANEGKGKVEIVGSILREESYGIILPNNSPYRKPINQALLNLKENGTYQSLYDKWFDPKNSLEPLLVATRVIPPFVLSNLSGFSIDLWRSIATQIGIESKLIEYSSVPELISAIKDNKVNLGIAAISITAEREQNFDFSLPIFASGLQIMVRNGDIRSIDDLPGKVVATTAGSTAATYLREHHISVLEVPKIEEAYKALQTKKADAVVFDAPVLLFYAANEGKGKVEIVGSILREESYGIILPNNSPYRKPINQALLNLKENGTYQSLYDKWFDP

Organism: Nostoc punctiforme (strain ATCC 29133 / PCC 73102) (NCBI:txid63737)